Protein 3GF6 (pdb70)

Foldseek 3Di:
DFPDFFDAQDDDADFAFFDPDDPQKAWAWKAFFDFKDKDKDKFFDPPDFDDWKGWKKQAAHADTDPVHDDWQRHDHIDMDPPDPRYNHHDPVPQGFRDFDDDQPWKKKKKWKWWWKKAWDDDFKFPKKKKWKFQGGSDPPLVPDPRTSMGINVAADADPRNRMGGGIDIGGHIRDGHRGIGIDMITMMTGGGRMITIMIMTGRGTMMIMIGDDD/DFDDFFDAQDDDADFAFFDPDDPPKAWAWKAFFPFKAKDKDKFFDPPDFDDWKGWKKQAAHAGTDPPYDDWQRHHHIDMAPPDRRYNHRPPVPQAFRDFDPDQVWKKKKKWKWWWKKAWPDDFKFPKKKKWKFQGGPDPPPVVDPRTSMGMNVAADADPSRRMGGGIDIDGHIGDGHRGIGITMITMMTGGGRIITMMIMTGRRTMMIMITGD

Organism: Bacteroides thetaiotaomicron (strain ATCC 29148 / DSM 2079 / JCM 5827 / CCUG 10774 / NCTC 10582 / VPI-5482 / E50) (NCBI:txid226186)

Structure (mmCIF, N/CA/C/O backbone):
data_3GF6
#
_entry.id   3GF6
#
_cell.length_a   62.931
_cell.length_b   75.541
_cell.length_c   95.099
_cell.angle_alpha   90.000
_cell.angle_beta   90.000
_cell.angle_gamma   90.000
#
_symmetry.space_group_name_H-M   'P 21 21 21'
#
loop_
_entity.id
_entity.type
_entity.pdbx_description
1 polymer 'uncharacterized bacterial lipoprotein'
2 non-polymer 1,2-ETHANEDIOL
3 water water
#
loop_
_atom_site.group_PDB
_atom_site.id
_atom_site.type_symbol
_atom_site.label_atom_id
_atom_site.label_alt_id
_atom_site.label_comp_id
_atom_site.label_asym_id
_atom_site.label_entity_id
_atom_site.label_seq_id
_atom_site.pdbx_PDB_ins_code
_atom_site.Cartn_x
_atom_site.Cartn_y
_atom_site.Cartn_z
_atom_site.occupancy
_atom_site.B_iso_or_equiv
_atom_site.auth_seq_id
_atom_site.auth_comp_id
_atom_site.auth_asym_id
_atom_site.auth_atom_id
_atom_site.pdbx_PDB_model_num
ATOM 1 N N . ASP A 1 4 ? 58.588 64.451 5.867 1.00 38.48 24 ASP A N 1
ATOM 2 C CA . ASP A 1 4 ? 59.000 64.007 7.236 1.00 37.27 24 ASP A CA 1
ATOM 3 C C . ASP A 1 4 ? 57.810 63.424 8.054 1.00 34.09 24 ASP A C 1
ATOM 4 O O . ASP A 1 4 ? 58.019 62.688 9.013 1.00 36.88 24 ASP A O 1
ATOM 6 N N . ALA A 1 5 ? 56.575 63.731 7.664 1.00 29.94 25 ALA A N 1
ATOM 7 C CA . ALA A 1 5 ? 55.400 63.353 8.464 1.00 25.24 25 ALA A CA 1
ATOM 8 C C . ALA A 1 5 ? 55.184 61.841 8.559 1.00 22.23 25 ALA A C 1
ATOM 9 O O . ALA A 1 5 ? 55.459 61.089 7.604 1.00 22.90 25 ALA A O 1
ATOM 11 N N . ILE A 1 6 ? 54.684 61.386 9.706 1.00 15.87 26 ILE A N 1
ATOM 12 C CA . ILE A 1 6 ? 54.233 59.997 9.839 1.00 14.30 26 ILE A CA 1
ATOM 13 C C . ILE A 1 6 ? 52.799 59.995 9.345 1.00 13.68 26 ILE A C 1
ATOM 14 O O . ILE A 1 6 ? 51.929 60.625 9.944 1.00 14.95 26 ILE A O 1
ATOM 19 N N . TYR A 1 7 ? 52.561 59.330 8.226 1.00 13.83 27 TYR A N 1
ATOM 20 C CA . TYR A 1 7 ? 51.357 59.549 7.435 1.00 11.98 27 TYR A CA 1
ATOM 21 C C . TYR A 1 7 ? 50.907 58.202 6.954 1.00 13.50 27 TYR A C 1
ATOM 22 O O . TYR A 1 7 ? 51.711 57.493 6.370 1.00 12.53 27 TYR A O 1
ATOM 31 N N . TYR A 1 8 ? 49.640 57.870 7.235 1.00 12.80 28 TYR A N 1
ATOM 32 C CA . TYR A 1 8 ? 49.088 56.537 7.059 1.00 10.50 28 TYR A CA 1
ATOM 33 C C . TYR A 1 8 ? 47.831 56.482 6.144 1.00 12.86 28 TYR A C 1
ATOM 34 O O . TYR A 1 8 ? 46.751 56.069 6.584 1.00 13.55 28 TYR A O 1
ATOM 43 N N . PRO A 1 9 ? 47.973 56.880 4.862 1.00 13.04 29 PRO A N 1
ATOM 44 C CA . PRO A 1 9 ? 46.820 56.901 3.957 1.00 14.34 29 PRO A CA 1
ATOM 45 C C . PRO A 1 9 ? 46.346 55.511 3.516 1.00 12.58 29 PRO A C 1
ATOM 46 O O . PRO A 1 9 ? 47.158 54.614 3.280 1.00 13.13 29 PRO A O 1
ATOM 50 N N . VAL A 1 10 ? 45.041 55.378 3.355 1.00 12.59 30 VAL A N 1
ATOM 51 C CA . VAL A 1 10 ? 44.440 54.204 2.749 1.00 11.61 30 VAL A CA 1
ATOM 52 C C . VAL A 1 10 ? 43.463 54.727 1.751 1.00 15.03 30 VAL A C 1
ATOM 53 O O . VAL A 1 10 ? 42.620 55.573 2.090 1.00 12.97 30 VAL A O 1
ATOM 57 N N . GLY A 1 11 ? 43.573 54.215 0.521 1.00 14.48 31 GLY A N 1
ATOM 58 C CA . GLY A 1 11 ? 42.736 54.633 -0.575 1.00 12.85 31 GLY A CA 1
ATOM 59 C C . GLY A 1 11 ? 41.519 53.744 -0.797 1.00 16.78 31 GLY A C 1
ATOM 60 O O . GLY A 1 11 ? 40.794 53.401 0.140 1.00 14.92 31 GLY A O 1
ATOM 61 N N . ASP A 1 12 ? 41.312 53.351 -2.062 1.00 14.20 32 ASP A N 1
ATOM 62 C CA . ASP A 1 12 ? 40.152 52.528 -2.422 1.00 15.12 32 ASP A CA 1
ATOM 63 C C . ASP A 1 12 ? 40.448 51.062 -2.135 1.00 15.83 32 ASP A C 1
ATOM 64 O O . ASP A 1 12 ? 40.744 50.269 -3.019 1.00 18.57 32 ASP A O 1
ATOM 69 N N . VAL A 1 13 ? 40.400 50.719 -0.856 1.00 13.34 33 VAL A N 1
ATOM 70 C CA . VAL A 1 13 ? 40.815 49.422 -0.398 1.00 15.40 33 VAL A CA 1
ATOM 71 C C . VAL A 1 13 ? 39.580 48.674 0.097 1.00 13.57 33 VAL A C 1
ATOM 72 O O . VAL A 1 13 ? 38.707 49.249 0.740 1.00 14.22 33 VAL A O 1
ATOM 76 N N . ASP A 1 14 ? 39.521 47.395 -0.224 1.00 13.70 34 ASP A N 1
ATOM 77 C CA . ASP A 1 14 ? 38.449 46.527 0.242 1.00 14.07 34 ASP A CA 1
ATOM 78 C C . ASP A 1 14 ? 39.029 45.167 0.641 1.00 16.53 34 ASP A C 1
ATOM 79 O O . ASP A 1 14 ? 39.225 44.277 -0.219 1.00 18.27 34 ASP A O 1
ATOM 84 N N . ILE A 1 15 ? 39.322 45.043 1.931 1.00 13.96 35 ILE A N 1
ATOM 85 C CA A ILE A 1 15 ? 39.858 43.834 2.562 0.50 13.54 35 ILE A CA 1
ATOM 86 C CA B ILE A 1 15 ? 39.824 43.800 2.514 0.50 13.83 35 ILE A CA 1
ATOM 87 C C . ILE A 1 15 ? 38.793 43.206 3.455 1.00 13.04 35 ILE A C 1
ATOM 88 O O . ILE A 1 15 ? 38.230 43.897 4.334 1.00 13.31 35 ILE A O 1
ATOM 97 N N . GLU A 1 16 ? 38.512 41.923 3.259 1.00 12.68 36 GLU A N 1
ATOM 98 C CA . GLU A 1 16 ? 37.632 41.176 4.173 1.00 13.52 36 GLU A CA 1
ATOM 99 C C . GLU A 1 16 ? 38.239 39.819 4.430 1.00 17.99 36 GLU A C 1
ATOM 100 O O . GLU A 1 16 ? 38.512 39.093 3.477 1.00 19.66 36 GLU A O 1
ATOM 106 N N . ARG A 1 17 ? 38.483 39.511 5.695 1.00 15.60 37 ARG A N 1
ATOM 107 C CA . ARG A 1 17 ? 39.038 38.237 6.088 1.00 15.13 37 ARG A CA 1
ATOM 108 C C . ARG A 1 17 ? 38.066 37.544 7.028 1.00 15.08 37 ARG A C 1
ATOM 109 O O . ARG A 1 17 ? 37.140 38.172 7.586 1.00 16.72 37 ARG A O 1
ATOM 117 N N . GLY A 1 18 ? 38.321 36.256 7.228 1.00 13.51 38 GLY A N 1
ATOM 118 C CA . GLY A 1 18 ? 37.588 35.456 8.225 1.00 15.03 38 GLY A CA 1
ATOM 119 C C . GLY A 1 18 ? 36.924 34.272 7.560 1.00 14.98 38 GLY A C 1
ATOM 120 O O . GLY A 1 18 ? 36.865 34.190 6.332 1.00 15.23 38 GLY A O 1
ATOM 121 N N . GLY A 1 19 ? 36.389 33.365 8.372 1.00 16.24 39 GLY A N 1
ATOM 122 C CA . GLY A 1 19 ? 35.495 32.328 7.860 1.00 16.81 39 GLY A CA 1
ATOM 123 C C . GLY A 1 19 ? 34.187 32.948 7.371 1.00 16.02 39 GLY A C 1
ATOM 124 O O . GLY A 1 19 ? 33.931 34.138 7.565 1.00 12.85 39 GLY A O 1
ATOM 125 N N . PRO A 1 20 ? 33.334 32.141 6.748 1.00 17.39 40 PRO A N 1
ATOM 126 C CA . PRO A 1 20 ? 32.096 32.668 6.183 1.00 17.44 40 PRO A CA 1
ATOM 127 C C . PRO A 1 20 ? 31.082 33.113 7.256 1.00 16.26 40 PRO A C 1
ATOM 128 O O . PRO A 1 20 ? 31.237 32.792 8.445 1.00 18.50 40 PRO A O 1
ATOM 132 N N . ALA A 1 21 ? 30.055 33.837 6.825 1.00 17.94 41 ALA A N 1
ATOM 133 C CA . ALA A 1 21 ? 29.001 34.307 7.711 1.00 17.72 41 ALA A CA 1
ATOM 134 C C . ALA A 1 21 ? 28.537 33.179 8.601 1.00 16.88 41 ALA A C 1
ATOM 135 O O . ALA A 1 21 ? 28.245 32.087 8.105 1.00 17.18 41 ALA A O 1
ATOM 137 N N . LEU A 1 22 ? 28.466 33.449 9.907 1.00 15.86 42 LEU A N 1
ATOM 138 C CA . LEU A 1 22 ? 28.001 32.468 10.898 1.00 17.00 42 LEU A CA 1
ATOM 139 C C . LEU A 1 22 ? 26.504 32.287 10.854 1.00 16.28 42 LEU A C 1
ATOM 140 O O . LEU A 1 22 ? 25.769 33.246 11.024 1.00 19.91 42 LEU A O 1
ATOM 145 N N . GLU A 1 23 ? 26.062 31.046 10.675 1.00 18.06 43 GLU A N 1
ATOM 146 C CA . GLU A 1 23 ? 24.639 30.720 10.819 1.00 19.98 43 GLU A CA 1
ATOM 147 C C . GLU A 1 23 ? 24.433 30.381 12.261 1.00 17.72 43 GLU A C 1
ATOM 148 O O . GLU A 1 23 ? 24.737 29.257 12.723 1.00 17.52 43 GLU A O 1
ATOM 154 N N . VAL A 1 24 ? 23.932 31.378 12.979 1.00 18.85 44 VAL A N 1
ATOM 155 C CA . VAL A 1 24 ? 23.905 31.366 14.409 1.00 17.87 44 VAL A CA 1
ATOM 156 C C . VAL A 1 24 ? 23.038 30.225 14.886 1.00 20.48 44 VAL A C 1
ATOM 157 O O . VAL A 1 24 ? 21.862 30.117 14.523 1.00 18.29 44 VAL A O 1
ATOM 161 N N . GLY A 1 25 ? 23.636 29.331 15.663 1.00 20.38 45 GLY A N 1
ATOM 162 C CA . GLY A 1 25 ? 22.911 28.219 16.225 1.00 22.88 45 GLY A CA 1
ATOM 163 C C . GLY A 1 25 ? 22.810 28.269 17.730 1.00 22.76 45 GLY A C 1
ATOM 164 O O . GLY A 1 25 ? 23.361 29.154 18.407 1.00 20.45 45 GLY A O 1
ATOM 165 N N . GLU A 1 26 ? 22.146 27.251 18.257 1.00 24.55 46 GLU A N 1
ATOM 166 C CA . GLU A 1 26 ? 21.757 27.210 19.662 1.00 26.14 46 GLU A CA 1
ATOM 167 C C . GLU A 1 26 ? 22.942 27.327 20.618 1.00 25.76 46 GLU A C 1
ATOM 168 O O . GLU A 1 26 ? 22.804 27.890 21.699 1.00 29.74 46 GLU A O 1
ATOM 174 N N . GLU A 1 27 ? 24.110 26.856 20.195 1.00 23.62 47 GLU A N 1
ATOM 175 C CA . GLU A 1 27 ? 25.291 26.807 21.027 1.00 24.43 47 GLU A CA 1
ATOM 176 C C . GLU A 1 27 ? 26.220 28.020 20.877 1.00 22.39 47 GLU A C 1
ATOM 177 O O . GLU A 1 27 ? 27.198 28.134 21.614 1.00 22.57 47 GLU A O 1
ATOM 183 N N . ASP A 1 28 ? 25.952 28.893 19.910 1.00 18.62 48 ASP A N 1
ATOM 184 C CA . ASP A 1 28 ? 26.728 30.128 19.782 1.00 16.54 48 ASP A CA 1
ATOM 185 C C . ASP A 1 28 ? 26.229 31.076 20.860 1.00 18.28 48 ASP A C 1
ATOM 186 O O . ASP A 1 28 ? 25.115 30.914 21.348 1.00 18.24 48 ASP A O 1
ATOM 191 N N . VAL A 1 29 ? 27.062 32.023 21.283 1.00 14.91 49 VAL A N 1
ATOM 192 C CA . VAL A 1 29 ? 26.685 32.942 22.362 1.00 16.05 49 VAL A CA 1
ATOM 193 C C . VAL A 1 29 ? 26.929 34.371 21.913 1.00 15.00 49 VAL A C 1
ATOM 194 O O . VAL A 1 29 ? 28.055 34.726 21.485 1.00 16.71 49 VAL A O 1
ATOM 198 N N . LEU A 1 30 ? 25.887 35.194 21.993 1.00 15.66 50 LEU A N 1
ATOM 199 C CA . LEU A 1 30 ? 26.021 36.619 21.742 1.00 15.08 50 LEU A CA 1
ATOM 200 C C . LEU A 1 30 ? 26.687 37.245 22.943 1.00 17.87 50 LEU A C 1
ATOM 201 O O . LEU A 1 30 ? 26.140 37.182 24.035 1.00 16.05 50 LEU A O 1
ATOM 206 N N . VAL A 1 31 ? 27.870 37.834 22.759 1.00 13.22 51 VAL A N 1
ATOM 207 C CA . VAL A 1 31 ? 28.604 38.404 23.894 1.00 12.40 51 VAL A CA 1
ATOM 208 C C . VAL A 1 31 ? 28.615 39.917 23.873 1.00 12.74 51 VAL A C 1
ATOM 209 O O . VAL A 1 31 ? 28.892 40.546 24.878 1.00 13.42 51 VAL A O 1
ATOM 213 N N . ALA A 1 32 ? 28.311 40.501 22.736 1.00 12.91 52 ALA A N 1
ATOM 214 C CA . ALA A 1 32 ? 28.149 41.959 22.656 1.00 13.31 52 ALA A CA 1
ATOM 215 C C . ALA A 1 32 ? 27.224 42.285 21.468 1.00 14.00 52 ALA A C 1
ATOM 216 O O . ALA A 1 32 ? 27.251 41.617 20.398 1.00 12.83 52 ALA A O 1
ATOM 218 N N . ARG A 1 33 ? 26.390 43.281 21.699 1.00 11.98 53 ARG A N 1
ATOM 219 C CA . ARG A 1 33 ? 25.481 43.818 20.692 1.00 12.51 53 ARG A CA 1
ATOM 220 C C . ARG A 1 33 ? 25.120 45.239 21.051 1.00 14.01 53 ARG A C 1
ATOM 221 O O . ARG A 1 33 ? 24.718 45.539 22.197 1.00 14.05 53 ARG A O 1
ATOM 229 N N . SER A 1 34 ? 25.304 46.115 20.064 1.00 12.21 54 SER A N 1
ATOM 230 C CA A SER A 1 34 ? 24.841 47.495 20.126 0.50 10.71 54 SER A CA 1
ATOM 231 C CA B SER A 1 34 ? 24.834 47.486 20.129 0.50 13.37 54 SER A CA 1
ATOM 232 C C . SER A 1 34 ? 24.062 47.828 18.856 1.00 11.99 54 SER A C 1
ATOM 233 O O . SER A 1 34 ? 24.332 47.284 17.781 1.00 10.69 54 SER A O 1
ATOM 238 N N . PHE A 1 35 ? 23.115 48.750 18.982 1.00 12.80 55 PHE A N 1
ATOM 239 C CA . PHE A 1 35 ? 22.267 49.154 17.884 1.00 10.54 55 PHE A CA 1
ATOM 240 C C . PHE A 1 35 ? 21.677 50.535 18.168 1.00 8.12 55 PHE A C 1
ATOM 241 O O . PHE A 1 35 ? 22.053 51.207 19.143 1.00 11.08 55 PHE A O 1
ATOM 249 N N . ASN A 1 36 ? 20.760 50.958 17.309 1.00 9.73 56 ASN A N 1
ATOM 250 C CA . ASN A 1 36 ? 20.215 52.312 17.402 1.00 10.48 56 ASN A CA 1
ATOM 251 C C . ASN A 1 36 ? 18.724 52.313 17.103 1.00 10.89 56 ASN A C 1
ATOM 252 O O . ASN A 1 36 ? 18.236 51.478 16.338 1.00 9.53 56 ASN A O 1
ATOM 257 N N . GLU A 1 37 ? 18.021 53.282 17.691 1.00 13.33 57 GLU A N 1
ATOM 258 C CA . GLU A 1 37 ? 16.600 53.508 17.442 1.00 9.99 57 GLU A CA 1
ATOM 259 C C . GLU A 1 37 ? 16.358 54.751 16.615 1.00 12.17 57 GLU A C 1
ATOM 260 O O . GLU A 1 37 ? 15.268 54.957 16.105 1.00 12.66 57 GLU A O 1
ATOM 266 N N . GLU A 1 38 ? 17.365 55.593 16.504 1.00 11.70 58 GLU A N 1
ATOM 267 C CA . GLU A 1 38 ? 17.289 56.772 15.664 1.00 12.97 58 GLU A CA 1
ATOM 268 C C . GLU A 1 38 ? 18.692 57.158 15.220 1.00 12.19 58 GLU A C 1
ATOM 269 O O . GLU A 1 38 ? 19.708 56.660 15.755 1.00 11.31 58 GLU A O 1
ATOM 275 N N . ASP A 1 39 ? 18.737 58.018 14.212 1.00 10.91 59 ASP A N 1
ATOM 276 C CA . ASP A 1 39 ? 20.021 58.546 13.747 1.00 13.03 59 ASP A CA 1
ATOM 277 C C . ASP A 1 39 ? 20.609 59.464 14.818 1.00 14.36 59 ASP A C 1
ATOM 278 O O . ASP A 1 39 ? 19.886 60.107 15.604 1.00 13.45 59 ASP A O 1
ATOM 283 N N . TYR A 1 40 ? 21.919 59.620 14.805 1.00 13.99 60 TYR A N 1
ATOM 284 C CA . TYR A 1 40 ? 22.536 60.696 15.634 1.00 13.04 60 TYR A CA 1
ATOM 285 C C . TYR A 1 40 ? 23.721 61.328 14.919 1.00 12.50 60 TYR A C 1
ATOM 286 O O . TYR A 1 40 ? 24.229 60.762 13.949 1.00 10.44 60 TYR A O 1
ATOM 295 N N . VAL A 1 41 ? 24.129 62.508 15.372 1.00 11.87 61 VAL A N 1
ATOM 296 C CA . VAL A 1 41 ? 25.207 63.189 14.677 1.00 12.85 61 VAL A CA 1
ATOM 297 C C . VAL A 1 41 ? 26.314 63.612 15.645 1.00 14.53 61 VAL A C 1
ATOM 298 O O . VAL A 1 41 ? 26.057 64.374 16.587 1.00 14.52 61 VAL A O 1
ATOM 302 N N . LEU A 1 42 ? 27.531 63.094 15.444 1.00 11.89 62 LEU A N 1
ATOM 303 C CA . LEU A 1 42 ? 28.704 63.639 16.121 1.00 13.56 62 LEU A CA 1
ATOM 304 C C . LEU A 1 42 ? 29.051 64.989 15.449 1.00 11.38 62 LEU A C 1
ATOM 305 O O . LEU A 1 42 ? 29.074 65.044 14.214 1.00 11.40 62 LEU A O 1
ATOM 310 N N . ASP A 1 43 ? 29.335 66.055 16.225 1.00 11.61 63 ASP A N 1
ATOM 311 C CA . ASP A 1 43 ? 29.570 67.412 15.674 1.00 12.46 63 ASP A CA 1
ATOM 312 C C . ASP A 1 43 ? 30.652 68.046 16.582 1.00 13.58 63 ASP A C 1
ATOM 313 O O . ASP A 1 43 ? 30.370 68.397 17.719 1.00 13.03 63 ASP A O 1
ATOM 318 N N . THR A 1 44 ? 31.879 68.124 16.068 1.00 14.33 64 THR A N 1
ATOM 319 C CA . THR A 1 44 ? 33.089 68.383 16.864 1.00 15.84 64 THR A CA 1
ATOM 320 C C . THR A 1 44 ? 34.048 69.217 16.014 1.00 16.73 64 THR A C 1
ATOM 321 O O . THR A 1 44 ? 34.229 68.921 14.847 1.00 18.03 64 THR A O 1
ATOM 325 N N . ILE A 1 45 ? 34.655 70.244 16.593 1.00 12.80 65 ILE A N 1
ATOM 326 C CA A ILE A 1 45 ? 35.690 71.010 15.902 0.50 14.28 65 ILE A CA 1
ATOM 327 C CA B ILE A 1 45 ? 35.691 71.014 15.917 0.50 14.15 65 ILE A CA 1
ATOM 328 C C . ILE A 1 45 ? 36.998 70.225 15.972 1.00 14.70 65 ILE A C 1
ATOM 329 O O . ILE A 1 45 ? 37.450 69.870 17.070 1.00 15.33 65 ILE A O 1
ATOM 338 N N . ALA A 1 46 ? 37.562 69.911 14.804 1.00 12.32 66 ALA A N 1
ATOM 339 C CA . ALA A 1 46 ? 38.873 69.314 14.690 1.00 9.14 66 ALA A CA 1
ATOM 340 C C . ALA A 1 46 ? 39.933 70.410 14.564 1.00 9.73 66 ALA A C 1
ATOM 341 O O . ALA A 1 46 ? 39.823 71.334 13.732 1.00 9.22 66 ALA A O 1
ATOM 343 N N . GLN A 1 47 ? 40.926 70.327 15.442 1.00 10.89 67 GLN A N 1
ATOM 344 C CA . GLN A 1 47 ? 42.093 71.150 15.441 1.00 10.85 67 GLN A CA 1
ATOM 345 C C . GLN A 1 47 ? 43.184 70.556 16.335 1.00 12.52 67 GLN A C 1
ATOM 346 O O . GLN A 1 47 ? 42.890 69.810 17.274 1.00 9.33 67 GLN A O 1
ATOM 352 N N . TYR A 1 48 ? 44.432 70.920 16.054 1.00 9.65 68 TYR A N 1
ATOM 353 C CA . TYR A 1 48 ? 45.538 70.494 16.870 1.00 10.70 68 TYR A CA 1
ATOM 354 C C . TYR A 1 48 ? 45.806 71.503 17.980 1.00 12.96 68 TYR A C 1
ATOM 355 O O . TYR A 1 48 ? 46.069 72.669 17.699 1.00 12.82 68 TYR A O 1
ATOM 364 N N . PRO A 1 49 ? 45.786 71.045 19.246 1.00 12.92 69 PRO A N 1
ATOM 365 C CA . PRO A 1 49 ? 46.238 71.964 20.270 1.00 13.76 69 PRO A CA 1
ATOM 366 C C . PRO A 1 49 ? 47.733 72.229 20.121 1.00 15.58 69 PRO A C 1
ATOM 367 O O . PRO A 1 49 ? 48.473 71.399 19.585 1.00 15.50 69 PRO A O 1
ATOM 371 N N . ASN A 1 50 ? 48.097 73.437 20.490 1.00 10.96 70 ASN A N 1
ATOM 372 C CA . ASN A 1 50 ? 49.480 73.883 20.601 1.00 14.38 70 ASN A CA 1
ATOM 373 C C . ASN A 1 50 ? 50.213 74.090 19.291 1.00 13.89 70 ASN A C 1
ATOM 374 O O . ASN A 1 50 ? 51.401 74.430 19.327 1.00 11.45 70 ASN A O 1
ATOM 379 N N . ASP A 1 51 ? 49.521 73.925 18.158 1.00 13.10 71 ASP A N 1
ATOM 380 C CA . ASP A 1 51 ? 50.143 74.093 16.834 1.00 13.34 71 ASP A CA 1
ATOM 381 C C . ASP A 1 51 ? 49.101 74.678 15.854 1.00 13.12 71 ASP A C 1
ATOM 382 O O . ASP A 1 51 ? 48.183 73.999 15.423 1.00 14.27 71 ASP A O 1
ATOM 387 N N . PRO A 1 52 ? 49.271 75.935 15.515 1.00 12.76 72 PRO A N 1
ATOM 388 C CA . PRO A 1 52 ? 48.325 76.589 14.628 1.00 15.42 72 PRO A CA 1
ATOM 389 C C . PRO A 1 52 ? 48.618 76.480 13.128 1.00 14.74 72 PRO A C 1
ATOM 390 O O . PRO A 1 52 ? 47.995 77.197 12.354 1.00 13.48 72 PRO A O 1
ATOM 394 N N . THR A 1 53 ? 49.494 75.557 12.731 1.00 12.21 73 THR A N 1
ATOM 395 C CA . THR A 1 53 ? 49.869 75.359 11.334 1.00 12.47 73 THR A CA 1
ATOM 396 C C . THR A 1 53 ? 48.608 74.997 10.548 1.00 11.56 73 THR A C 1
ATOM 397 O O . THR A 1 53 ? 47.799 74.166 10.989 1.00 12.56 73 THR A O 1
ATOM 401 N N . LEU A 1 54 ? 48.468 75.630 9.394 1.00 10.34 74 LEU A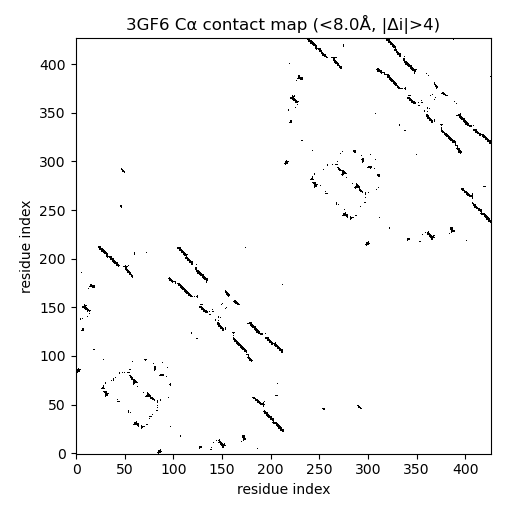 N 1
ATOM 402 C CA . LEU A 1 54 ? 47.306 75.436 8.554 1.00 10.25 74 LEU A CA 1
ATOM 403 C C . LEU A 1 54 ? 47.453 74.186 7.702 1.00 9.80 74 LEU A C 1
ATOM 404 O O . LEU A 1 54 ? 48.556 73.806 7.282 1.00 12.51 74 LEU A O 1
ATOM 409 N N . GLY A 1 55 ? 46.315 73.596 7.418 1.00 11.42 75 GLY A N 1
ATOM 410 C CA . GLY A 1 55 ? 46.146 72.768 6.225 1.00 14.59 75 GLY A CA 1
ATOM 411 C C . GLY A 1 55 ? 45.937 71.267 6.380 1.00 13.33 75 GLY A C 1
ATOM 412 O O . GLY A 1 55 ? 45.759 70.581 5.371 1.00 14.89 75 GLY A O 1
ATOM 413 N N . LYS A 1 56 ? 46.001 70.744 7.593 1.00 12.73 76 LYS A N 1
ATOM 414 C CA . LYS A 1 56 ? 45.876 69.300 7.798 1.00 11.32 76 LYS A CA 1
ATOM 415 C C . LYS A 1 56 ? 45.233 68.952 9.136 1.00 9.65 76 LYS A C 1
ATOM 416 O O . LYS A 1 56 ? 45.605 69.508 10.168 1.00 13.63 76 LYS A O 1
ATOM 422 N N . LEU A 1 57 ? 44.279 68.036 9.088 1.00 12.56 77 LEU A N 1
ATOM 423 C CA . LEU A 1 57 ? 43.643 67.490 10.297 1.00 8.53 77 LEU A CA 1
ATOM 424 C C . LEU A 1 57 ? 43.524 65.968 10.198 1.00 10.38 77 LEU A C 1
ATOM 425 O O . LEU A 1 57 ? 42.697 65.454 9.425 1.00 11.81 77 LEU A O 1
ATOM 430 N N . THR A 1 58 ? 44.311 65.275 11.007 1.00 8.25 78 THR A N 1
ATOM 431 C CA . THR A 1 58 ? 44.320 63.797 11.049 1.00 8.72 78 THR A CA 1
ATOM 432 C C . THR A 1 58 ? 43.605 63.378 12.334 1.00 11.54 78 THR A C 1
ATOM 433 O O . THR A 1 58 ? 43.995 63.809 13.444 1.00 8.95 78 THR A O 1
ATOM 437 N N . PHE A 1 59 ? 42.548 62.566 12.204 1.00 9.28 79 PHE A N 1
ATOM 438 C CA . PHE A 1 59 ? 41.778 62.144 13.376 1.00 10.14 79 PHE A CA 1
ATOM 439 C C . PHE A 1 59 ? 41.106 60.837 13.177 1.00 11.69 79 PHE A C 1
ATOM 440 O O . PHE A 1 59 ? 40.987 60.361 12.035 1.00 8.82 79 PHE A O 1
ATOM 456 N N . ILE A 1 61 ? 37.854 58.065 14.659 1.00 11.11 81 ILE A N 1
ATOM 457 C CA . ILE A 1 61 ? 36.526 57.987 15.257 1.00 10.12 81 ILE A CA 1
ATOM 458 C C . ILE A 1 61 ? 36.428 56.656 15.992 1.00 10.93 81 ILE A C 1
ATOM 459 O O . ILE A 1 61 ? 36.711 55.561 15.444 1.00 12.94 81 ILE A O 1
ATOM 464 N N . ASP A 1 62 ? 36.028 56.730 17.262 1.00 11.39 82 ASP A N 1
ATOM 465 C CA . ASP A 1 62 ? 35.627 55.527 18.014 1.00 11.52 82 ASP A CA 1
ATOM 466 C C . ASP A 1 62 ? 34.169 55.294 17.650 1.00 14.78 82 ASP A C 1
ATOM 467 O O . ASP A 1 62 ? 33.309 56.130 17.944 1.00 14.85 82 ASP A O 1
ATOM 472 N N . LEU A 1 63 ? 33.880 54.160 17.024 1.00 12.54 83 LEU A N 1
ATOM 473 C CA . LEU A 1 63 ? 32.543 53.894 16.477 1.00 12.64 83 LEU A CA 1
ATOM 474 C C . LEU A 1 63 ? 31.668 53.222 17.526 1.00 13.51 83 LEU A C 1
ATOM 475 O O . LEU A 1 63 ? 32.022 52.176 18.085 1.00 14.08 83 LEU A O 1
ATOM 480 N N . LYS A 1 64 ? 30.525 53.838 17.797 1.00 13.71 84 LYS A N 1
ATOM 481 C CA . LYS A 1 64 ? 29.642 53.372 18.856 1.00 12.30 84 LYS A CA 1
ATOM 482 C C . LYS A 1 64 ? 28.183 53.456 18.401 1.00 13.51 84 LYS A C 1
ATOM 483 O O . LYS A 1 64 ? 27.860 54.255 17.529 1.00 9.83 84 LYS A O 1
ATOM 489 N N . ASN A 1 65 ? 27.318 52.655 19.039 1.00 11.32 85 ASN A N 1
ATOM 490 C CA . ASN A 1 65 ? 25.871 52.702 18.849 1.00 9.68 85 ASN A CA 1
ATOM 491 C C . ASN A 1 65 ? 25.210 52.921 20.208 1.00 14.19 85 ASN A C 1
ATOM 492 O O . ASN A 1 65 ? 25.725 52.410 21.208 1.00 13.41 85 ASN A O 1
ATOM 497 N N . GLN A 1 66 ? 24.085 53.647 20.241 1.00 12.01 86 GLN A N 1
ATOM 498 C CA . GLN A 1 66 ? 23.580 54.198 21.514 1.00 12.32 86 GLN A CA 1
ATOM 499 C C . GLN A 1 66 ? 22.898 53.171 22.423 1.00 14.67 86 GLN A C 1
ATOM 500 O O . GLN A 1 66 ? 22.855 53.392 23.635 1.00 15.41 86 GLN A O 1
ATOM 506 N N . GLN A 1 67 ? 22.301 52.125 21.860 1.00 11.18 87 GLN A N 1
ATOM 507 C CA . GLN A 1 67 ? 21.603 51.083 22.646 1.00 12.82 87 GLN A CA 1
ATOM 508 C C . GLN A 1 67 ? 22.455 49.860 22.810 1.00 13.40 87 GLN A C 1
ATOM 509 O O . GLN A 1 67 ? 23.131 49.417 21.859 1.00 13.48 87 GLN A O 1
ATOM 515 N N . LYS A 1 68 ? 22.382 49.256 24.009 1.00 11.78 88 LYS A N 1
ATOM 516 C CA . LYS A 1 68 ? 23.037 47.977 24.304 1.00 11.42 88 LYS A CA 1
ATOM 517 C C . LYS A 1 68 ? 21.925 46.967 24.411 1.00 11.92 88 LYS A C 1
ATOM 518 O O . LYS A 1 68 ? 20.891 47.239 25.034 1.00 12.12 88 LYS A O 1
ATOM 524 N N . ASP A 1 69 ? 22.146 45.795 23.841 1.00 11.44 89 ASP A N 1
ATOM 525 C CA . ASP A 1 69 ? 21.282 44.657 24.135 1.00 11.41 89 ASP A CA 1
ATOM 526 C C . ASP A 1 69 ? 21.362 44.413 25.652 1.00 11.88 89 ASP A C 1
ATOM 527 O O . ASP A 1 69 ? 22.432 44.255 26.206 1.00 11.67 89 ASP A O 1
ATOM 532 N N . GLN A 1 70 ? 20.204 44.371 26.311 1.00 11.42 90 GLN A N 1
ATOM 533 C CA . GLN A 1 70 ? 20.185 44.306 27.766 1.00 15.46 90 GLN A CA 1
ATOM 534 C C . GLN A 1 70 ? 20.642 42.965 28.330 1.00 15.16 90 GLN A C 1
ATOM 535 O O . GLN A 1 70 ? 20.807 42.824 29.555 1.00 19.55 90 GLN A O 1
ATOM 541 N N . ASN A 1 71 ? 20.874 41.985 27.478 1.00 14.65 91 ASN A N 1
ATOM 542 C CA . ASN A 1 71 ? 21.336 40.684 27.953 1.00 13.65 91 ASN A CA 1
ATOM 543 C C . ASN A 1 71 ? 22.864 40.450 27.854 1.00 16.03 91 ASN A C 1
ATOM 544 O O . ASN A 1 71 ? 23.358 39.322 28.112 1.00 18.34 91 ASN A O 1
ATOM 549 N N . VAL A 1 72 ? 23.607 41.474 27.446 1.00 12.49 92 VAL A N 1
ATOM 550 C CA . VAL A 1 72 ? 25.058 41.385 27.348 1.00 11.58 92 VAL A CA 1
ATOM 551 C C . VAL A 1 72 ? 25.733 42.368 28.310 1.00 12.91 92 VAL A C 1
ATOM 552 O O . VAL A 1 72 ? 25.138 43.374 28.725 1.00 10.69 92 VAL A O 1
ATOM 556 N N . ALA A 1 73 ? 27.004 42.095 28.619 1.00 13.68 93 ALA A N 1
ATOM 557 C CA . ALA A 1 73 ? 27.807 42.994 29.440 1.00 12.72 93 ALA A CA 1
ATOM 558 C C . ALA A 1 73 ? 27.998 44.348 28.755 1.00 12.85 93 ALA A C 1
ATOM 559 O O . ALA A 1 73 ? 28.068 44.418 27.538 1.00 13.59 93 ALA A O 1
ATOM 561 N N . ASP A 1 74 ? 28.134 45.404 29.548 1.00 14.12 94 ASP A N 1
ATOM 562 C CA . ASP A 1 74 ? 28.576 46.686 29.014 1.00 14.56 94 ASP A CA 1
ATOM 563 C C . ASP A 1 74 ? 29.858 46.539 28.226 1.00 13.84 94 ASP A C 1
ATOM 564 O O . ASP A 1 74 ? 30.735 45.766 28.601 1.00 13.64 94 ASP A O 1
ATOM 569 N N . PHE A 1 75 ? 29.968 47.288 27.135 1.00 11.84 95 PHE A N 1
ATOM 570 C CA . PHE A 1 75 ? 31.205 47.295 26.341 1.00 12.83 95 PHE A CA 1
ATOM 571 C C . PHE A 1 75 ? 31.395 48.653 25.723 1.00 12.34 95 PHE A C 1
ATOM 572 O O . PHE A 1 75 ? 30.447 49.441 25.635 1.00 11.69 95 PHE A O 1
ATOM 580 N N . ASN A 1 76 ? 32.605 48.917 25.234 1.00 12.91 96 ASN A N 1
ATOM 581 C CA . ASN A 1 76 ? 32.948 50.250 24.730 1.00 12.04 96 ASN A CA 1
ATOM 582 C C . ASN A 1 76 ? 32.271 50.649 23.458 1.00 14.05 96 ASN A C 1
ATOM 583 O O . ASN A 1 76 ? 32.321 51.801 23.096 1.00 17.52 96 ASN A O 1
ATOM 588 N N . GLY A 1 77 ? 31.625 49.721 22.763 1.00 13.80 97 GLY A N 1
ATOM 589 C CA . GLY A 1 77 ? 30.882 50.047 21.582 1.00 14.06 97 GLY A CA 1
ATOM 590 C C . GLY A 1 77 ? 29.510 50.640 21.825 1.00 14.54 97 GLY A C 1
ATOM 591 O O . GLY A 1 77 ? 28.774 50.866 20.878 1.00 13.74 97 GLY A O 1
ATOM 592 N N . VAL A 1 78 ? 29.160 50.856 23.095 1.00 14.26 98 VAL A N 1
ATOM 593 C CA . VAL A 1 78 ? 27.890 51.481 23.467 1.00 12.43 98 VAL A CA 1
ATOM 594 C C . VAL A 1 78 ? 28.106 52.934 23.813 1.00 15.40 98 VAL A C 1
ATOM 595 O O . VAL A 1 78 ? 28.911 53.268 24.686 1.00 13.17 98 VAL A O 1
ATOM 599 N N . GLY A 1 79 ? 27.410 53.795 23.095 1.00 14.18 99 GLY A N 1
ATOM 600 C CA . GLY A 1 79 ? 27.445 55.224 23.359 1.00 14.62 99 GLY A CA 1
ATOM 601 C C . GLY A 1 79 ? 27.333 56.012 22.067 1.00 15.42 99 GLY A C 1
ATOM 602 O O . GLY A 1 79 ? 26.774 55.527 21.091 1.00 13.61 99 GLY A O 1
ATOM 603 N N . LYS A 1 80 ? 27.826 57.248 22.084 1.00 13.08 100 LYS A N 1
ATOM 604 C CA . LYS A 1 80 ? 27.953 58.059 20.873 1.00 11.64 100 LYS A CA 1
ATOM 605 C C . LYS A 1 80 ? 29.415 58.042 20.408 1.00 13.10 100 LYS A C 1
ATOM 606 O O . LYS A 1 80 ? 30.336 58.167 21.217 1.00 12.73 100 LYS A O 1
ATOM 612 N N . SER A 1 81 ? 29.598 57.861 19.106 1.00 13.31 101 SER A N 1
ATOM 613 C CA . SER A 1 81 ? 30.899 57.972 18.445 1.00 12.44 101 SER A CA 1
ATOM 614 C C . SER A 1 81 ? 31.575 59.297 18.801 1.00 13.74 101 SER A C 1
ATOM 615 O O . SER A 1 81 ? 30.911 60.313 19.043 1.00 14.03 101 SER A O 1
ATOM 618 N N . LYS A 1 82 ? 32.896 59.283 18.869 1.00 12.09 102 LYS A N 1
ATOM 619 C CA . LYS A 1 82 ? 33.654 60.453 19.211 1.00 12.70 102 LYS A CA 1
ATOM 620 C C . LYS A 1 82 ? 34.937 60.532 18.364 1.00 12.14 102 LYS A C 1
ATOM 621 O O . LYS A 1 82 ? 35.424 59.534 17.841 1.00 13.55 102 LYS A O 1
ATOM 627 N N . LEU A 1 83 ? 35.461 61.726 18.272 1.00 10.69 103 LEU A N 1
ATOM 628 C CA . LEU A 1 83 ? 36.592 62.076 17.418 1.00 10.68 103 LEU A CA 1
ATOM 629 C C . LEU A 1 83 ? 37.795 62.447 18.284 1.00 12.79 103 LEU A C 1
ATOM 630 O O . LEU A 1 83 ? 37.686 63.263 19.226 1.00 11.95 103 LEU A O 1
ATOM 635 N N . THR A 1 84 ? 38.946 61.936 17.900 1.00 8.80 104 THR A N 1
ATOM 636 C CA . THR A 1 84 ? 40.187 62.136 18.627 1.00 7.42 104 THR A CA 1
ATOM 637 C C . THR A 1 84 ? 41.246 62.538 17.631 1.00 10.73 104 THR A C 1
ATOM 638 O O . THR A 1 84 ? 41.458 61.825 16.673 1.00 9.91 104 THR A O 1
ATOM 650 N N . SER A 1 86 ? 45.037 63.020 16.075 1.00 12.41 106 SER A N 1
ATOM 651 C CA . SER A 1 86 ? 46.333 62.347 16.086 1.00 10.54 106 SER A CA 1
ATOM 652 C C . SER A 1 86 ? 47.303 63.134 16.930 1.00 12.24 106 SER A C 1
ATOM 653 O O . SER A 1 86 ? 47.000 64.242 17.417 1.00 11.58 106 SER A O 1
ATOM 656 N N . LEU A 1 87 ? 48.492 62.563 17.122 1.00 11.86 107 LEU A N 1
ATOM 657 C CA . LEU A 1 87 ? 49.456 63.151 18.071 1.00 12.31 107 LEU A CA 1
ATOM 658 C C . LEU A 1 87 ? 49.946 64.543 17.649 1.00 10.61 107 LEU A C 1
ATOM 659 O O . LEU A 1 87 ? 50.258 65.396 18.503 1.00 14.22 107 LEU A O 1
ATOM 664 N N . GLY A 1 88 ? 50.016 64.789 16.350 1.00 10.00 108 GLY A N 1
ATOM 665 C CA . GLY A 1 88 ? 50.285 66.146 15.867 1.00 12.84 108 GLY A CA 1
ATOM 666 C C . GLY A 1 88 ? 50.164 66.309 14.370 1.00 11.96 108 GLY A C 1
ATOM 667 O O . GLY A 1 88 ? 49.828 65.361 13.654 1.00 14.33 108 GLY A O 1
ATOM 668 N N . TYR A 1 89 ? 50.472 67.515 13.899 1.00 11.93 109 TYR A N 1
ATOM 669 C CA . TYR A 1 89 ? 50.347 67.827 12.517 1.00 12.19 109 TYR A CA 1
ATOM 670 C C . TYR A 1 89 ? 51.199 66.896 11.673 1.00 11.41 109 TYR A C 1
ATOM 671 O O . TYR A 1 89 ? 50.781 66.489 10.576 1.00 12.79 109 TYR A O 1
ATOM 680 N N . LYS A 1 90 ? 52.363 66.518 12.203 1.00 12.64 110 LYS A N 1
ATOM 681 C CA . LYS A 1 90 ? 53.261 65.628 11.447 1.00 13.69 110 LYS A CA 1
ATOM 682 C C . LYS A 1 90 ? 53.314 64.196 11.991 1.00 14.44 110 LYS A C 1
ATOM 683 O O . LYS A 1 90 ? 54.179 63.411 11.566 1.00 13.08 110 LYS A O 1
ATOM 689 N N . ASP A 1 91 ? 52.372 63.850 12.875 1.00 11.99 111 ASP A N 1
ATOM 690 C CA . ASP A 1 91 ? 52.340 62.522 13.494 1.00 14.00 111 ASP A CA 1
ATOM 691 C C . ASP A 1 91 ? 50.948 61.922 13.468 1.00 12.85 111 ASP A C 1
ATOM 692 O O . ASP A 1 91 ? 50.080 62.327 14.251 1.00 10.41 111 ASP A O 1
ATOM 697 N N . GLY A 1 92 ? 50.762 60.958 12.555 1.00 10.11 112 GLY A N 1
ATOM 698 C CA . GLY A 1 92 ? 49.488 60.306 12.391 1.00 11.64 112 GLY A CA 1
ATOM 699 C C . GLY A 1 92 ? 49.224 59.198 13.400 1.00 10.52 112 GLY A C 1
ATOM 700 O O . GLY A 1 92 ? 48.177 58.584 13.391 1.00 9.91 112 GLY A O 1
ATOM 701 N N . ASN A 1 93 ? 50.158 58.945 14.306 1.00 10.07 113 ASN A N 1
ATOM 702 C CA . ASN A 1 93 ? 49.877 58.016 15.405 1.00 11.55 113 ASN A CA 1
ATOM 703 C C . ASN A 1 93 ? 48.924 58.633 16.437 1.00 12.43 113 ASN A C 1
ATOM 704 O O . ASN A 1 93 ? 48.702 59.841 16.453 1.00 11.31 113 ASN A O 1
ATOM 709 N N . TYR A 1 94 ? 48.340 57.762 17.267 1.00 14.47 114 TYR A N 1
ATOM 710 C CA . TYR A 1 94 ? 47.417 58.168 18.315 1.00 12.96 114 TYR A CA 1
ATOM 711 C C . TYR A 1 94 ? 48.024 57.878 19.682 1.00 13.51 114 TYR A C 1
ATOM 712 O O . TYR A 1 94 ? 48.818 56.959 19.839 1.00 11.99 114 TYR A O 1
ATOM 721 N N . PRO A 1 95 ? 47.685 58.696 20.679 1.00 12.84 115 PRO A N 1
ATOM 722 C CA . PRO A 1 95 ? 48.156 58.417 22.029 1.00 14.84 115 PRO A CA 1
ATOM 723 C C . PRO A 1 95 ? 47.679 57.043 22.502 1.00 15.06 115 PRO A C 1
ATOM 724 O O . PRO A 1 95 ? 46.560 56.622 22.182 1.00 14.18 115 PRO A O 1
ATOM 728 N N . SER A 1 96 ? 48.513 56.357 23.274 1.00 14.23 116 SER A N 1
ATOM 729 C CA . SER A 1 96 ? 48.176 55.021 23.787 1.00 15.83 116 SER A CA 1
ATOM 730 C C . SER A 1 96 ? 46.827 54.968 24.521 1.00 17.34 116 SER A C 1
ATOM 731 O O . SER A 1 96 ? 46.026 54.027 24.353 1.00 14.66 116 SER A O 1
ATOM 734 N N . GLU A 1 97 ? 46.557 55.998 25.320 1.00 12.09 117 GLU A N 1
ATOM 735 C CA . GLU A 1 97 ? 45.307 56.097 26.040 1.00 14.75 117 GLU A CA 1
ATOM 736 C C . GLU A 1 97 ? 44.068 56.204 25.128 1.00 14.35 117 GLU A C 1
ATOM 737 O O . GLU A 1 97 ? 42.979 55.880 25.571 1.00 15.91 117 GLU A O 1
ATOM 743 N N . SER A 1 98 ? 44.224 56.606 23.861 1.00 11.60 118 SER A N 1
ATOM 744 C CA A SER A 1 98 ? 43.086 56.631 22.948 0.50 10.87 118 SER A CA 1
ATOM 745 C CA B SER A 1 98 ? 43.112 56.660 22.920 0.50 11.88 118 SER A CA 1
ATOM 746 C C . SER A 1 98 ? 42.920 55.371 22.119 1.00 12.71 118 SER A C 1
ATOM 747 O O . SER A 1 98 ? 41.932 55.262 21.389 1.00 14.84 118 SER A O 1
ATOM 752 N N . GLN A 1 99 ? 43.873 54.435 22.218 1.00 12.32 119 GLN A N 1
ATOM 753 C CA . GLN A 1 99 ? 43.822 53.198 21.386 1.00 11.69 119 GLN A CA 1
ATOM 754 C C . GLN A 1 99 ? 42.955 52.155 22.090 1.00 12.93 119 GLN A C 1
ATOM 755 O O . GLN A 1 99 ? 43.440 51.261 22.809 1.00 14.28 119 GLN A O 1
ATOM 761 N N . VAL A 1 100 ? 41.658 52.335 21.937 1.00 11.55 120 VAL A N 1
ATOM 762 C CA . VAL A 1 100 ? 40.676 51.688 22.804 1.00 11.56 120 VAL A CA 1
ATOM 763 C C . VAL A 1 100 ? 39.835 50.689 22.007 1.00 11.97 120 VAL A C 1
ATOM 764 O O . VAL A 1 100 ? 39.183 51.040 21.060 1.00 12.97 120 VAL A O 1
ATOM 768 N N . PRO A 1 101 ? 39.854 49.417 22.433 1.00 10.92 121 PRO A N 1
ATOM 769 C CA . PRO A 1 101 ? 39.091 48.382 21.742 1.00 12.17 121 PRO A CA 1
ATOM 770 C C . PRO A 1 101 ? 37.563 48.457 22.008 1.00 12.87 121 PRO A C 1
ATOM 771 O O . PRO A 1 101 ? 37.143 48.872 23.071 1.00 15.58 121 PRO A O 1
ATOM 775 N N . ILE A 1 102 ? 36.765 48.029 21.044 1.00 12.25 122 ILE A N 1
ATOM 776 C CA . ILE A 1 102 ? 35.326 47.943 21.208 1.00 12.29 122 ILE A CA 1
ATOM 777 C C . ILE A 1 102 ? 34.988 46.790 22.149 1.00 14.62 122 ILE A C 1
ATOM 778 O O . ILE A 1 102 ? 33.985 46.839 22.863 1.00 13.77 122 ILE A O 1
ATOM 783 N N . TYR A 1 103 ? 35.809 45.730 22.138 1.00 12.20 123 TYR A N 1
ATOM 784 C CA . TYR A 1 103 ? 35.580 44.571 23.006 1.00 10.57 123 TYR A CA 1
ATOM 785 C C . TYR A 1 103 ? 36.905 43.956 23.409 1.00 11.50 123 TYR A C 1
ATOM 786 O O . TYR A 1 103 ? 37.826 43.921 22.604 1.00 10.86 123 TYR A O 1
ATOM 795 N N . THR A 1 104 ? 36.973 43.441 24.633 1.00 12.64 124 THR A N 1
ATOM 796 C CA . THR A 1 104 ? 38.178 42.779 25.183 1.00 14.04 124 THR A CA 1
ATOM 797 C C . THR A 1 104 ? 37.890 41.329 25.505 1.00 14.48 124 THR A C 1
ATOM 798 O O . THR A 1 104 ? 36.962 41.029 26.252 1.00 16.03 124 THR A O 1
ATOM 802 N N . SER A 1 105 ? 38.645 40.415 24.889 1.00 14.27 125 SER A N 1
ATOM 803 C CA . SER A 1 105 ? 38.548 39.012 25.173 1.00 13.99 125 SER A CA 1
ATOM 804 C C . SER A 1 105 ? 39.343 38.637 26.421 1.00 18.04 125 SER A C 1
ATOM 805 O O . SER A 1 105 ? 40.392 39.252 26.749 1.00 13.14 125 SER A O 1
ATOM 808 N N . GLN A 1 106 ? 38.830 37.622 27.109 1.00 18.34 126 GLN A N 1
ATOM 809 C CA . GLN A 1 106 ? 39.484 37.054 28.290 1.00 22.18 126 GLN A CA 1
ATOM 810 C C . GLN A 1 106 ? 39.838 35.562 28.117 1.00 22.86 126 GLN A C 1
ATOM 811 O O . GLN A 1 106 ? 40.309 34.921 29.070 1.00 25.19 126 GLN A O 1
ATOM 817 N N . ASP A 1 107 ? 39.644 35.004 26.923 1.00 21.55 127 ASP A N 1
ATOM 818 C CA . ASP A 1 107 ? 39.925 33.601 26.671 1.00 20.12 127 ASP A CA 1
ATOM 819 C C . ASP A 1 107 ? 40.553 33.362 25.312 1.00 19.65 127 ASP A C 1
ATOM 820 O O . ASP A 1 107 ? 39.873 33.413 24.281 1.00 16.78 127 ASP A O 1
ATOM 825 N N . VAL A 1 108 ? 41.840 33.005 25.317 1.00 17.95 128 VAL A N 1
ATOM 826 C CA . VAL A 1 108 ? 42.567 32.794 24.087 1.00 18.07 128 VAL A CA 1
ATOM 827 C C . VAL A 1 108 ? 41.945 31.728 23.172 1.00 17.66 128 VAL A C 1
ATOM 828 O O . VAL A 1 108 ? 42.133 31.794 21.977 1.00 17.19 128 VAL A O 1
ATOM 832 N N . THR A 1 109 ? 41.250 30.743 23.729 1.00 19.33 129 THR A N 1
ATOM 833 C CA . THR A 1 109 ? 40.677 29.671 22.911 1.00 20.78 129 THR A CA 1
ATOM 834 C C . THR A 1 109 ? 39.355 30.081 22.233 1.00 21.19 129 THR A C 1
ATOM 835 O O . THR A 1 109 ? 38.892 29.390 21.331 1.00 19.78 129 THR A O 1
ATOM 839 N N . ALA A 1 110 ? 38.781 31.224 22.600 1.00 19.95 130 ALA A N 1
ATOM 840 C CA . ALA A 1 110 ? 37.535 31.643 21.967 1.00 19.20 130 ALA A CA 1
ATOM 841 C C . ALA A 1 110 ? 37.720 31.908 20.460 1.00 18.96 130 ALA A C 1
ATOM 842 O O . ALA A 1 110 ? 38.761 32.412 20.022 1.00 16.83 130 ALA A O 1
ATOM 844 N N . LYS A 1 111 ? 36.717 31.491 19.678 1.00 16.79 131 LYS A N 1
ATOM 845 C CA A LYS A 1 111 ? 36.616 31.845 18.266 0.50 17.50 131 LYS A CA 1
ATOM 846 C CA B LYS A 1 111 ? 36.611 31.844 18.263 0.50 17.40 131 LYS A CA 1
ATOM 847 C C . LYS A 1 111 ? 35.400 32.746 18.123 1.00 16.73 131 LYS A C 1
ATOM 848 O O . LYS A 1 111 ? 34.333 32.459 18.698 1.00 17.21 131 LYS A O 1
ATOM 859 N N . TYR A 1 112 ? 35.544 33.812 17.348 1.00 13.89 132 TYR A N 1
ATOM 860 C CA . TYR A 1 112 ? 34.543 34.855 17.300 1.00 12.84 132 TYR A CA 1
ATOM 861 C C . TYR A 1 112 ? 33.981 35.084 15.906 1.00 12.83 132 TYR A C 1
ATOM 862 O O . TYR A 1 112 ? 34.687 34.927 14.905 1.00 12.89 132 TYR A O 1
ATOM 871 N N . ALA A 1 113 ? 32.705 35.498 15.856 1.00 11.27 133 ALA A N 1
ATOM 872 C CA . ALA A 1 113 ? 32.067 35.924 14.616 1.00 13.42 133 ALA A CA 1
ATOM 873 C C . ALA A 1 113 ? 31.492 37.300 14.847 1.00 12.37 133 ALA A C 1
ATOM 874 O O . ALA A 1 113 ? 31.006 37.593 15.944 1.00 13.55 133 ALA A O 1
ATOM 876 N N . VAL A 1 114 ? 31.547 38.148 13.821 1.00 13.67 134 VAL A N 1
ATOM 877 C CA . VAL A 1 114 ? 31.068 39.518 13.886 1.00 12.30 134 VAL A CA 1
ATOM 878 C C . VAL A 1 114 ? 30.034 39.747 12.789 1.00 12.89 134 VAL A C 1
ATOM 879 O O . VAL A 1 114 ? 30.227 39.342 11.644 1.00 13.59 134 VAL A O 1
ATOM 883 N N . LYS A 1 115 ? 28.958 40.445 13.146 1.00 12.09 135 LYS A N 1
ATOM 884 C CA . LYS A 1 115 ? 27.976 40.937 12.181 1.00 11.68 135 LYS A CA 1
ATOM 885 C C . LYS A 1 115 ? 27.800 42.398 12.473 1.00 11.39 135 LYS A C 1
ATOM 886 O O . LYS A 1 115 ? 27.530 42.774 13.641 1.00 12.92 135 LYS A O 1
ATOM 892 N N . LEU A 1 116 ? 28.013 43.224 11.455 1.00 11.83 136 LEU A N 1
ATOM 893 C CA . LEU A 1 116 ? 27.866 44.649 11.648 1.00 10.48 136 LEU A CA 1
ATOM 894 C C . LEU A 1 116 ? 27.325 45.343 10.431 1.00 11.96 136 LEU A C 1
ATOM 895 O O . LEU A 1 116 ? 27.415 44.834 9.304 1.00 12.07 136 LEU A O 1
ATOM 900 N N . ARG A 1 117 ? 26.724 46.501 10.663 1.00 11.56 137 ARG A N 1
ATOM 901 C CA . ARG A 1 117 ? 26.384 47.439 9.588 1.00 12.47 137 ARG A CA 1
ATOM 902 C C . ARG A 1 117 ? 26.820 48.819 10.055 1.00 14.35 137 ARG A C 1
ATOM 903 O O . ARG A 1 117 ? 26.574 49.177 11.190 1.00 12.51 137 ARG A O 1
ATOM 911 N N . LEU A 1 118 ? 27.509 49.564 9.188 1.00 12.75 138 LEU A N 1
ATOM 912 C CA . LEU A 1 118 ? 27.909 50.935 9.451 1.00 11.75 138 LEU A CA 1
ATOM 913 C C . LEU A 1 118 ? 27.344 51.779 8.334 1.00 11.78 138 LEU A C 1
ATOM 914 O O . LEU A 1 118 ? 27.756 51.623 7.150 1.00 11.45 138 LEU A O 1
ATOM 919 N N . LYS A 1 119 ? 26.341 52.612 8.681 1.00 9.94 139 LYS A N 1
ATOM 920 C CA A LYS A 1 119 ? 25.626 53.421 7.707 0.50 11.88 139 LYS A CA 1
ATOM 921 C CA B LYS A 1 119 ? 25.630 53.420 7.708 0.50 11.90 139 LYS A CA 1
ATOM 922 C C . LYS A 1 119 ? 25.593 54.832 8.230 1.00 10.96 139 LYS A C 1
ATOM 923 O O . LYS A 1 119 ? 25.321 55.037 9.399 1.00 13.15 139 LYS A O 1
ATOM 934 N N . GLY A 1 120 ? 25.871 55.788 7.364 1.00 11.53 140 GLY A N 1
ATOM 935 C CA . GLY A 1 120 ? 25.951 57.183 7.779 1.00 12.64 140 GLY A CA 1
ATOM 936 C C . GLY A 1 120 ? 26.695 58.082 6.825 1.00 12.69 140 GLY A C 1
ATOM 937 O O . GLY A 1 120 ? 26.805 57.785 5.656 1.00 12.77 140 GLY A O 1
ATOM 938 N N . GLU A 1 121 ? 27.164 59.217 7.330 1.00 10.24 141 GLU A N 1
ATOM 939 C CA . GLU A 1 121 ? 27.834 60.200 6.473 1.00 11.77 141 GLU A CA 1
ATOM 940 C C . GLU A 1 121 ? 28.838 61.037 7.224 1.00 10.85 141 GLU A C 1
ATOM 941 O O . GLU A 1 121 ? 28.567 61.518 8.323 1.00 11.61 141 GLU A O 1
ATOM 947 N N . LEU A 1 122 ? 30.025 61.177 6.630 1.00 11.62 142 LEU A N 1
ATOM 948 C CA . LEU A 1 122 ? 31.034 62.127 7.078 1.00 11.50 142 LEU A CA 1
ATOM 949 C C . LEU A 1 122 ? 30.883 63.401 6.256 1.00 11.96 142 LEU A C 1
ATOM 950 O O . LEU A 1 122 ? 30.816 63.347 5.036 1.00 10.57 142 LEU A O 1
ATOM 955 N N . LEU A 1 123 ? 30.803 64.532 6.955 1.00 12.04 143 LEU A N 1
ATOM 956 C CA . LEU A 1 123 ? 30.773 65.860 6.325 1.00 10.89 143 LEU A CA 1
ATOM 957 C C . LEU A 1 123 ? 31.758 66.832 6.955 1.00 14.03 143 LEU A C 1
ATOM 958 O O . LEU A 1 123 ? 31.636 67.141 8.160 1.00 15.12 143 LEU A O 1
ATOM 963 N N . VAL A 1 124 ? 32.666 67.389 6.132 1.00 11.13 144 VAL A N 1
ATOM 964 C CA . VAL A 1 124 ? 33.387 68.619 6.511 1.00 15.80 144 VAL A CA 1
ATOM 965 C C . VAL A 1 124 ? 32.497 69.829 6.357 1.00 19.54 144 VAL A C 1
ATOM 966 O O . VAL A 1 124 ? 31.525 69.798 5.582 1.00 20.16 144 VAL A O 1
ATOM 970 N N . SER A 1 125 ? 32.804 70.901 7.091 1.00 15.44 145 SER A N 1
ATOM 971 C CA . SER A 1 125 ? 31.970 72.102 7.034 1.00 20.74 145 SER A CA 1
ATOM 972 C C . SER A 1 125 ? 32.584 73.070 6.061 1.00 21.32 145 SER A C 1
ATOM 973 O O . SER A 1 125 ? 33.812 73.178 5.985 1.00 18.78 145 SER A O 1
ATOM 976 N N . GLY A 1 126 ? 31.725 73.777 5.325 1.00 20.57 146 GLY A N 1
ATOM 977 C CA . GLY A 1 126 ? 32.189 74.842 4.432 1.00 21.78 146 GLY A CA 1
ATOM 978 C C . GLY A 1 126 ? 32.962 74.287 3.238 1.00 23.01 146 GLY A C 1
ATOM 979 O O . GLY A 1 126 ? 32.813 73.103 2.893 1.00 23.38 146 GLY A O 1
ATOM 980 N N . ASP A 1 127 ? 33.790 75.135 2.625 1.00 24.39 147 ASP A N 1
ATOM 981 C CA . ASP A 1 127 ? 34.444 74.814 1.331 1.00 23.30 147 ASP A CA 1
ATOM 982 C C . ASP A 1 127 ? 35.970 74.934 1.297 1.00 21.47 147 ASP A C 1
ATOM 983 O O . ASP A 1 127 ? 36.563 74.921 0.230 1.00 19.23 147 ASP A O 1
ATOM 988 N N . GLU A 1 128 ? 36.599 75.018 2.460 1.00 20.80 148 GLU A N 1
ATOM 989 C CA . GLU A 1 128 ? 38.054 75.152 2.559 1.00 19.76 148 GLU A CA 1
ATOM 990 C C . GLU A 1 128 ? 38.806 73.865 2.939 1.00 20.30 148 GLU A C 1
ATOM 991 O O . GLU A 1 128 ? 39.984 73.931 3.305 1.00 24.31 148 GLU A O 1
ATOM 997 N N . TRP A 1 129 ? 38.148 72.722 2.797 1.00 17.25 149 TRP A N 1
ATOM 998 C CA . TRP A 1 129 ? 38.698 71.406 3.214 1.00 15.72 149 TRP A CA 1
ATOM 999 C C . TRP A 1 129 ? 38.156 70.314 2.325 1.00 16.21 149 TRP A C 1
ATOM 1000 O O . TRP A 1 129 ? 37.064 70.452 1.774 1.00 15.69 149 TRP A O 1
ATOM 1029 N N . ILE A 1 131 ? 38.321 65.689 2.054 1.00 13.28 151 ILE A N 1
ATOM 1030 C CA . ILE A 1 131 ? 38.692 64.445 2.655 1.00 11.79 151 ILE A CA 1
ATOM 1031 C C . ILE A 1 131 ? 39.872 63.868 1.830 1.00 14.67 151 ILE A C 1
ATOM 1032 O O . ILE A 1 131 ? 39.695 63.452 0.673 1.00 12.92 151 ILE A O 1
ATOM 1037 N N . ASP A 1 132 ? 41.068 63.867 2.420 1.00 13.25 152 ASP A N 1
ATOM 1038 C CA . ASP A 1 132 ? 42.273 63.240 1.843 1.00 11.38 152 ASP A CA 1
ATOM 1039 C C . ASP A 1 132 ? 42.131 61.723 1.820 1.00 12.32 152 ASP A C 1
ATOM 1040 O O . ASP A 1 132 ? 42.322 61.085 0.804 1.00 11.83 152 ASP A O 1
ATOM 1045 N N . TYR A 1 133 ? 41.812 61.146 2.966 1.00 13.71 153 TYR A N 1
ATOM 1046 C CA . TYR A 1 133 ? 41.466 59.728 3.026 1.00 11.54 153 TYR A CA 1
ATOM 1047 C C . TYR A 1 133 ? 40.474 59.478 4.143 1.00 12.64 153 TYR A C 1
ATOM 1048 O O . TYR A 1 133 ? 40.376 60.269 5.093 1.00 11.69 153 TYR A O 1
ATOM 1057 N N . VAL A 1 134 ? 39.731 58.389 4.013 1.00 11.39 154 VAL A N 1
ATOM 1058 C CA . VAL A 1 134 ? 38.809 57.919 5.043 1.00 11.27 154 VAL A CA 1
ATOM 1059 C C . VAL A 1 134 ? 38.639 56.416 4.877 1.00 10.63 154 VAL A C 1
ATOM 1060 O O . VAL A 1 134 ? 38.400 55.934 3.765 1.00 11.56 154 VAL A O 1
ATOM 1064 N N . TYR A 1 135 ? 38.749 55.684 5.965 1.00 11.12 155 TYR A N 1
ATOM 1065 C CA . TYR A 1 135 ? 38.454 54.263 5.941 1.00 12.65 155 TYR A CA 1
ATOM 1066 C C . TYR A 1 135 ? 37.929 53.719 7.257 1.00 11.23 155 TYR A C 1
ATOM 1067 O O . TYR A 1 135 ? 38.264 54.250 8.316 1.00 10.44 155 TYR A O 1
ATOM 1076 N N . ALA A 1 136 ? 37.113 52.654 7.160 1.00 10.84 156 ALA A N 1
ATOM 1077 C CA . ALA A 1 136 ? 36.564 51.914 8.307 1.00 10.06 156 ALA A CA 1
ATOM 1078 C C . ALA A 1 136 ? 37.361 50.634 8.479 1.00 11.99 156 ALA A C 1
ATOM 1079 O O . ALA A 1 136 ? 37.723 49.975 7.491 1.00 13.05 156 ALA A O 1
ATOM 1081 N N . GLN A 1 137 ? 37.694 50.317 9.723 1.00 10.76 157 GLN A N 1
ATOM 1082 C CA . GLN A 1 137 ? 38.490 49.138 9.987 1.00 11.64 157 GLN A CA 1
ATOM 1083 C C . GLN A 1 137 ? 38.101 48.379 11.243 1.00 10.76 157 GLN A C 1
ATOM 1084 O O . GLN A 1 137 ? 37.926 48.956 12.313 1.00 12.24 157 GLN A O 1
ATOM 1090 N N . LEU A 1 138 ? 37.947 47.068 11.052 1.00 9.60 158 LEU A N 1
ATOM 1091 C CA . LEU A 1 138 ? 37.779 46.099 12.143 1.00 10.20 158 LEU A CA 1
ATOM 1092 C C . LEU A 1 138 ? 39.051 45.266 12.144 1.00 9.50 158 LEU A C 1
ATOM 1093 O O . LEU A 1 138 ? 39.416 44.719 11.119 1.00 9.82 158 LEU A O 1
ATOM 1098 N N . ALA A 1 139 ? 39.694 45.166 13.305 1.00 10.23 159 ALA A N 1
ATOM 1099 C CA . ALA A 1 139 ? 41.030 44.604 13.440 1.00 10.14 159 ALA A CA 1
ATOM 1100 C C . ALA A 1 139 ? 41.324 44.208 14.880 1.00 10.20 159 ALA A C 1
ATOM 1101 O O . ALA A 1 139 ? 40.718 44.738 15.815 1.00 9.77 159 ALA A O 1
ATOM 1103 N N . SER A 1 140 ? 42.273 43.299 15.052 1.00 9.02 160 SER A N 1
ATOM 1104 C CA . SER A 1 140 ? 42.783 42.949 16.387 1.00 10.44 160 SER A CA 1
ATOM 1105 C C . SER A 1 140 ? 43.989 43.810 16.818 1.00 11.24 160 SER A C 1
ATOM 1106 O O . SER A 1 140 ? 44.550 43.547 17.847 1.00 11.43 160 SER A O 1
ATOM 1109 N N . LEU A 1 141 ? 44.401 44.788 15.987 1.00 8.16 161 LEU A N 1
ATOM 1110 C CA . LEU A 1 141 ? 45.413 45.805 16.307 1.00 9.57 161 LEU A CA 1
ATOM 1111 C C . LEU A 1 141 ? 44.833 47.183 15.997 1.00 11.13 161 LEU A C 1
ATOM 1112 O O . LEU A 1 141 ? 43.914 47.283 15.181 1.00 10.49 161 LEU A O 1
ATOM 1117 N N . PHE A 1 142 ? 45.376 48.213 16.638 1.00 10.44 162 PHE A N 1
ATOM 1118 C CA . PHE A 1 142 ? 45.008 49.593 16.372 1.00 9.10 162 PHE A CA 1
ATOM 1119 C C . PHE A 1 142 ? 45.920 50.209 15.313 1.00 9.00 162 PHE A C 1
ATOM 1120 O O . PHE A 1 142 ? 47.130 50.252 15.483 1.00 11.21 162 PHE A O 1
ATOM 1128 N N . GLN A 1 143 ? 45.313 50.702 14.236 1.00 9.07 163 GLN A N 1
ATOM 1129 C CA . GLN A 1 143 ? 46.002 51.334 13.103 1.00 7.90 163 GLN A CA 1
ATOM 1130 C C . GLN A 1 143 ? 47.271 50.589 12.614 1.00 8.52 163 GLN A C 1
ATOM 1131 O O . GLN A 1 143 ? 48.304 51.208 12.415 1.00 10.57 163 GLN A O 1
ATOM 1137 N N . PRO A 1 144 ? 47.183 49.251 12.390 1.00 11.37 164 PRO A N 1
ATOM 1138 C CA . PRO A 1 144 ? 48.346 48.590 11.793 1.00 11.78 164 PRO A CA 1
ATOM 1139 C C . PRO A 1 144 ? 48.538 49.102 10.370 1.00 12.97 164 PRO A C 1
ATOM 1140 O O . PRO A 1 144 ? 47.558 49.292 9.651 1.00 13.77 164 PRO A O 1
ATOM 1144 N N . TYR A 1 145 ? 49.779 49.322 9.954 1.00 11.04 165 TYR A N 1
ATOM 1145 C CA . TYR A 1 145 ? 50.004 49.952 8.658 1.00 8.31 165 TYR A CA 1
ATOM 1146 C C . TYR A 1 145 ? 51.174 49.336 7.915 1.00 10.21 165 TYR A C 1
ATOM 1147 O O . TYR A 1 145 ? 52.259 49.164 8.473 1.00 9.94 165 TYR A O 1
ATOM 1156 N N . PRO A 1 146 ? 50.975 49.030 6.626 1.00 10.76 166 PRO A N 1
ATOM 1157 C CA . PRO A 1 146 ? 49.762 49.154 5.818 1.00 9.83 166 PRO A CA 1
ATOM 1158 C C . PRO A 1 146 ? 48.798 48.008 6.144 1.00 14.22 166 PRO A C 1
ATOM 1159 O O . PRO A 1 146 ? 49.224 46.871 6.304 1.00 10.17 166 PRO A O 1
ATOM 1163 N N . PRO A 1 147 ? 47.503 48.310 6.302 1.00 13.57 167 PRO A N 1
ATOM 1164 C CA . PRO A 1 147 ? 46.598 47.294 6.841 1.00 12.34 167 PRO A CA 1
ATOM 1165 C C . PRO A 1 147 ? 46.508 46.006 6.006 1.00 14.02 167 PRO A C 1
ATOM 1166 O O . PRO A 1 147 ? 46.364 44.882 6.564 1.00 13.41 167 PRO A O 1
ATOM 1170 N N . ALA A 1 148 ? 46.655 46.127 4.693 1.00 14.08 168 ALA A N 1
ATOM 1171 C CA . ALA A 1 148 ? 46.614 44.941 3.837 1.00 16.14 168 ALA A CA 1
ATOM 1172 C C . ALA A 1 148 ? 47.668 43.894 4.189 1.00 16.36 168 ALA A C 1
ATOM 1173 O O . ALA A 1 148 ? 47.454 42.717 3.903 1.00 18.02 168 ALA A O 1
ATOM 1175 N N . ASN A 1 149 ? 48.772 44.298 4.831 1.00 13.76 169 ASN A N 1
ATOM 1176 C CA . ASN A 1 149 ? 49.867 43.401 5.199 1.00 15.03 169 ASN A CA 1
ATOM 1177 C C . ASN A 1 149 ? 49.654 42.633 6.507 1.00 16.07 169 ASN A C 1
ATOM 1178 O O . ASN A 1 149 ? 50.524 41.863 6.895 1.00 19.42 169 ASN A O 1
ATOM 1183 N N . PHE A 1 150 ? 48.542 42.864 7.209 1.00 12.63 170 PHE A N 1
ATOM 1184 C CA . PHE A 1 150 ? 48.325 42.246 8.522 1.00 12.02 170 PHE A CA 1
ATOM 1185 C C . PHE A 1 150 ? 47.124 41.294 8.489 1.00 13.01 170 PHE A C 1
ATOM 1186 O O . PHE A 1 150 ? 46.004 41.724 8.210 1.00 12.28 170 PHE A O 1
ATOM 1194 N N . PRO A 1 151 ? 47.330 40.018 8.836 1.00 12.58 171 PRO A N 1
ATOM 1195 C CA . PRO A 1 151 ? 46.178 39.107 9.050 1.00 14.84 171 PRO A CA 1
ATOM 1196 C C . PRO A 1 151 ? 45.300 39.547 10.232 1.00 11.77 171 PRO A C 1
ATOM 1197 O O . PRO A 1 151 ? 44.149 39.147 10.329 1.00 12.12 171 PRO A O 1
ATOM 1201 N N . GLU A 1 152 ? 45.829 40.436 11.064 1.00 11.35 172 GLU A N 1
ATOM 1202 C CA . GLU A 1 152 ? 45.063 41.038 12.158 1.00 10.56 172 GLU A CA 1
ATOM 1203 C C . GLU A 1 152 ? 43.968 42.003 11.710 1.00 10.82 172 GLU A C 1
ATOM 1204 O O . GLU A 1 152 ? 43.080 42.384 12.502 1.00 10.67 172 GLU A O 1
ATOM 1210 N N . VAL A 1 153 ? 44.041 42.419 10.458 1.00 8.08 173 VAL A N 1
ATOM 1211 C CA . VAL A 1 153 ? 43.003 43.258 9.861 1.00 10.89 173 VAL A CA 1
ATOM 1212 C C . VAL A 1 153 ? 41.912 42.369 9.277 1.00 11.35 173 VAL A C 1
ATOM 1213 O O . VAL A 1 153 ? 42.147 41.576 8.341 1.00 13.38 173 VAL A O 1
ATOM 1217 N N . PHE A 1 154 ? 40.721 42.486 9.865 1.00 11.97 174 PHE A N 1
ATOM 1218 C CA . PHE A 1 154 ? 39.573 41.627 9.517 1.00 10.80 174 PHE A CA 1
ATOM 1219 C C . PHE A 1 154 ? 38.703 42.272 8.422 1.00 10.33 174 PHE A C 1
ATOM 1220 O O . PHE A 1 154 ? 38.175 41.591 7.544 1.00 11.46 174 PHE A O 1
ATOM 1236 N N . CYS A 1 156 ? 38.633 46.089 6.137 1.00 10.34 176 CYS A N 1
ATOM 1237 C CA . CYS A 1 156 ? 39.180 47.408 5.836 1.00 11.59 176 CYS A CA 1
ATOM 1238 C C . CYS A 1 156 ? 38.502 47.908 4.570 1.00 13.23 176 CYS A C 1
ATOM 1239 O O . CYS A 1 156 ? 38.654 47.311 3.509 1.00 14.62 176 CYS A O 1
ATOM 1242 N N . LYS A 1 157 ? 37.750 48.988 4.696 1.00 11.85 177 LYS A N 1
ATOM 1243 C CA . LYS A 1 157 ? 37.021 49.591 3.587 1.00 12.80 177 LYS A CA 1
ATOM 1244 C C . LYS A 1 157 ? 37.313 51.080 3.536 1.00 12.92 177 LYS A C 1
ATOM 1245 O O . LYS A 1 157 ? 36.909 51.863 4.424 1.00 13.30 177 LYS A O 1
ATOM 1251 N N . GLY A 1 158 ? 38.042 51.464 2.498 1.00 11.91 178 GLY A N 1
ATOM 1252 C CA . GLY A 1 158 ? 38.422 52.854 2.279 1.00 9.94 178 GLY A CA 1
ATOM 1253 C C . GLY A 1 158 ? 37.964 53.498 0.995 1.00 12.77 178 GLY A C 1
ATOM 1254 O O . GLY A 1 158 ? 37.649 52.845 -0.017 1.00 11.38 178 GLY A O 1
ATOM 1255 N N . GLY A 1 159 ? 37.921 54.811 1.022 1.00 8.42 179 GLY A N 1
ATOM 1256 C CA . GLY A 1 159 ? 37.689 55.586 -0.204 1.00 9.86 179 GLY A CA 1
ATOM 1257 C C . GLY A 1 159 ? 36.365 55.187 -0.833 1.00 12.48 179 GLY A C 1
ATOM 1258 O O . GLY A 1 159 ? 35.355 55.031 -0.124 1.00 13.74 179 GLY A O 1
ATOM 1272 N N . LYS A 1 161 ? 35.518 52.403 -1.833 1.00 13.06 181 LYS A N 1
ATOM 1273 C CA . LYS A 1 161 ? 35.043 51.125 -1.295 1.00 12.26 181 LYS A CA 1
ATOM 1274 C C . LYS A 1 161 ? 34.253 51.299 0.011 1.00 13.33 181 LYS A C 1
ATOM 1275 O O . LYS A 1 161 ? 33.544 50.390 0.413 1.00 13.57 181 LYS A O 1
ATOM 1281 N N . LEU A 1 162 ? 34.422 52.428 0.688 1.00 13.60 182 LEU A N 1
ATOM 1282 C CA . LEU A 1 162 ? 33.665 52.728 1.891 1.00 12.74 182 LEU A CA 1
ATOM 1283 C C . LEU A 1 162 ? 32.355 53.393 1.524 1.00 13.56 182 LEU A C 1
ATOM 1284 O O . LEU A 1 162 ? 31.282 53.004 2.006 1.00 15.41 182 LEU A O 1
ATOM 1289 N N . GLY A 1 163 ? 32.425 54.406 0.678 1.00 13.45 183 GLY A N 1
ATOM 1290 C CA . GLY A 1 163 ? 31.203 55.111 0.286 1.00 14.88 183 GLY A CA 1
ATOM 1291 C C . GLY A 1 163 ? 31.322 56.003 -0.922 1.00 12.99 183 GLY A C 1
ATOM 1292 O O . GLY A 1 163 ? 32.289 55.916 -1.700 1.00 15.50 183 GLY A O 1
ATOM 1293 N N . THR A 1 164 ? 30.326 56.866 -1.057 1.00 11.91 184 THR A N 1
ATOM 1294 C CA A THR A 1 164 ? 30.183 57.749 -2.192 0.50 12.87 184 THR A CA 1
ATOM 1295 C CA B THR A 1 164 ? 30.234 57.745 -2.208 0.50 14.43 184 THR A CA 1
ATOM 1296 C C . THR A 1 164 ? 30.542 59.166 -1.791 1.00 14.11 184 THR A C 1
ATOM 1297 O O . THR A 1 164 ? 30.030 59.671 -0.792 1.00 13.39 184 THR A O 1
ATOM 1304 N N . PHE A 1 165 ? 31.399 59.810 -2.574 1.00 12.86 185 PHE A N 1
ATOM 1305 C CA . PHE A 1 165 ? 31.796 61.184 -2.277 1.00 13.48 185 PHE A CA 1
ATOM 1306 C C . PHE A 1 165 ? 31.021 62.146 -3.122 1.00 16.36 185 PHE A C 1
ATOM 1307 O O . PHE A 1 165 ? 30.622 61.797 -4.231 1.00 13.68 185 PHE A O 1
ATOM 1315 N N . ASP A 1 166 ? 30.820 63.365 -2.620 1.00 14.28 186 ASP A N 1
ATOM 1316 C CA . ASP A 1 166 ? 30.316 64.443 -3.444 1.00 14.49 186 ASP A CA 1
ATOM 1317 C C . ASP A 1 166 ? 31.458 64.951 -4.348 1.00 15.13 186 ASP A C 1
ATOM 1318 O O . ASP A 1 166 ? 32.592 64.462 -4.257 1.00 13.64 186 ASP A O 1
ATOM 1323 N N . SER A 1 167 ? 31.143 65.904 -5.227 1.00 18.06 187 SER A N 1
ATOM 1324 C CA A SER A 1 167 ? 32.108 66.372 -6.219 0.50 17.77 187 SER A CA 1
ATOM 1325 C CA B SER A 1 167 ? 32.090 66.420 -6.211 0.50 18.54 187 SER A CA 1
ATOM 1326 C C . SER A 1 167 ? 33.387 66.930 -5.605 1.00 18.74 187 SER A C 1
ATOM 1327 O O . SER A 1 167 ? 34.454 66.769 -6.191 1.00 19.64 187 SER A O 1
ATOM 1332 N N . PHE A 1 168 ? 33.297 67.578 -4.442 1.00 16.25 188 PHE A N 1
ATOM 1333 C CA . PHE A 1 168 ? 34.466 68.179 -3.829 1.00 16.91 188 PHE A CA 1
ATOM 1334 C C . PHE A 1 168 ? 35.103 67.306 -2.735 1.00 12.49 188 PHE A C 1
ATOM 1335 O O . PHE A 1 168 ? 36.046 67.710 -2.098 1.00 12.44 188 PHE A O 1
ATOM 1343 N N . ARG A 1 169 ? 34.638 66.087 -2.551 1.00 12.94 189 ARG A N 1
ATOM 1344 C CA . ARG A 1 169 ? 35.099 65.264 -1.412 1.00 14.44 189 ARG A CA 1
ATOM 1345 C C . ARG A 1 169 ? 34.979 65.997 -0.070 1.00 14.38 189 ARG A C 1
ATOM 1346 O O . ARG A 1 169 ? 35.831 65.862 0.833 1.00 12.74 189 ARG A O 1
ATOM 1354 N N . ARG A 1 170 ? 33.886 66.739 0.066 1.00 11.80 190 ARG A N 1
ATOM 1355 C CA . ARG A 1 170 ? 33.487 67.295 1.367 1.00 13.83 190 ARG A CA 1
ATOM 1356 C C . ARG A 1 170 ? 32.655 66.313 2.176 1.00 12.59 190 ARG A C 1
ATOM 1357 O O . ARG A 1 170 ? 32.521 66.489 3.380 1.00 13.08 190 ARG A O 1
ATOM 1365 N N . THR A 1 171 ? 32.046 65.332 1.506 1.00 14.47 191 THR A N 1
ATOM 1366 C CA . THR A 1 171 ? 31.202 64.340 2.160 1.00 11.52 191 THR A CA 1
ATOM 1367 C C . THR A 1 171 ? 31.498 62.939 1.674 1.00 12.28 191 THR A C 1
ATOM 1368 O O . THR A 1 171 ? 31.961 62.737 0.542 1.00 11.23 191 THR A O 1
ATOM 1372 N N . CYS A 1 172 ? 31.289 61.978 2.559 1.00 11.30 192 CYS A N 1
ATOM 1373 C CA . CYS A 1 172 ? 31.368 60.583 2.217 1.00 11.75 192 CYS A CA 1
ATOM 1374 C C . CYS A 1 172 ? 30.189 59.893 2.886 1.00 13.10 192 CYS A C 1
ATOM 1375 O O . CYS A 1 172 ? 30.098 59.883 4.138 1.00 11.81 192 CYS A O 1
ATOM 1378 N N . THR A 1 173 ? 29.322 59.298 2.050 1.00 12.24 193 THR A N 1
ATOM 1379 C CA . THR A 1 173 ? 28.075 58.649 2.479 1.00 9.51 193 THR A CA 1
ATOM 1380 C C . THR A 1 173 ? 28.270 57.165 2.322 1.00 12.62 193 THR A C 1
ATOM 1381 O O . THR A 1 173 ? 28.603 56.697 1.222 1.00 12.77 193 THR A O 1
ATOM 1385 N N . PHE A 1 174 ? 28.104 56.420 3.417 1.00 13.04 194 PHE A N 1
ATOM 1386 C CA . PHE A 1 174 ? 28.482 55.000 3.435 1.00 12.01 194 PHE A CA 1
ATOM 1387 C C . PHE A 1 174 ? 27.396 54.100 3.993 1.00 14.76 194 PHE A C 1
ATOM 1388 O O . PHE A 1 174 ? 26.562 54.525 4.786 1.00 11.41 194 PHE A O 1
ATOM 1396 N N . ASP A 1 175 ? 27.421 52.830 3.581 1.00 13.54 195 ASP A N 1
ATOM 1397 C CA . ASP A 1 175 ? 26.508 51.828 4.094 1.00 11.60 195 ASP A CA 1
ATOM 1398 C C . ASP A 1 175 ? 27.160 50.480 3.819 1.00 15.38 195 ASP A C 1
ATOM 1399 O O . ASP A 1 175 ? 27.009 49.917 2.735 1.00 15.96 195 ASP A O 1
ATOM 1404 N N . ILE A 1 176 ? 27.958 50.020 4.778 1.00 14.49 196 ILE A N 1
ATOM 1405 C CA . ILE A 1 176 ? 28.777 48.816 4.626 1.00 12.52 196 ILE A CA 1
ATOM 1406 C C . ILE A 1 176 ? 28.321 47.783 5.640 1.00 13.96 196 ILE A C 1
ATOM 1407 O O . ILE A 1 176 ? 27.785 48.096 6.728 1.00 13.98 196 ILE A O 1
ATOM 1412 N N . THR A 1 177 ? 28.517 46.538 5.279 1.00 12.09 197 THR A N 1
ATOM 1413 C CA . THR A 1 177 ? 28.246 45.440 6.208 1.00 12.54 197 THR A CA 1
ATOM 1414 C C . THR A 1 177 ? 29.426 44.465 6.251 1.00 14.42 197 THR A C 1
ATOM 1415 O O . THR A 1 177 ? 30.228 44.379 5.311 1.00 15.84 197 THR A O 1
ATOM 1419 N N . TYR A 1 178 ? 29.529 43.744 7.360 1.00 13.73 198 TYR A N 1
ATOM 1420 C CA . TYR A 1 178 ? 30.542 42.704 7.541 1.00 12.65 198 TYR A CA 1
ATOM 1421 C C . TYR A 1 178 ? 29.911 41.569 8.330 1.00 14.34 198 TYR A C 1
ATOM 1422 O O . TYR A 1 178 ? 29.177 41.805 9.297 1.00 13.38 198 TYR A O 1
ATOM 1431 N N . ASP A 1 179 ? 30.155 40.352 7.876 1.00 13.62 199 ASP A N 1
ATOM 1432 C CA . ASP A 1 179 ? 29.556 39.157 8.448 1.00 12.91 199 ASP A CA 1
ATOM 1433 C C . ASP A 1 179 ? 30.472 37.951 8.242 1.00 17.22 199 ASP A C 1
ATOM 1434 O O . ASP A 1 179 ? 30.397 37.240 7.241 1.00 14.39 199 ASP A O 1
ATOM 1439 N N . ARG A 1 180 ? 31.377 37.734 9.190 1.00 15.39 200 ARG A N 1
ATOM 1440 C CA . ARG A 1 180 ? 32.379 36.689 9.030 1.00 13.65 200 ARG A CA 1
ATOM 1441 C C . ARG A 1 180 ? 32.642 36.049 10.381 1.00 14.69 200 ARG A C 1
ATOM 1442 O O . ARG A 1 180 ? 32.133 36.514 11.414 1.00 13.56 200 ARG A O 1
ATOM 1450 N N . SER A 1 181 ? 33.381 34.945 10.351 1.00 13.04 201 SER A N 1
ATOM 1451 C CA . SER A 1 181 ? 33.535 34.082 11.491 1.00 13.60 201 SER A CA 1
ATOM 1452 C C . SER A 1 181 ? 34.992 33.632 11.694 1.00 12.71 201 SER A C 1
ATOM 1453 O O . SER A 1 181 ? 35.872 34.061 10.970 1.00 13.00 201 SER A O 1
ATOM 1456 N N . ASP A 1 182 ? 35.194 32.744 12.667 1.00 13.20 202 ASP A N 1
ATOM 1457 C CA . ASP A 1 182 ? 36.478 32.102 12.952 1.00 13.02 202 ASP A CA 1
ATOM 1458 C C . ASP A 1 182 ? 37.588 33.121 13.258 1.00 12.71 202 ASP A C 1
ATOM 1459 O O . ASP A 1 182 ? 38.751 32.928 12.861 1.00 11.98 202 ASP A O 1
ATOM 1464 N N . LEU A 1 183 ? 37.233 34.193 13.964 1.00 12.84 203 LEU A N 1
ATOM 1465 C CA . LEU A 1 183 ? 38.203 35.216 14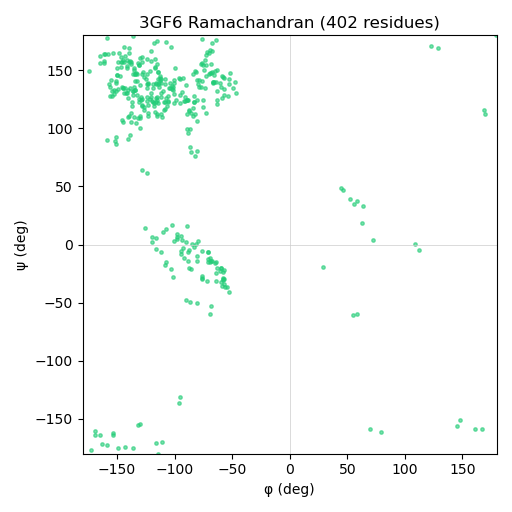.288 1.00 11.66 203 LEU A CA 1
ATOM 1466 C C . LEU A 1 183 ? 38.801 34.991 15.681 1.00 11.33 203 LEU A C 1
ATOM 1467 O O . LEU A 1 183 ? 38.093 34.558 16.593 1.00 12.25 203 LEU A O 1
ATOM 1472 N N . SER A 1 184 ? 40.100 35.283 15.803 1.00 9.52 204 SER A N 1
ATOM 1473 C CA . SER A 1 184 ? 40.836 35.215 17.074 1.00 10.70 204 SER A CA 1
ATOM 1474 C C . SER A 1 184 ? 41.376 36.603 17.407 1.00 13.25 204 SER A C 1
ATOM 1475 O O . SER A 1 184 ? 41.923 37.302 16.553 1.00 11.48 204 SER A O 1
ATOM 1478 N N . PHE A 1 185 ? 41.210 37.021 18.651 1.00 12.80 205 PHE A N 1
ATOM 1479 C CA . PHE A 1 185 ? 41.821 38.258 19.115 1.00 11.19 205 PHE A CA 1
ATOM 1480 C C . PHE A 1 185 ? 41.912 38.375 20.616 1.00 12.78 205 PHE A C 1
ATOM 1481 O O . PHE A 1 185 ? 41.072 37.809 21.337 1.00 12.74 205 PHE A O 1
ATOM 1489 N N . SER A 1 186 ? 42.870 39.197 21.064 1.00 11.45 206 SER A N 1
ATOM 1490 C CA . SER A 1 186 ? 42.930 39.672 22.440 1.00 11.04 206 SER A CA 1
ATOM 1491 C C . SER A 1 186 ? 41.981 40.824 22.618 1.00 12.03 206 SER A C 1
ATOM 1492 O O . SER A 1 186 ? 41.194 40.861 23.549 1.00 11.73 206 SER A O 1
ATOM 1495 N N . GLN A 1 187 ? 42.100 41.787 21.720 1.00 10.40 207 GLN A N 1
ATOM 1496 C CA . GLN A 1 187 ? 41.299 42.990 21.728 1.00 12.84 207 GLN A CA 1
ATOM 1497 C C . GLN A 1 187 ? 40.819 43.250 20.301 1.00 11.36 207 GLN A C 1
ATOM 1498 O O . GLN A 1 187 ? 41.568 43.018 19.366 1.00 12.67 207 GLN A O 1
ATOM 1504 N N . LEU A 1 188 ? 39.569 43.702 20.168 1.00 12.91 208 LEU A N 1
ATOM 1505 C CA . LEU A 1 188 ? 38.937 44.015 18.884 1.00 11.46 208 LEU A CA 1
ATOM 1506 C C . LEU A 1 188 ? 38.699 45.531 18.774 1.00 9.25 208 LEU A C 1
ATOM 1507 O O . LEU A 1 188 ? 38.079 46.155 19.669 1.00 11.46 208 LEU A O 1
ATOM 1512 N N . TYR A 1 189 ? 39.133 46.086 17.644 1.00 9.25 209 TYR A N 1
ATOM 1513 C CA . TYR A 1 189 ? 39.043 47.525 17.365 1.00 9.81 209 TYR A CA 1
ATOM 1514 C C . TYR A 1 189 ? 38.098 47.771 16.193 1.00 9.20 209 TYR A C 1
ATOM 1515 O O . TYR A 1 189 ? 38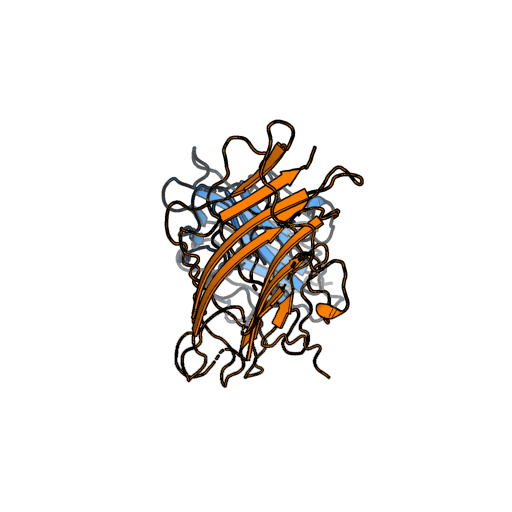.145 47.026 15.211 1.00 11.17 209 TYR A O 1
ATOM 1524 N N . PHE A 1 190 ? 37.267 48.805 16.316 1.00 10.98 210 PHE A N 1
ATOM 1525 C CA . PHE A 1 190 ? 36.348 49.241 15.218 1.00 9.57 210 PHE A CA 1
ATOM 1526 C C . PHE A 1 190 ? 36.344 50.747 15.173 1.00 10.51 210 PHE A C 1
ATOM 1527 O O . PHE A 1 190 ? 35.920 51.403 16.126 1.00 11.08 210 PHE A O 1
ATOM 1535 N N . ASN A 1 191 ? 36.933 51.287 14.097 1.00 10.78 211 ASN A N 1
ATOM 1536 C CA . ASN A 1 191 ? 37.202 52.712 13.983 1.00 10.21 211 ASN A CA 1
ATOM 1537 C C . ASN A 1 191 ? 37.100 53.214 12.556 1.00 11.92 211 ASN A C 1
ATOM 1538 O O . ASN A 1 191 ? 37.144 52.430 11.605 1.00 10.52 211 ASN A O 1
ATOM 1543 N N . LEU A 1 192 ? 36.946 54.527 12.433 1.00 10.26 212 LEU A N 1
ATOM 1544 C CA . LEU A 1 192 ? 37.261 55.252 11.206 1.00 10.40 212 LEU A CA 1
ATOM 1545 C C . LEU A 1 192 ? 38.588 55.989 11.397 1.00 11.18 212 LEU A C 1
ATOM 1546 O O . LEU A 1 192 ? 38.853 56.573 12.467 1.00 13.36 212 LEU A O 1
ATOM 1551 N N . PHE A 1 193 ? 39.416 55.962 10.368 1.00 10.36 213 PHE A N 1
ATOM 1552 C CA . PHE A 1 193 ? 40.650 56.739 10.302 1.00 11.36 213 PHE A CA 1
ATOM 1553 C C . PHE A 1 193 ? 40.530 57.742 9.148 1.00 9.06 213 PHE A C 1
ATOM 1554 O O . PHE A 1 193 ? 40.133 57.343 8.031 1.00 9.90 213 PHE A O 1
ATOM 1562 N N . ILE A 1 194 ? 40.754 59.025 9.456 1.00 9.50 214 ILE A N 1
ATOM 1563 C CA . ILE A 1 194 ? 40.489 60.134 8.538 1.00 10.24 214 ILE A CA 1
ATOM 1564 C C . ILE A 1 194 ? 41.663 61.100 8.471 1.00 11.13 214 ILE A C 1
ATOM 1565 O O . ILE A 1 194 ? 42.350 61.332 9.468 1.00 11.67 214 ILE A O 1
ATOM 1570 N N . ASN A 1 195 ? 41.895 61.698 7.301 1.00 9.57 215 ASN A N 1
ATOM 1571 C CA . ASN A 1 195 ? 42.747 62.868 7.220 1.00 10.86 215 ASN A CA 1
ATOM 1572 C C . ASN A 1 195 ? 42.074 63.886 6.302 1.00 11.91 215 ASN A C 1
ATOM 1573 O O . ASN A 1 195 ? 41.581 63.522 5.261 1.00 11.11 215 ASN A O 1
ATOM 1578 N N . LEU A 1 196 ? 42.003 65.127 6.733 1.00 10.21 216 LEU A N 1
ATOM 1579 C CA . LEU A 1 196 ? 41.534 66.212 5.844 1.00 11.08 216 LEU A CA 1
ATOM 1580 C C . LEU A 1 196 ? 42.690 67.109 5.440 1.00 13.78 216 LEU A C 1
ATOM 1581 O O . LEU A 1 196 ? 43.579 67.392 6.232 1.00 10.71 216 LEU A O 1
ATOM 1586 N N . ALA A 1 197 ? 42.652 67.563 4.189 1.00 13.20 217 ALA A N 1
ATOM 1587 C CA . ALA A 1 197 ? 43.595 68.546 3.653 1.00 14.40 217 ALA A CA 1
ATOM 1588 C C . ALA A 1 197 ? 42.799 69.784 3.299 1.00 14.54 217 ALA A C 1
ATOM 1589 O O . ALA A 1 197 ? 41.677 69.695 2.807 1.00 15.31 217 ALA A O 1
ATOM 1591 N N . GLY A 1 198 ? 43.344 70.966 3.600 1.00 13.80 218 GLY A N 1
ATOM 1592 C CA . GLY A 1 198 ? 42.599 72.203 3.430 1.00 14.16 218 GLY A CA 1
ATOM 1593 C C . GLY A 1 198 ? 43.457 73.449 3.578 1.00 13.65 218 GLY A C 1
ATOM 1594 O O . GLY A 1 198 ? 44.688 73.395 3.508 1.00 14.05 218 GLY A O 1
ATOM 1595 N N . GLN A 1 199 ? 42.788 74.574 3.762 1.00 17.15 219 GLN A N 1
ATOM 1596 C CA . GLN A 1 199 ? 43.477 75.874 3.768 1.00 21.01 219 GLN A CA 1
ATOM 1597 C C . GLN A 1 199 ? 43.492 76.553 5.138 1.00 20.48 219 GLN A C 1
ATOM 1598 O O . GLN A 1 199 ? 44.132 77.589 5.299 1.00 19.02 219 GLN A O 1
ATOM 1604 N N . LYS A 1 200 ? 42.788 75.984 6.117 1.00 18.09 220 LYS A N 1
ATOM 1605 C CA . LYS A 1 200 ? 42.620 76.612 7.421 1.00 15.94 220 LYS A CA 1
ATOM 1606 C C . LYS A 1 200 ? 43.261 75.775 8.555 1.00 16.27 220 LYS A C 1
ATOM 1607 O O . LYS A 1 200 ? 43.955 74.789 8.319 1.00 12.46 220 LYS A O 1
ATOM 1613 N N . ARG A 1 201 ? 42.997 76.174 9.800 1.00 14.66 221 ARG A N 1
ATOM 1614 C CA . ARG A 1 201 ? 43.593 75.537 10.965 1.00 15.74 221 ARG A CA 1
ATOM 1615 C C . ARG A 1 201 ? 42.616 74.578 11.626 1.00 15.49 221 ARG A C 1
ATOM 1616 O O . ARG A 1 201 ? 43.031 73.643 12.283 1.00 15.31 221 ARG A O 1
ATOM 1624 N N . GLU A 1 202 ? 41.315 74.831 11.496 1.00 12.87 222 GLU A N 1
ATOM 1625 C CA A GLU A 1 202 ? 40.315 73.969 12.146 0.50 13.77 222 GLU A CA 1
ATOM 1626 C CA B GLU A 1 202 ? 40.315 73.962 12.137 0.50 13.74 222 GLU A CA 1
ATOM 1627 C C . GLU A 1 202 ? 39.164 73.680 11.208 1.00 13.35 222 GLU A C 1
ATOM 1628 O O . GLU A 1 202 ? 39.000 74.364 10.204 1.00 12.13 222 GLU A O 1
ATOM 1639 N N . ASN A 1 203 ? 38.358 72.682 11.562 1.00 11.92 223 ASN A N 1
ATOM 1640 C CA . ASN A 1 203 ? 37.109 72.467 10.853 1.00 14.89 223 ASN A CA 1
ATOM 1641 C C . ASN A 1 203 ? 36.056 71.859 11.747 1.00 15.16 223 ASN A C 1
ATOM 1642 O O . ASN A 1 203 ? 36.352 71.022 12.593 1.00 12.86 223 ASN A O 1
ATOM 1647 N N . ARG A 1 204 ? 34.812 72.243 11.501 1.00 14.21 224 ARG A N 1
ATOM 1648 C CA . ARG A 1 204 ? 33.707 71.648 12.210 1.00 14.38 224 ARG A CA 1
ATOM 1649 C C . ARG A 1 204 ? 33.360 70.373 11.485 1.00 13.08 224 ARG A C 1
ATOM 1650 O O . ARG A 1 204 ? 32.844 70.416 10.378 1.00 14.33 224 ARG A O 1
ATOM 1658 N N . VAL A 1 205 ? 33.629 69.230 12.104 1.00 12.39 225 VAL A N 1
ATOM 1659 C CA . VAL A 1 205 ? 33.419 67.940 11.463 1.00 12.14 225 VAL A CA 1
ATOM 1660 C C . VAL A 1 205 ? 32.119 67.289 11.969 1.00 11.05 225 VAL A C 1
ATOM 1661 O O . VAL A 1 205 ? 31.859 67.225 13.203 1.00 11.31 225 VAL A O 1
ATOM 1665 N N . ARG A 1 206 ? 31.307 66.799 11.045 1.00 11.51 226 ARG A N 1
ATOM 1666 C CA . ARG A 1 206 ? 30.078 66.092 11.418 1.00 12.34 226 ARG A CA 1
ATOM 1667 C C . ARG A 1 206 ? 30.112 64.667 10.925 1.00 12.73 226 ARG A C 1
ATOM 1668 O O . ARG A 1 206 ? 30.606 64.400 9.828 1.00 11.30 226 ARG A O 1
ATOM 1676 N N . LEU A 1 207 ? 29.654 63.734 11.763 1.00 11.66 227 LEU A N 1
ATOM 1677 C CA . LEU A 1 207 ? 29.551 62.352 11.377 1.00 8.92 227 LEU A CA 1
ATOM 1678 C C . LEU A 1 207 ? 28.157 61.912 11.792 1.00 9.94 227 LEU A C 1
ATOM 1679 O O . LEU A 1 207 ? 27.890 61.763 13.003 1.00 10.27 227 LEU A O 1
ATOM 1684 N N . ARG A 1 208 ? 27.293 61.694 10.804 1.00 11.41 228 ARG A N 1
ATOM 1685 C CA . ARG A 1 208 ? 25.977 61.053 11.058 1.00 11.64 228 ARG A CA 1
ATOM 1686 C C . ARG A 1 208 ? 26.099 59.544 11.089 1.00 13.42 228 ARG A C 1
ATOM 1687 O O . ARG A 1 208 ? 26.676 58.937 10.185 1.00 11.37 228 ARG A O 1
ATOM 1695 N N . ILE A 1 209 ? 25.590 58.925 12.161 1.00 11.80 229 ILE A N 1
ATOM 1696 C CA . ILE A 1 209 ? 25.490 57.470 12.252 1.00 11.49 229 ILE A CA 1
ATOM 1697 C C . ILE A 1 209 ? 23.984 57.202 12.149 1.00 12.21 229 ILE A C 1
ATOM 1698 O O . ILE A 1 209 ? 23.184 57.670 13.003 1.00 8.86 229 ILE A O 1
ATOM 1703 N N . ASP A 1 210 ? 23.613 56.509 11.071 1.00 11.93 230 ASP A N 1
ATOM 1704 C CA . ASP A 1 210 ? 22.205 56.226 10.787 1.00 12.12 230 ASP A CA 1
ATOM 1705 C C . ASP A 1 210 ? 21.726 55.124 11.716 1.00 11.50 230 ASP A C 1
ATOM 1706 O O . ASP A 1 210 ? 22.492 54.244 12.167 1.00 12.28 230 ASP A O 1
ATOM 1711 N N . LYS A 1 211 ? 20.427 55.138 11.944 1.00 12.47 231 LYS A N 1
ATOM 1712 C CA . LYS A 1 211 ? 19.782 54.221 12.888 1.00 12.85 231 LYS A CA 1
ATOM 1713 C C . LYS A 1 211 ? 19.957 52.742 12.531 1.00 12.96 231 LYS A C 1
ATOM 1714 O O . LYS A 1 211 ? 19.863 51.906 13.402 1.00 15.20 231 LYS A O 1
ATOM 1720 N N . GLU A 1 212 ? 20.220 52.428 11.256 1.00 9.99 232 GLU A N 1
ATOM 1721 C CA . GLU A 1 212 ? 20.439 51.059 10.812 1.00 11.03 232 GLU A CA 1
ATOM 1722 C C . GLU A 1 212 ? 21.780 50.476 11.294 1.00 10.29 232 GLU A C 1
ATOM 1723 O O . GLU A 1 212 ? 21.975 49.281 11.235 1.00 12.29 232 GLU A O 1
ATOM 1729 N N . SER A 1 213 ? 22.706 51.312 11.765 1.00 10.59 233 SER A N 1
ATOM 1730 C CA . SER A 1 213 ? 24.008 50.838 12.180 1.00 11.24 233 SER A CA 1
ATOM 1731 C C . SER A 1 213 ? 23.862 49.959 13.418 1.00 12.65 233 SER A C 1
ATOM 1732 O O . SER A 1 213 ? 23.067 50.251 14.313 1.00 11.98 233 SER A O 1
ATOM 1735 N N . TYR A 1 214 ? 24.614 48.864 13.436 1.00 10.12 234 TYR A N 1
ATOM 1736 C CA . TYR A 1 214 ? 24.645 47.940 14.573 1.00 11.10 234 TYR A CA 1
ATOM 1737 C C . TYR A 1 214 ? 25.929 47.130 14.571 1.00 11.93 234 TYR A C 1
ATOM 1738 O O . TYR A 1 214 ? 26.616 47.022 13.551 1.00 13.63 234 TYR A O 1
ATOM 1747 N N . PHE A 1 215 ? 26.201 46.516 15.710 1.00 12.20 235 PHE A N 1
ATOM 1748 C CA . PHE A 1 215 ? 27.387 45.707 15.893 1.00 12.33 235 PHE A CA 1
ATOM 1749 C C . PHE A 1 215 ? 27.033 44.540 16.768 1.00 11.29 235 PHE A C 1
ATOM 1750 O O . PHE A 1 215 ? 26.472 44.741 17.828 1.00 11.92 235 PHE A O 1
ATOM 1758 N N . GLU A 1 216 ? 27.390 43.319 16.343 1.00 11.36 236 GLU A N 1
ATOM 1759 C CA . GLU A 1 216 ? 27.175 42.083 17.101 1.00 10.90 236 GLU A CA 1
ATOM 1760 C C . GLU A 1 216 ? 28.433 41.252 17.115 1.00 12.33 236 GLU A C 1
ATOM 1761 O O . GLU A 1 216 ? 29.111 41.150 16.091 1.00 12.63 236 GLU A O 1
ATOM 17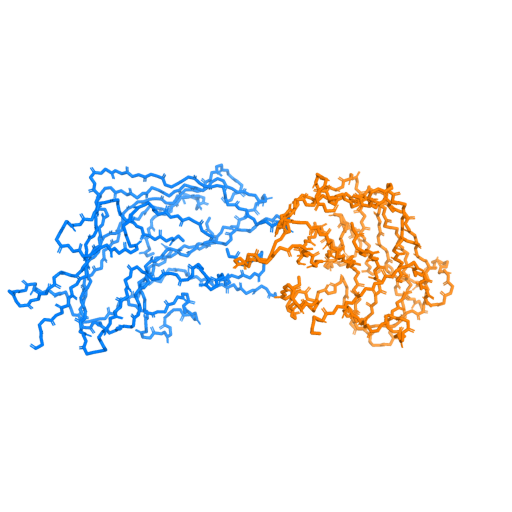67 N N . LEU A 1 217 ? 28.701 40.635 18.261 1.00 13.00 237 LEU A N 1
ATOM 1768 C CA . LEU A 1 217 ? 29.844 39.753 18.456 1.00 10.24 237 LEU A CA 1
ATOM 1769 C C . LEU A 1 217 ? 29.378 38.436 19.113 1.00 13.28 237 LEU A C 1
ATOM 1770 O O . LEU A 1 217 ? 28.737 38.452 20.170 1.00 14.15 237 LEU A O 1
ATOM 1775 N N . TYR A 1 218 ? 29.712 37.330 18.466 1.00 11.53 238 TYR A N 1
ATOM 1776 C CA . TYR A 1 218 ? 29.405 35.995 18.931 1.00 12.93 238 TYR A CA 1
ATOM 1777 C C . TYR A 1 218 ? 30.674 35.245 19.307 1.00 14.94 238 TYR A C 1
ATOM 1778 O O . TYR A 1 218 ? 31.690 35.358 18.617 1.00 16.38 238 TYR A O 1
ATOM 1787 N N . GLU A 1 219 ? 30.595 34.460 20.384 1.00 14.48 239 GLU A N 1
ATOM 1788 C CA . GLU A 1 219 ? 31.528 33.387 20.633 1.00 14.67 239 GLU A CA 1
ATOM 1789 C C . GLU A 1 219 ? 30.956 32.149 19.924 1.00 14.08 239 GLU A C 1
ATOM 1790 O O . GLU A 1 219 ? 29.806 31.803 20.141 1.00 13.78 239 GLU A O 1
ATOM 1796 N N . GLN A 1 220 ? 31.732 31.526 19.044 1.00 14.07 240 GLN A N 1
ATOM 1797 C CA . GLN A 1 220 ? 31.270 30.341 18.308 1.00 17.46 240 GLN A CA 1
ATOM 1798 C C . GLN A 1 220 ? 31.352 29.062 19.129 1.00 21.26 240 GLN A C 1
ATOM 1799 O O . GLN A 1 220 ? 32.346 28.833 19.806 1.00 22.57 240 GLN A O 1
ATOM 1805 N N . SER A 1 221 ? 30.324 28.216 19.034 1.00 23.09 241 SER A N 1
ATOM 1806 C CA . SER A 1 221 ? 30.396 26.840 19.542 1.00 27.98 241 SER A CA 1
ATOM 1807 C C . SER A 1 221 ? 31.580 26.081 18.891 1.00 31.66 241 SER A C 1
ATOM 1808 O O . SER A 1 221 ? 31.780 26.171 17.676 1.00 32.23 241 SER A O 1
ATOM 1810 N N . GLU A 1 222 ? 32.369 25.373 19.708 1.00 35.78 242 GLU A N 1
ATOM 1811 C CA . GLU A 1 222 ? 33.538 24.587 19.235 1.00 38.24 242 GLU A CA 1
ATOM 1812 C C . GLU A 1 222 ? 33.152 23.168 18.848 1.00 37.76 242 GLU A C 1
ATOM 1813 O O . GLU A 1 222 ? 31.997 22.906 18.525 1.00 40.24 242 GLU A O 1
ATOM 1815 N N . ASP B 1 4 ? 66.722 63.073 41.072 1.00 38.56 24 ASP B N 1
ATOM 1816 C CA . ASP B 1 4 ? 65.795 62.195 40.290 1.00 37.76 24 ASP B CA 1
ATOM 1817 C C . ASP B 1 4 ? 65.399 62.840 38.940 1.00 35.03 24 ASP B C 1
ATOM 1818 O O . ASP B 1 4 ? 65.765 62.319 37.893 1.00 38.54 24 ASP B O 1
ATOM 1820 N N . ALA B 1 5 ? 64.675 63.960 38.960 1.00 30.01 25 ALA B N 1
ATOM 1821 C CA . ALA B 1 5 ? 64.253 64.634 37.717 1.00 24.93 25 ALA B CA 1
ATOM 1822 C C . ALA B 1 5 ? 65.433 65.091 36.841 1.00 21.92 25 ALA B C 1
ATOM 1823 O O . ALA B 1 5 ? 66.466 65.568 37.343 1.00 21.73 25 ALA B O 1
ATOM 1825 N N . ILE B 1 6 ? 65.297 64.910 35.532 1.00 17.51 26 ILE B N 1
ATOM 1826 C CA . ILE B 1 6 ? 66.211 65.519 34.561 1.00 15.12 26 ILE B CA 1
ATOM 1827 C C . ILE B 1 6 ? 65.730 66.955 34.335 1.00 15.72 26 ILE B C 1
ATOM 1828 O O . ILE B 1 6 ? 64.652 67.174 33.771 1.00 17.83 26 ILE B O 1
ATOM 1833 N N . TYR B 1 7 ? 66.546 67.910 34.787 1.00 14.87 27 TYR B N 1
ATOM 1834 C CA . TYR B 1 7 ? 66.182 69.329 34.912 1.00 14.41 27 TYR B CA 1
ATOM 1835 C C . TYR B 1 7 ? 67.311 70.225 34.402 1.00 15.87 27 TYR B C 1
ATOM 1836 O O . TYR B 1 7 ? 68.491 70.090 34.798 1.00 16.06 27 TYR B O 1
ATOM 1845 N N . TYR B 1 8 ? 66.951 71.148 33.518 1.00 14.08 28 TYR B N 1
ATOM 1846 C CA . TYR B 1 8 ? 67.913 71.915 32.730 1.00 12.38 28 TYR B CA 1
ATOM 1847 C C . TYR B 1 8 ? 67.669 73.443 32.833 1.00 14.24 28 TYR B C 1
ATOM 1848 O O . TYR B 1 8 ? 67.381 74.134 31.828 1.00 12.10 28 TYR B O 1
ATOM 1857 N N . PRO B 1 9 ? 67.822 73.995 34.045 1.00 13.68 29 PRO B N 1
ATOM 1858 C CA . PRO B 1 9 ? 67.521 75.424 34.220 1.00 13.64 29 PRO B CA 1
ATOM 1859 C C . PRO B 1 9 ? 68.608 76.336 33.676 1.00 15.66 29 PRO B C 1
ATOM 1860 O O . PRO B 1 9 ? 69.810 76.036 33.805 1.00 14.46 29 PRO B O 1
ATOM 1864 N N . VAL B 1 10 ? 68.175 77.438 33.061 1.00 15.35 30 VAL B N 1
ATOM 1865 C CA . VAL B 1 10 ? 69.071 78.547 32.715 1.00 12.84 30 VAL B CA 1
ATOM 1866 C C . VAL B 1 10 ? 68.547 79.842 33.341 1.00 13.76 30 VAL B C 1
ATOM 1867 O O . VAL B 1 10 ? 67.383 80.194 33.155 1.00 13.67 30 VAL B O 1
ATOM 1871 N N . GLY B 1 11 ? 69.413 80.533 34.077 1.00 11.03 31 GLY B N 1
ATOM 1872 C CA . GLY B 1 11 ? 69.068 81.770 34.779 1.00 10.97 31 GLY B CA 1
ATOM 1873 C C . GLY B 1 11 ? 69.427 83.027 34.010 1.00 11.65 31 GLY B C 1
ATOM 1874 O O . GLY B 1 11 ? 69.184 83.092 32.811 1.00 11.29 31 GLY B O 1
ATOM 1875 N N . ASP B 1 12 ? 69.995 84.015 34.711 1.00 9.49 32 ASP B N 1
ATOM 1876 C CA . ASP B 1 12 ? 70.315 85.328 34.102 1.00 9.57 32 ASP B CA 1
ATOM 1877 C C . ASP B 1 12 ? 71.627 85.191 33.323 1.00 13.31 32 ASP B C 1
ATOM 1878 O O . ASP B 1 12 ? 72.726 85.545 33.803 1.00 15.15 32 ASP B O 1
ATOM 1883 N N . VAL B 1 13 ? 71.493 84.642 32.135 1.00 11.38 33 VAL B N 1
ATOM 1884 C CA . VAL B 1 13 ? 72.637 84.220 31.319 1.00 12.71 33 VAL B CA 1
ATOM 1885 C C . VAL B 1 13 ? 72.554 84.940 29.987 1.00 13.22 33 VAL B C 1
ATOM 1886 O O . VAL B 1 13 ? 71.476 85.108 29.386 1.00 12.77 33 VAL B O 1
ATOM 1890 N N . ASP B 1 14 ? 73.708 85.380 29.517 1.00 12.34 34 ASP B N 1
ATOM 1891 C CA . ASP B 1 14 ? 73.789 86.086 28.237 1.00 11.86 34 ASP B CA 1
ATOM 1892 C C . ASP B 1 14 ? 75.048 85.623 27.535 1.00 12.40 34 ASP B C 1
ATOM 1893 O O . ASP B 1 14 ? 76.135 86.158 27.758 1.00 13.78 34 ASP B O 1
ATOM 1898 N N . ILE B 1 15 ? 74.872 84.587 26.738 1.00 9.70 35 ILE B N 1
ATOM 1899 C CA . ILE B 1 15 ? 75.944 84.032 25.904 1.00 11.36 35 ILE B CA 1
ATOM 1900 C C . ILE B 1 15 ? 75.780 84.529 24.488 1.00 11.21 35 ILE B C 1
ATOM 1901 O O . ILE B 1 15 ? 74.716 84.389 23.878 1.00 10.25 35 ILE B O 1
ATOM 1906 N N . GLU B 1 16 ? 76.872 85.050 23.940 1.00 10.75 36 GLU B N 1
ATOM 1907 C CA . GLU B 1 16 ? 77.014 85.202 22.497 1.00 11.75 36 GLU B CA 1
ATOM 1908 C C . GLU B 1 16 ? 78.409 84.701 22.096 1.00 13.69 36 GLU B C 1
ATOM 1909 O O . GLU B 1 16 ? 79.388 84.870 22.840 1.00 13.85 36 GLU B O 1
ATOM 1915 N N . ARG B 1 17 ? 78.473 84.128 20.908 1.00 10.80 37 ARG B N 1
ATOM 1916 C CA . ARG B 1 17 ? 79.686 83.642 20.290 1.00 13.94 37 ARG B CA 1
ATOM 1917 C C . ARG B 1 17 ? 79.637 84.036 18.807 1.00 12.71 37 ARG B C 1
ATOM 1918 O O . ARG B 1 17 ? 78.535 84.203 18.216 1.00 12.89 37 ARG B O 1
ATOM 1926 N N . GLY B 1 18 ? 80.813 84.149 18.203 1.00 10.81 38 GLY B N 1
ATOM 1927 C CA . GLY B 1 18 ? 80.912 84.362 16.766 1.00 11.90 38 GLY B CA 1
ATOM 1928 C C . GLY B 1 18 ? 81.797 85.543 16.445 1.00 13.18 38 GLY B C 1
ATOM 1929 O O . GLY B 1 18 ? 82.210 86.303 17.330 1.00 12.61 38 GLY B O 1
ATOM 1930 N N . GLY B 1 19 ? 82.125 85.668 15.173 1.00 12.95 39 GLY B N 1
ATOM 1931 C CA . GLY B 1 19 ? 82.789 86.854 14.663 1.00 13.45 39 GLY B CA 1
ATOM 1932 C C . GLY B 1 19 ? 81.870 88.037 14.821 1.00 14.79 39 GLY B C 1
ATOM 1933 O O . GLY B 1 19 ? 80.705 87.880 15.249 1.00 11.51 39 GLY B O 1
ATOM 1934 N N . PRO B 1 20 ? 82.365 89.232 14.468 1.00 14.39 40 PRO B N 1
ATOM 1935 C CA . PRO B 1 20 ? 81.617 90.469 14.644 1.00 17.00 40 PRO B CA 1
ATOM 1936 C C . PRO B 1 20 ? 80.463 90.564 13.654 1.00 15.56 40 PRO B C 1
ATOM 1937 O O . PRO B 1 20 ? 80.359 89.744 12.729 1.00 15.85 40 PRO B O 1
ATOM 1941 N N . ALA B 1 21 ? 79.559 91.489 13.906 1.00 14.99 41 ALA B N 1
ATOM 1942 C CA . ALA B 1 21 ? 78.421 91.733 13.004 1.00 14.75 41 ALA B CA 1
ATOM 1943 C C . ALA B 1 21 ? 78.923 91.869 11.548 1.00 14.96 41 ALA B C 1
ATOM 1944 O O . ALA B 1 21 ? 79.934 92.510 11.284 1.00 14.70 41 ALA B O 1
ATOM 1946 N N . LEU B 1 22 ? 78.238 91.210 10.616 1.00 12.75 42 LEU B N 1
ATOM 1947 C CA . LEU B 1 22 ? 78.606 91.227 9.217 1.00 12.68 42 LEU B CA 1
ATOM 1948 C C . LEU B 1 22 ? 78.053 92.482 8.542 1.00 14.53 42 LEU B C 1
ATOM 1949 O O . LEU B 1 22 ? 76.849 92.736 8.566 1.00 14.39 42 LEU B O 1
ATOM 1954 N N . GLU B 1 23 ? 78.925 93.282 7.943 1.00 17.39 43 GLU B N 1
ATOM 1955 C CA . GLU B 1 23 ? 78.452 94.358 7.078 1.00 18.97 43 GLU B CA 1
ATOM 1956 C C . GLU B 1 23 ? 78.291 93.702 5.726 1.00 18.99 43 GLU B C 1
ATOM 1957 O O . GLU B 1 23 ? 79.265 93.454 5.035 1.00 18.88 43 GLU B O 1
ATOM 1963 N N . VAL B 1 24 ? 77.050 93.350 5.401 1.00 18.03 44 VAL B N 1
ATOM 1964 C CA . VAL B 1 24 ? 76.736 92.507 4.232 1.00 16.69 44 VAL B CA 1
ATOM 1965 C C . VAL B 1 24 ? 77.258 93.091 2.933 1.00 18.06 44 VAL B C 1
ATOM 1966 O O . VAL B 1 24 ? 77.026 94.263 2.634 1.00 19.01 44 VAL B O 1
ATOM 1970 N N . GLY B 1 25 ? 77.974 92.279 2.176 1.00 19.40 45 GLY B N 1
ATOM 1971 C CA . GLY B 1 25 ? 78.542 92.738 0.902 1.00 20.86 45 GLY B CA 1
ATOM 1972 C C . GLY B 1 25 ? 77.960 92.012 -0.293 1.00 21.01 45 GLY B C 1
ATOM 1973 O O . GLY B 1 25 ? 77.210 91.043 -0.140 1.00 16.50 45 GLY B O 1
ATOM 1974 N N . GLU B 1 26 ? 78.363 92.448 -1.495 1.00 23.37 46 GLU B N 1
ATOM 1975 C CA . GLU B 1 26 ? 77.788 91.904 -2.747 1.00 25.64 46 GLU B CA 1
ATOM 1976 C C . GLU B 1 26 ? 77.940 90.384 -2.886 1.00 26.09 46 GLU B C 1
ATOM 1977 O O . GLU B 1 26 ? 77.048 89.729 -3.426 1.00 27.71 46 GLU B O 1
ATOM 1979 N N . GLU B 1 27 ? 79.046 89.831 -2.372 1.00 26.54 47 GLU B N 1
ATOM 1980 C CA . GLU B 1 27 ? 79.357 88.393 -2.481 1.00 24.48 47 GLU B CA 1
ATOM 1981 C C . GLU B 1 27 ? 78.785 87.525 -1.345 1.00 23.27 47 GLU B C 1
ATOM 1982 O O . GLU B 1 27 ? 78.769 86.308 -1.463 1.00 23.56 47 GLU B O 1
ATOM 1984 N N . ASP B 1 28 ? 78.337 88.135 -0.249 1.00 19.52 48 ASP B N 1
ATOM 1985 C CA . ASP B 1 28 ? 77.587 87.409 0.772 1.00 18.65 48 ASP B CA 1
ATOM 1986 C C . ASP B 1 28 ? 76.213 87.072 0.178 1.00 19.96 48 ASP B C 1
ATOM 1987 O O . ASP B 1 28 ? 75.699 87.840 -0.644 1.00 24.62 48 ASP B O 1
ATOM 1992 N N . VAL B 1 29 ? 75.639 85.938 0.559 1.00 15.08 49 VAL B N 1
ATOM 1993 C CA . VAL B 1 29 ? 74.369 85.475 -0.015 1.00 15.09 49 VAL B CA 1
ATOM 1994 C C . VAL B 1 29 ? 73.331 85.246 1.092 1.00 13.10 49 VAL B C 1
ATOM 1995 O O . VAL B 1 29 ? 73.575 84.494 2.060 1.00 15.09 49 VAL B O 1
ATOM 1999 N N . LEU B 1 30 ? 72.201 85.918 0.971 1.00 13.68 50 LEU B N 1
ATOM 2000 C CA . LEU B 1 30 ? 71.082 85.671 1.872 1.00 15.32 50 LEU B CA 1
ATOM 2001 C C . LEU B 1 30 ? 70.478 84.318 1.503 1.00 14.30 50 LEU B C 1
ATOM 2002 O O . LEU B 1 30 ? 69.912 84.156 0.425 1.00 16.66 50 LEU B O 1
ATOM 2007 N N . VAL B 1 31 ? 70.611 83.361 2.412 1.00 13.02 51 VAL B N 1
ATOM 2008 C CA . VAL B 1 31 ? 70.115 81.998 2.229 1.00 15.07 51 VAL B CA 1
ATOM 2009 C C . VAL B 1 31 ? 68.827 81.688 2.994 1.00 13.96 51 VAL B C 1
ATOM 2010 O O . VAL B 1 31 ? 68.097 80.772 2.627 1.00 14.11 51 VAL B O 1
ATOM 2014 N N . ALA B 1 32 ? 68.525 82.452 4.034 1.00 13.51 52 ALA B N 1
ATOM 2015 C CA . ALA B 1 32 ? 67.247 82.311 4.709 1.00 12.53 52 ALA B CA 1
ATOM 2016 C C . ALA B 1 32 ? 66.851 83.645 5.313 1.00 11.59 52 ALA B C 1
ATOM 2017 O O . ALA B 1 32 ? 67.699 84.335 5.854 1.00 11.11 52 ALA B O 1
ATOM 2019 N N . ARG B 1 33 ? 65.569 83.995 5.244 1.00 12.75 53 ARG B N 1
ATOM 2020 C CA . ARG B 1 33 ? 65.052 85.154 5.987 1.00 11.77 53 ARG B CA 1
ATOM 2021 C C . ARG B 1 33 ? 63.569 84.996 6.225 1.00 12.83 53 ARG B C 1
ATOM 2022 O O . ARG B 1 33 ? 62.814 84.599 5.334 1.00 11.13 53 ARG B O 1
ATOM 2030 N N . SER B 1 34 ? 63.143 85.281 7.447 1.00 13.13 54 SER B N 1
ATOM 2031 C CA . SER B 1 34 ? 61.738 85.246 7.806 1.00 13.00 54 SER B CA 1
ATOM 2032 C C . SER B 1 34 ? 61.425 86.545 8.534 1.00 13.09 54 SER B C 1
ATOM 2033 O O . SER B 1 34 ? 62.314 87.151 9.123 1.00 11.30 54 SER B O 1
ATOM 2036 N N . PHE B 1 35 ? 60.173 86.961 8.487 1.00 12.22 55 PHE B N 1
ATOM 2037 C CA . PHE B 1 35 ? 59.770 88.265 9.057 1.00 12.79 55 PHE B CA 1
ATOM 2038 C C . PHE B 1 35 ? 58.285 88.236 9.331 1.00 11.44 55 PHE B C 1
ATOM 2039 O O . PHE B 1 35 ? 57.622 87.235 9.088 1.00 13.14 55 PHE B O 1
ATOM 2047 N N . ASN B 1 36 ? 57.777 89.327 9.897 1.00 13.57 56 ASN B N 1
ATOM 2048 C CA . ASN B 1 36 ? 56.355 89.418 10.222 1.00 14.35 56 ASN B CA 1
ATOM 2049 C C . ASN B 1 36 ? 55.790 90.764 9.790 1.00 15.13 56 ASN B C 1
ATOM 2050 O O . ASN B 1 36 ? 56.470 91.788 9.877 1.00 16.42 56 ASN B O 1
ATOM 2055 N N . GLU B 1 37 ? 54.524 90.724 9.385 1.00 15.06 57 GLU B N 1
ATOM 2056 C CA A GLU B 1 37 ? 53.739 91.911 9.064 0.50 16.47 57 GLU B CA 1
ATOM 2057 C CA B GLU B 1 37 ? 53.762 91.920 9.071 0.50 16.56 57 GLU B CA 1
ATOM 2058 C C . GLU B 1 37 ? 52.826 92.280 10.248 1.00 16.28 57 GLU B C 1
ATOM 2059 O O . GLU B 1 37 ? 52.471 93.429 10.427 1.00 18.28 57 GLU B O 1
ATOM 2070 N N . GLU B 1 38 ? 52.443 91.291 11.056 1.00 17.90 58 GLU B N 1
ATOM 2071 C CA . GLU B 1 38 ? 51.567 91.556 12.214 1.00 17.55 58 GLU B CA 1
ATOM 2072 C C . GLU B 1 38 ? 52.038 90.787 13.419 1.00 18.26 58 GLU B C 1
ATOM 2073 O O . GLU B 1 38 ? 52.667 89.742 13.255 1.00 17.34 58 GLU B O 1
ATOM 2079 N N . ASP B 1 39 ? 51.677 91.241 14.624 1.00 15.88 59 ASP B N 1
ATOM 2080 C CA . ASP B 1 39 ? 51.960 90.449 15.840 1.00 16.37 59 ASP B CA 1
ATOM 2081 C C . ASP B 1 39 ? 51.319 89.063 15.732 1.00 16.73 59 ASP B C 1
ATOM 2082 O O . ASP B 1 39 ? 50.234 88.915 15.160 1.00 19.86 59 ASP B O 1
ATOM 2087 N N . TYR B 1 40 ? 51.988 88.044 16.250 1.00 16.92 60 TYR B N 1
ATOM 2088 C CA . TYR B 1 40 ? 51.506 86.640 16.243 1.00 16.60 60 TYR B CA 1
ATOM 2089 C C . TYR B 1 40 ? 51.158 86.301 17.696 1.00 16.50 60 TYR B C 1
ATOM 2090 O O . TYR B 1 40 ? 51.943 86.618 18.582 1.00 16.09 60 TYR B O 1
ATOM 2099 N N . VAL B 1 41 ? 49.976 85.722 17.944 1.00 13.93 61 VAL B N 1
ATOM 2100 C CA . VAL B 1 41 ? 49.590 85.228 19.257 1.00 11.61 61 VAL B CA 1
ATOM 2101 C C . VAL B 1 41 ? 49.298 83.715 19.218 1.00 14.21 61 VAL B C 1
ATOM 2102 O O . VAL B 1 41 ? 48.432 83.215 18.468 1.00 15.41 61 VAL B O 1
ATOM 2106 N N . LEU B 1 42 ? 50.000 82.981 20.054 1.00 10.89 62 LEU B N 1
ATOM 2107 C CA . LEU B 1 42 ? 49.797 81.547 20.211 1.00 12.12 62 LEU B CA 1
ATOM 2108 C C . LEU B 1 42 ? 49.165 81.348 21.581 1.00 12.71 62 LEU B C 1
ATOM 2109 O O . LEU B 1 42 ? 49.749 81.750 22.599 1.00 11.59 62 LEU B O 1
ATOM 2114 N N . ASP B 1 43 ? 47.988 80.727 21.608 1.00 11.53 63 ASP B N 1
ATOM 2115 C CA . ASP B 1 43 ? 47.385 80.311 22.864 1.00 11.96 63 ASP B CA 1
ATOM 2116 C C . ASP B 1 43 ? 47.478 78.792 22.973 1.00 12.70 63 ASP B C 1
ATOM 2117 O O . ASP B 1 43 ? 47.124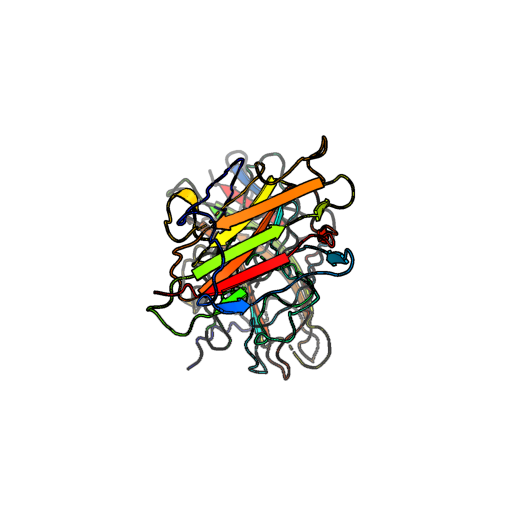 78.077 22.046 1.00 11.04 63 ASP B O 1
ATOM 2122 N N . THR B 1 44 ? 48.038 78.315 24.080 1.00 12.93 64 THR B N 1
ATOM 2123 C CA . THR B 1 44 ? 48.331 76.900 24.274 1.00 13.78 64 THR B CA 1
ATOM 2124 C C . THR B 1 44 ? 47.589 76.283 25.438 1.00 15.24 64 THR B C 1
ATOM 2125 O O . THR B 1 44 ? 46.921 76.985 26.227 1.00 16.63 64 THR B O 1
ATOM 2129 N N . ILE B 1 45 ? 47.722 74.962 25.554 1.00 15.39 65 ILE B N 1
ATOM 2130 C CA . ILE B 1 45 ? 47.295 74.225 26.733 1.00 15.87 65 ILE B CA 1
ATOM 2131 C C . ILE B 1 45 ? 48.500 73.354 27.125 1.00 13.45 65 ILE B C 1
ATOM 2132 O O . ILE B 1 45 ? 48.777 72.330 26.494 1.00 14.89 65 ILE B O 1
ATOM 2137 N N . ALA B 1 46 ? 49.239 73.815 28.131 1.00 10.39 66 ALA B N 1
ATOM 2138 C CA . ALA B 1 46 ? 50.410 73.088 28.643 1.00 9.48 66 ALA B CA 1
ATOM 2139 C C . ALA B 1 46 ? 49.947 72.126 29.751 1.00 11.85 66 ALA B C 1
ATOM 2140 O O . ALA B 1 46 ? 49.335 72.562 30.709 1.00 11.27 66 ALA B O 1
ATOM 2142 N N . GLN B 1 47 ? 50.258 70.843 29.605 1.00 11.53 67 GLN B N 1
ATOM 2143 C CA . GLN B 1 47 ? 49.898 69.790 30.555 1.00 10.38 67 GLN B CA 1
ATOM 2144 C C . GLN B 1 47 ? 50.546 68.483 30.102 1.00 12.63 67 GLN B C 1
ATOM 2145 O O . GLN B 1 47 ? 50.763 68.281 28.905 1.00 13.62 67 GLN B O 1
ATOM 2151 N N . TYR B 1 48 ? 50.880 67.611 31.037 1.00 11.79 68 TYR B N 1
ATOM 2152 C CA . TYR B 1 48 ? 51.398 66.270 30.649 1.00 11.04 68 TYR B CA 1
ATOM 2153 C C . TYR B 1 48 ? 50.225 65.332 30.464 1.00 11.63 68 TYR B C 1
ATOM 2154 O O . TYR B 1 48 ? 49.513 65.072 31.432 1.00 13.09 68 TYR B O 1
ATOM 2163 N N . PRO B 1 49 ? 49.997 64.824 29.234 1.00 16.18 69 PRO B N 1
ATOM 2164 C CA . PRO B 1 49 ? 48.794 64.005 28.990 1.00 16.75 69 PRO 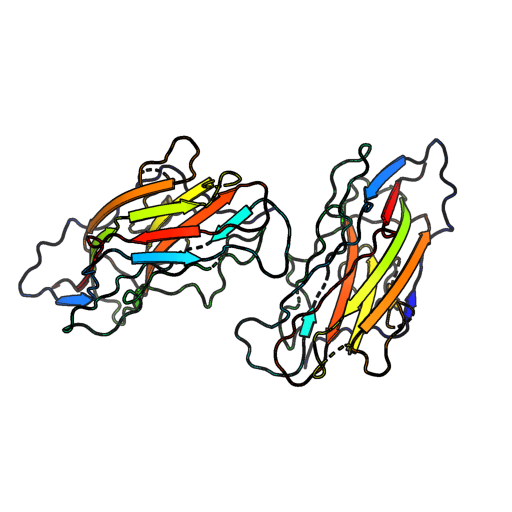B CA 1
ATOM 2165 C C . PRO B 1 49 ? 48.668 62.846 29.973 1.00 16.17 69 PRO B C 1
ATOM 2166 O O . PRO B 1 49 ? 49.619 62.100 30.182 1.00 17.65 69 PRO B O 1
ATOM 2170 N N . ASN B 1 50 ? 47.503 62.770 30.601 1.00 15.48 70 ASN B N 1
ATOM 2171 C CA . ASN B 1 50 ? 47.118 61.715 31.516 1.00 16.34 70 ASN B CA 1
ATOM 2172 C C . ASN B 1 50 ? 47.967 61.593 32.795 1.00 16.82 70 ASN B C 1
ATOM 2173 O O . ASN B 1 50 ? 47.922 60.577 33.483 1.00 18.93 70 ASN B O 1
ATOM 2178 N N . ASP B 1 51 ? 48.696 62.657 33.130 1.00 15.77 71 ASP B N 1
ATOM 2179 C CA . ASP B 1 51 ? 49.538 62.646 34.294 1.00 14.67 71 ASP B CA 1
ATOM 2180 C C . ASP B 1 51 ? 48.934 63.615 35.288 1.00 13.57 71 ASP B C 1
ATOM 2181 O O . ASP B 1 51 ? 48.915 64.818 35.044 1.00 14.93 71 ASP B O 1
ATOM 2186 N N . PRO B 1 52 ? 48.425 63.087 36.416 1.00 15.55 72 PRO B N 1
ATOM 2187 C CA . PRO B 1 52 ? 47.788 63.925 37.417 1.00 15.71 72 PRO B CA 1
ATOM 2188 C C . PRO B 1 52 ? 48.739 64.731 38.305 1.00 16.21 72 PRO B C 1
ATOM 2189 O O . PRO B 1 52 ? 48.266 65.577 39.067 1.00 16.91 72 PRO B O 1
ATOM 2193 N N . THR B 1 53 ? 50.058 64.525 38.169 1.00 15.66 73 THR B N 1
ATOM 2194 C CA . THR B 1 53 ? 51.046 65.118 39.079 1.00 14.89 73 THR B CA 1
ATOM 2195 C C . THR B 1 53 ? 51.016 66.640 38.999 1.00 15.53 73 THR B C 1
ATOM 2196 O O . THR B 1 53 ? 51.131 67.247 37.913 1.00 16.93 73 THR B O 1
ATOM 2200 N N . LEU B 1 54 ? 50.824 67.266 40.146 1.00 15.18 74 LEU B N 1
ATOM 2201 C CA . LEU B 1 54 ? 50.737 68.717 40.196 1.00 16.12 74 LEU B CA 1
ATOM 2202 C C . LEU B 1 54 ? 52.093 69.427 40.264 1.00 15.51 74 LEU B C 1
ATOM 2203 O O . LEU B 1 54 ? 53.080 68.917 40.863 1.00 15.26 74 LEU B O 1
ATOM 2208 N N . GLY B 1 55 ? 52.123 70.607 39.634 1.00 15.52 75 GLY B N 1
ATOM 2209 C CA . GLY B 1 55 ? 53.104 71.639 39.957 1.00 15.16 75 GLY B CA 1
ATOM 2210 C C . GLY B 1 55 ? 54.235 71.988 39.012 1.00 13.98 75 GLY B C 1
ATOM 2211 O O . GLY B 1 55 ? 55.015 72.876 39.327 1.00 17.98 75 GLY B O 1
ATOM 2212 N N . LYS B 1 56 ? 54.314 71.336 37.849 1.00 14.14 76 LYS B N 1
ATOM 2213 C CA A LYS B 1 56 ? 55.440 71.550 36.925 0.50 13.35 76 LYS B CA 1
ATOM 2214 C CA B LYS B 1 56 ? 55.435 71.520 36.937 0.50 13.54 76 LYS B CA 1
ATOM 2215 C C . LYS B 1 56 ? 55.013 71.374 35.475 1.00 13.47 76 LYS B C 1
ATOM 2216 O O . LYS B 1 56 ? 54.332 70.420 35.137 1.00 13.98 76 LYS B O 1
ATOM 2227 N N . LEU B 1 57 ? 55.440 72.332 34.632 1.00 14.69 77 LEU B N 1
ATOM 2228 C CA . LEU B 1 57 ? 55.207 72.297 33.195 1.00 12.40 77 LEU B CA 1
ATOM 2229 C C . LEU B 1 57 ? 56.489 72.737 32.462 1.00 11.81 77 LEU B C 1
ATOM 2230 O O . LEU B 1 57 ? 56.847 73.922 32.456 1.00 11.77 77 LEU B O 1
ATOM 2235 N N . THR B 1 58 ? 57.185 71.760 31.883 1.00 14.55 78 THR B N 1
ATOM 2236 C CA . THR B 1 58 ? 58.398 72.002 31.101 1.00 12.13 78 THR B CA 1
ATOM 2237 C C . THR B 1 58 ? 58.064 71.828 29.623 1.00 11.06 78 THR B C 1
ATOM 2238 O O . THR B 1 58 ? 57.566 70.762 29.203 1.00 11.58 78 THR B O 1
ATOM 2242 N N . PHE B 1 59 ? 58.313 72.883 28.853 1.00 11.23 79 PHE B N 1
ATOM 2243 C CA . PHE B 1 59 ? 57.996 72.877 27.448 1.00 12.25 79 PHE B CA 1
ATOM 2244 C C . PHE B 1 59 ? 58.886 73.809 26.679 1.00 10.78 79 PHE B C 1
ATOM 2245 O O . PHE B 1 59 ? 59.597 74.655 27.242 1.00 11.55 79 PHE B O 1
ATOM 2261 N N . ILE B 1 61 ? 59.403 76.014 22.724 1.00 12.23 81 ILE B N 1
ATOM 2262 C CA . ILE B 1 61 ? 58.793 76.626 21.575 1.00 9.38 81 ILE B CA 1
ATOM 2263 C C . ILE B 1 61 ? 59.739 76.524 20.378 1.00 12.20 81 ILE B C 1
ATOM 2264 O O . ILE B 1 61 ? 60.923 76.808 20.487 1.00 10.88 81 ILE B O 1
ATOM 2269 N N . ASP B 1 62 ? 59.178 76.088 19.258 1.00 10.43 82 ASP B N 1
ATOM 2270 C CA . ASP B 1 62 ? 59.804 76.176 17.947 1.00 13.67 82 ASP B CA 1
ATOM 2271 C C . ASP B 1 62 ? 59.556 77.616 17.479 1.00 15.08 82 ASP B C 1
ATOM 2272 O O . ASP B 1 62 ? 58.420 77.982 17.129 1.00 15.49 82 ASP B O 1
ATOM 2277 N N . LEU B 1 63 ? 60.606 78.434 17.497 1.00 14.28 83 LEU B N 1
ATOM 2278 C CA . LEU B 1 63 ? 60.489 79.848 17.127 1.00 15.25 83 LEU B CA 1
ATOM 2279 C C . LEU B 1 63 ? 60.494 80.035 15.614 1.00 14.70 83 LEU B C 1
ATOM 2280 O O . LEU B 1 63 ? 61.415 79.598 14.940 1.00 15.99 83 LEU B O 1
ATOM 2285 N N . LYS B 1 64 ? 59.449 80.682 15.113 1.00 14.18 84 LYS B N 1
ATOM 2286 C CA . LYS B 1 64 ? 59.260 80.882 13.687 1.00 14.25 84 LYS B CA 1
ATOM 2287 C C . LYS B 1 64 ? 58.757 82.288 13.426 1.00 14.86 84 LYS B C 1
ATOM 2288 O O . LYS B 1 64 ? 58.155 82.911 14.296 1.00 14.83 84 LYS B O 1
ATOM 2294 N N . ASN B 1 65 ? 58.956 82.783 12.207 1.00 15.56 85 ASN B N 1
ATOM 2295 C CA . ASN B 1 65 ? 58.269 84.016 11.773 1.00 12.00 85 ASN B CA 1
ATOM 2296 C C . ASN B 1 65 ? 57.363 83.677 10.616 1.00 12.94 85 ASN B C 1
ATOM 2297 O O . ASN B 1 65 ? 57.580 82.674 9.918 1.00 14.09 85 ASN B O 1
ATOM 2302 N N . GLN B 1 66 ? 56.300 84.457 10.451 1.00 14.71 86 GLN B N 1
ATOM 2303 C CA . GLN B 1 66 ? 55.170 84.027 9.633 1.00 15.68 86 GLN B CA 1
ATOM 2304 C C . GLN B 1 66 ? 55.405 84.117 8.127 1.00 17.28 86 GLN B C 1
ATOM 2305 O O . GLN B 1 66 ? 54.799 83.334 7.373 1.00 17.85 86 GLN B O 1
ATOM 2311 N N . GLN B 1 67 ? 56.242 85.058 7.691 1.00 15.21 87 GLN B N 1
ATOM 2312 C CA A GLN B 1 67 ? 56.518 85.301 6.268 0.70 17.07 87 GLN B CA 1
ATOM 2313 C CA B GLN B 1 67 ? 56.500 85.213 6.273 0.30 15.21 87 GLN B CA 1
ATOM 2314 C C . GLN B 1 67 ? 57.933 84.906 5.874 1.00 15.57 87 GLN B C 1
ATOM 2315 O O . GLN B 1 67 ? 58.881 85.150 6.630 1.00 14.09 87 GLN B O 1
ATOM 2326 N N . LYS B 1 68 ? 58.062 84.377 4.662 1.00 14.18 88 LYS B N 1
ATOM 2327 C CA . LYS B 1 68 ? 59.339 84.073 4.031 1.00 12.80 88 LYS B CA 1
ATOM 2328 C C . LYS B 1 68 ? 59.723 85.153 3.030 1.00 12.80 88 LYS B C 1
ATOM 2329 O O . LYS B 1 68 ? 58.895 85.649 2.247 1.00 13.67 88 LYS B O 1
ATOM 2335 N N . ASP B 1 69 ? 61.000 85.500 3.031 1.00 12.89 89 ASP B N 1
ATOM 2336 C CA . ASP B 1 69 ? 61.563 86.356 1.995 1.00 12.51 89 ASP B CA 1
ATOM 2337 C C . ASP B 1 69 ? 61.450 85.615 0.643 1.00 13.60 89 ASP B C 1
ATOM 2338 O O . ASP B 1 69 ? 61.811 84.459 0.541 1.00 12.39 89 ASP B O 1
ATOM 2343 N N . GLN B 1 70 ? 60.955 86.309 -0.378 1.00 15.08 90 GLN B N 1
ATOM 2344 C CA . GLN B 1 70 ? 60.635 85.677 -1.666 1.00 16.24 90 GLN B CA 1
ATOM 2345 C C . GLN B 1 70 ? 61.860 85.185 -2.424 1.00 16.48 90 GLN B C 1
ATOM 2346 O O . GLN B 1 70 ? 61.745 84.432 -3.409 1.00 17.42 90 GLN B O 1
ATOM 2349 N N . ASN B 1 71 ? 63.031 85.631 -1.986 1.00 15.79 91 ASN B N 1
ATOM 2350 C CA . ASN B 1 71 ? 64.279 85.290 -2.635 1.00 14.56 91 ASN B CA 1
ATOM 2351 C C . ASN B 1 71 ? 65.039 84.158 -1.994 1.00 16.16 91 ASN B C 1
ATOM 2352 O O . ASN B 1 71 ? 66.176 83.878 -2.383 1.00 20.57 91 ASN B O 1
ATOM 2357 N N . VAL B 1 72 ? 64.425 83.470 -1.042 1.00 12.51 92 VAL B N 1
ATOM 2358 C CA . VAL B 1 72 ? 65.103 82.355 -0.406 1.00 14.90 92 VAL B CA 1
ATOM 2359 C C . VAL B 1 72 ? 64.279 81.067 -0.507 1.00 15.61 92 VAL B C 1
ATOM 2360 O O . VAL B 1 72 ? 63.074 81.104 -0.725 1.00 16.21 92 VAL B O 1
ATOM 2364 N N . ALA B 1 73 ? 64.952 79.934 -0.354 1.00 18.20 93 ALA B N 1
ATOM 2365 C CA . ALA B 1 73 ? 64.274 78.649 -0.284 1.00 17.98 93 ALA B CA 1
ATOM 2366 C C . ALA B 1 73 ? 63.385 78.566 0.959 1.00 16.41 93 ALA B C 1
ATOM 2367 O O . ALA B 1 73 ? 63.685 79.174 2.009 1.00 17.32 93 ALA B O 1
ATOM 2369 N N . ASP B 1 74 ? 62.297 77.808 0.857 1.00 15.76 94 ASP B N 1
ATOM 2370 C CA . ASP B 1 74 ? 61.525 77.416 2.042 1.00 17.96 94 ASP B CA 1
ATOM 2371 C C . ASP B 1 74 ? 62.438 76.886 3.169 1.00 16.87 94 ASP B C 1
ATOM 2372 O O . ASP B 1 74 ? 63.409 76.166 2.897 1.00 15.33 94 ASP B O 1
ATOM 2377 N N . PHE B 1 75 ? 62.141 77.251 4.411 1.00 14.53 95 PHE B N 1
ATOM 2378 C CA . PHE B 1 75 ? 62.831 76.666 5.588 1.00 16.28 95 PHE B CA 1
ATOM 2379 C C . PHE B 1 75 ? 61.895 76.547 6.793 1.00 16.75 95 PHE B C 1
ATOM 2380 O O . PHE B 1 75 ? 60.851 77.233 6.858 1.00 16.74 95 PHE B O 1
ATOM 2388 N N . ASN B 1 76 ? 62.218 75.634 7.724 1.00 15.58 96 ASN B N 1
ATOM 2389 C CA . ASN B 1 76 ? 61.361 75.375 8.885 1.00 16.42 96 ASN B CA 1
ATOM 2390 C C . ASN B 1 76 ? 61.082 76.589 9.743 1.00 16.57 96 ASN B C 1
ATOM 2391 O O . ASN B 1 76 ? 60.099 76.617 10.470 1.00 14.25 96 ASN B O 1
ATOM 2396 N N . GLY B 1 77 ? 61.952 77.587 9.654 1.00 17.38 97 GLY B N 1
ATOM 2397 C CA . GLY B 1 77 ? 61.809 78.767 10.429 1.00 15.90 97 GLY B CA 1
ATOM 2398 C C . GLY B 1 77 ? 60.651 79.658 10.011 1.00 16.53 97 GLY B C 1
ATOM 2399 O O . GLY B 1 77 ? 60.370 80.624 10.692 1.00 15.71 97 GLY B O 1
ATOM 2400 N N . VAL B 1 78 ? 59.984 79.333 8.899 1.00 14.39 98 VAL B N 1
ATOM 2401 C CA . VAL B 1 78 ? 58.856 80.106 8.433 1.00 14.71 98 VAL B CA 1
ATOM 2402 C C . VAL B 1 78 ? 57.602 79.402 8.881 1.00 16.29 98 VAL B C 1
ATOM 2403 O O . VAL B 1 78 ? 57.405 78.226 8.585 1.00 17.17 98 VAL B O 1
ATOM 2407 N N . GLY B 1 79 ? 56.750 80.109 9.595 1.00 15.84 99 GLY B N 1
ATOM 2408 C CA . GLY B 1 79 ? 55.459 79.535 9.945 1.00 19.28 99 GLY B CA 1
ATOM 2409 C C . GLY B 1 79 ? 54.960 80.021 11.273 1.00 18.32 99 GLY B C 1
ATOM 2410 O O . GLY B 1 79 ? 55.282 81.149 11.709 1.00 18.64 99 GLY B O 1
ATOM 2411 N N . LYS B 1 80 ? 54.170 79.140 11.903 1.00 19.41 100 LYS B N 1
ATOM 2412 C CA A LYS B 1 80 ? 53.501 79.440 13.160 0.50 18.65 100 LYS B CA 1
ATOM 2413 C CA B LYS B 1 80 ? 53.492 79.422 13.165 0.50 18.80 100 LYS B CA 1
ATOM 2414 C C . LYS B 1 80 ? 54.271 78.773 14.299 1.00 16.03 100 LYS B C 1
ATOM 2415 O O . LYS B 1 80 ? 54.380 77.536 14.338 1.00 19.36 100 LYS B O 1
ATOM 2426 N N . SER B 1 81 ? 54.823 79.574 15.222 1.00 14.78 101 SER B N 1
ATOM 2427 C CA . SER B 1 81 ? 55.556 79.019 16.385 1.00 13.15 101 SER B CA 1
ATOM 2428 C C . SER B 1 81 ? 54.637 78.099 17.179 1.00 14.38 101 SER B C 1
ATOM 2429 O O . SER B 1 81 ? 53.446 78.372 17.286 1.00 12.78 101 SER B O 1
ATOM 2432 N N . LYS B 1 82 ? 55.177 77.017 17.728 1.00 11.92 102 LYS B N 1
ATOM 2433 C CA . LYS B 1 82 ? 54.376 76.022 18.408 1.00 12.77 102 LYS B CA 1
ATOM 2434 C C . LYS B 1 82 ? 55.034 75.510 19.650 1.00 12.48 102 LYS B C 1
ATOM 2435 O O . LYS B 1 82 ? 56.236 75.685 19.841 1.00 13.73 102 LYS B O 1
ATOM 2441 N N . LEU B 1 83 ? 54.236 74.846 20.490 1.00 13.11 103 LEU B N 1
ATOM 2442 C CA . LEU B 1 83 ? 54.696 74.362 21.806 1.00 12.98 103 LEU B CA 1
ATOM 2443 C C . LEU B 1 83 ? 54.733 72.843 21.871 1.00 13.29 103 LEU B C 1
ATOM 2444 O O . LEU B 1 83 ? 53.820 72.171 21.369 1.00 12.73 103 LEU B O 1
ATOM 2449 N N . THR B 1 84 ? 55.788 72.305 22.493 1.00 11.38 104 THR B N 1
ATOM 2450 C CA . THR B 1 84 ? 55.947 70.874 22.702 1.00 10.47 104 THR B CA 1
ATOM 2451 C C . THR B 1 84 ? 56.286 70.631 24.154 1.00 11.71 104 THR B C 1
ATOM 2452 O O . THR B 1 84 ? 57.200 71.260 24.709 1.00 12.03 104 THR B O 1
ATOM 2464 N N . SER B 1 86 ? 57.933 68.505 27.261 1.00 10.43 106 SER B N 1
ATOM 2465 C CA . SER B 1 86 ? 59.031 67.578 27.537 1.00 10.99 106 SER B CA 1
ATOM 2466 C C . SER B 1 86 ? 58.515 66.128 27.663 1.00 12.24 106 SER B C 1
ATOM 2467 O O . SER B 1 86 ? 57.290 65.861 27.708 1.00 10.86 106 SER B O 1
ATOM 2470 N N . LEU B 1 87 ? 59.441 65.182 27.706 1.00 11.95 107 LEU B N 1
ATOM 2471 C CA . LEU B 1 87 ? 59.065 63.774 27.781 1.00 13.10 107 LEU B CA 1
ATOM 2472 C C . LEU B 1 87 ? 58.172 63.435 28.976 1.00 12.67 107 LEU B C 1
ATOM 2473 O O . LEU B 1 87 ? 57.361 62.476 28.922 1.00 13.55 107 LEU B O 1
ATOM 2478 N N . GLY B 1 88 ? 58.314 64.168 30.068 1.00 11.18 108 GLY B N 1
ATOM 2479 C CA . GLY B 1 88 ? 57.413 63.972 31.195 1.00 10.20 108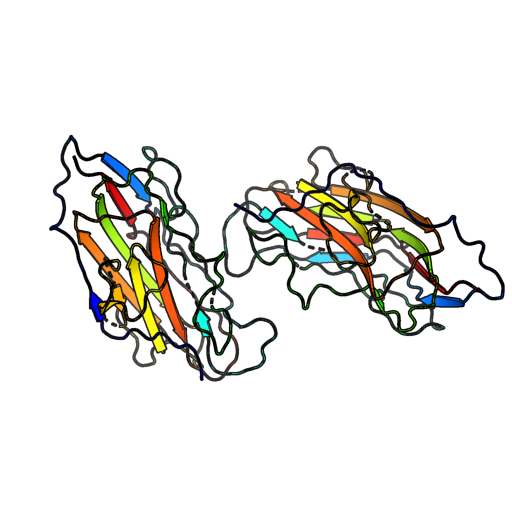 GLY B CA 1
ATOM 2480 C C . GLY B 1 88 ? 57.728 64.879 32.359 1.00 13.01 108 GLY B C 1
ATOM 2481 O O . GLY B 1 88 ? 58.695 65.642 32.348 1.00 11.49 108 GLY B O 1
ATOM 2482 N N . TYR B 1 89 ? 56.932 64.737 33.406 1.00 12.85 109 TYR B N 1
ATOM 2483 C CA . TYR B 1 89 ? 57.049 65.596 34.582 1.00 12.64 109 TYR B CA 1
ATOM 2484 C C . TYR B 1 89 ? 58.451 65.546 35.174 1.00 12.16 109 TYR B C 1
ATOM 2485 O O . TYR B 1 89 ? 58.955 66.573 35.623 1.00 15.74 109 TYR B O 1
ATOM 2494 N N . LYS B 1 90 ? 59.071 64.359 35.143 1.00 13.91 110 LYS B N 1
ATOM 2495 C CA . LYS B 1 90 ? 60.410 64.158 35.683 1.00 16.09 110 LYS B CA 1
ATOM 2496 C C . LYS B 1 90 ? 61.522 64.138 34.618 1.00 13.34 110 LYS B C 1
ATOM 2497 O O . LYS B 1 90 ? 62.684 63.908 34.959 1.00 15.40 110 LYS B O 1
ATOM 2503 N N . ASP B 1 91 ? 61.171 64.366 33.352 1.00 13.73 111 ASP B N 1
ATOM 2504 C CA . ASP B 1 91 ? 62.159 64.308 32.261 1.00 12.70 111 ASP B CA 1
ATOM 2505 C C . ASP B 1 91 ? 62.076 65.574 31.357 1.00 15.52 111 ASP B C 1
ATOM 2506 O O . ASP B 1 91 ? 61.129 65.779 30.576 1.00 15.50 111 ASP B O 1
ATOM 2511 N N . GLY B 1 92 ? 63.099 66.421 31.481 1.00 13.47 112 GLY B N 1
ATOM 2512 C CA . GLY B 1 92 ? 63.166 67.682 30.739 1.00 12.33 112 GLY B CA 1
ATOM 2513 C C . GLY B 1 92 ? 63.755 67.535 29.345 1.00 12.92 112 GLY B C 1
ATOM 2514 O O . GLY B 1 92 ? 63.902 68.526 28.640 1.00 13.78 112 GLY B O 1
ATOM 2515 N N . ASN B 1 93 ? 64.124 66.324 28.951 1.00 12.56 113 ASN B N 1
ATOM 2516 C CA . ASN B 1 93 ? 64.453 66.096 27.546 1.00 15.09 113 ASN B CA 1
ATOM 2517 C C . ASN B 1 93 ? 63.206 66.169 26.702 1.00 13.51 113 ASN B C 1
ATOM 2518 O O . ASN B 1 93 ? 62.083 66.106 27.247 1.00 14.67 113 ASN B O 1
ATOM 2523 N N . TYR B 1 94 ? 63.412 66.298 25.387 1.00 14.64 114 TYR B N 1
ATOM 2524 C CA . TYR B 1 94 ? 62.316 66.386 24.398 1.00 11.90 114 TYR B CA 1
ATOM 2525 C C . TYR B 1 94 ? 62.366 65.152 23.492 1.00 13.72 114 TYR B C 1
ATOM 2526 O O . TYR B 1 94 ? 63.430 64.600 23.243 1.00 12.46 114 TYR B O 1
ATOM 2535 N N . PRO B 1 95 ? 61.206 64.713 23.013 1.00 13.14 115 PRO B N 1
ATOM 2536 C CA . PRO B 1 95 ? 61.195 63.606 22.060 1.00 14.21 115 PRO B CA 1
ATOM 2537 C C . PRO B 1 95 ? 62.126 63.868 20.869 1.00 15.18 115 PRO B C 1
ATOM 2538 O O . PRO B 1 95 ? 62.178 64.987 20.337 1.00 13.39 115 PRO B O 1
ATOM 2542 N N . SER B 1 96 ? 62.861 62.856 20.444 1.00 15.71 116 SER B N 1
ATOM 2543 C CA . SER B 1 96 ? 63.816 63.071 19.359 1.00 16.84 116 SER B CA 1
ATOM 2544 C C . SER B 1 96 ? 63.134 63.679 18.108 1.00 16.02 116 SER B C 1
ATOM 2545 O O . SER B 1 96 ? 63.697 64.541 17.441 1.00 12.13 116 SER B O 1
ATOM 2548 N N . GLU B 1 97 ? 61.899 63.279 17.826 1.00 15.06 117 GLU B N 1
ATOM 2549 C CA A GLU B 1 97 ? 61.200 63.740 16.621 0.50 15.85 117 GLU B CA 1
ATOM 2550 C CA B GLU B 1 97 ? 61.202 63.745 16.624 0.50 15.47 117 GLU B CA 1
ATOM 2551 C C . GLU B 1 97 ? 60.789 65.200 16.691 1.00 16.69 117 GLU B C 1
ATOM 2552 O O . GLU B 1 97 ? 60.433 65.783 15.663 1.00 15.29 117 GLU B O 1
ATOM 2563 N N . SER B 1 98 ? 60.803 65.782 17.899 1.00 13.35 118 SER B N 1
ATOM 2564 C CA . SER B 1 98 ? 60.498 67.226 18.064 1.00 14.68 118 SER B CA 1
ATOM 2565 C C . SER B 1 98 ? 61.718 68.120 17.920 1.00 15.08 118 SER B C 1
ATOM 2566 O O . SER B 1 98 ? 61.597 69.365 17.971 1.00 16.34 118 SER B O 1
ATOM 2569 N N . GLN B 1 99 ? 62.902 67.516 17.804 1.00 12.65 119 GLN B N 1
ATOM 2570 C CA . GLN B 1 99 ? 64.154 68.313 17.789 1.00 12.84 119 GLN B CA 1
ATOM 2571 C C . GLN B 1 99 ? 64.426 68.754 16.348 1.00 14.14 119 GLN B C 1
ATOM 2572 O O . GLN B 1 99 ? 65.138 68.063 15.592 1.00 16.48 119 GLN B O 1
ATOM 2578 N N . VAL B 1 100 ? 63.791 69.858 15.964 1.00 11.91 120 VAL B N 1
ATOM 2579 C CA . VAL B 1 100 ? 63.713 70.266 14.575 1.00 11.52 120 VAL B CA 1
ATOM 2580 C C . VAL B 1 100 ? 64.378 71.591 14.314 1.00 11.63 120 VAL B C 1
ATOM 2581 O O . VAL B 1 100 ? 64.007 72.609 14.923 1.00 13.78 120 VAL B O 1
ATOM 2585 N N . PRO B 1 101 ? 65.409 71.588 13.437 1.00 12.10 121 PRO B N 1
ATOM 2586 C CA . PRO B 1 101 ? 66.156 72.821 13.169 1.00 10.73 121 PRO B CA 1
ATOM 2587 C C . PRO B 1 101 ? 65.339 73.802 12.340 1.00 12.59 121 PRO B C 1
ATOM 2588 O O . PRO B 1 101 ? 64.427 73.395 11.628 1.00 15.05 121 PRO B O 1
ATOM 2592 N N . ILE B 1 102 ? 65.644 75.085 12.462 1.00 13.02 122 ILE B N 1
ATOM 2593 C CA . ILE B 1 102 ? 65.043 76.091 11.559 1.00 11.38 122 ILE B CA 1
ATOM 2594 C C . ILE B 1 102 ? 65.673 76.079 10.184 1.00 12.38 122 ILE B C 1
ATOM 2595 O O . ILE B 1 102 ? 65.032 76.454 9.208 1.00 13.09 122 ILE B O 1
ATOM 2600 N N . TYR B 1 103 ? 66.925 75.664 10.117 1.00 11.77 123 TYR B N 1
ATOM 2601 C CA . TYR B 1 103 ? 67.640 75.605 8.838 1.00 12.65 123 TYR B CA 1
ATOM 2602 C C . TYR B 1 103 ? 68.694 74.502 8.837 1.00 13.57 123 TYR B C 1
ATOM 2603 O O . TYR B 1 103 ? 69.271 74.190 9.865 1.00 13.24 123 TYR B O 1
ATOM 2612 N N . THR B 1 104 ? 68.913 73.874 7.678 1.00 15.75 124 THR B N 1
ATOM 2613 C CA . THR B 1 104 ? 69.899 72.799 7.552 1.00 14.03 124 THR B CA 1
ATOM 2614 C C . THR B 1 104 ? 70.914 73.216 6.499 1.00 15.52 124 THR B C 1
ATOM 2615 O O . THR B 1 104 ? 70.528 73.585 5.397 1.00 14.35 124 THR B O 1
ATOM 2619 N N . SER B 1 105 ? 72.203 73.219 6.854 1.00 14.97 125 SER B N 1
ATOM 2620 C CA . SER B 1 105 ? 73.269 73.566 5.899 1.00 18.65 125 SER B CA 1
ATOM 2621 C C . SER B 1 105 ? 73.580 72.380 4.976 1.00 22.00 125 SER B C 1
ATOM 2622 O O . SER B 1 105 ? 73.687 71.268 5.451 1.00 22.36 125 SER B O 1
ATOM 2625 N N . GLN B 1 106 ? 73.732 72.619 3.681 1.00 23.06 126 GLN B N 1
ATOM 2626 C CA . GLN B 1 106 ? 74.186 71.565 2.753 1.00 26.61 126 GLN B CA 1
ATOM 2627 C C . GLN B 1 106 ? 75.724 71.567 2.595 1.00 28.66 126 GLN B C 1
ATOM 2628 O O . GLN B 1 106 ? 76.305 70.609 2.054 1.00 32.24 126 GLN B O 1
ATOM 2630 N N . ASP B 1 107 ? 76.385 72.618 3.088 1.00 27.04 127 ASP B N 1
ATOM 2631 C CA . ASP B 1 107 ? 77.826 72.769 2.895 1.00 24.58 127 ASP B CA 1
ATOM 2632 C C . ASP B 1 107 ? 78.586 72.740 4.209 1.00 26.45 127 ASP B C 1
ATOM 2633 O O . ASP B 1 107 ? 78.489 73.654 5.033 1.00 24.45 127 ASP B O 1
ATOM 2638 N N . VAL B 1 108 ? 79.395 71.704 4.376 1.00 26.34 128 VAL B N 1
ATOM 2639 C CA . VAL B 1 108 ? 80.205 71.551 5.575 1.00 26.49 128 VAL B CA 1
ATOM 2640 C C . VAL B 1 108 ? 81.262 72.657 5.753 1.00 26.75 128 VAL B C 1
ATOM 2641 O O . VAL B 1 108 ? 81.658 72.954 6.873 1.00 28.80 128 VAL B O 1
ATOM 2645 N N . THR B 1 109 ? 81.685 73.301 4.677 1.00 26.10 129 THR B N 1
ATOM 2646 C CA . THR B 1 109 ? 82.734 74.297 4.799 1.00 26.95 129 THR B CA 1
ATOM 2647 C C . THR B 1 109 ? 82.195 75.735 4.948 1.00 26.29 129 THR B C 1
ATOM 2648 O O . THR B 1 109 ? 82.972 76.662 5.181 1.00 28.05 129 THR B O 1
ATOM 2652 N N . ALA B 1 110 ? 80.875 75.917 4.835 1.00 23.30 130 ALA B N 1
ATOM 2653 C CA . ALA B 1 110 ? 80.295 77.261 4.784 1.00 19.57 130 ALA B CA 1
ATOM 2654 C C . ALA B 1 110 ? 80.438 77.969 6.122 1.00 16.09 130 ALA B C 1
ATOM 2655 O O . ALA B 1 110 ? 80.416 77.325 7.170 1.00 18.96 130 ALA B O 1
ATOM 2657 N N . LYS B 1 111 ? 80.594 79.290 6.066 1.00 14.54 131 LYS B N 1
ATOM 2658 C CA . LYS B 1 111 ? 80.523 80.143 7.251 1.00 16.45 131 LYS B CA 1
ATOM 2659 C C . LYS B 1 111 ? 79.302 81.030 7.095 1.00 13.99 131 LYS B C 1
ATOM 2660 O O . LYS B 1 111 ? 79.015 81.510 5.996 1.00 14.00 131 LYS B O 1
ATOM 2664 N N . TYR B 1 112 ? 78.621 81.281 8.211 1.00 13.79 132 TYR B N 1
ATOM 2665 C CA . TYR B 1 112 ? 77.331 81.969 8.193 1.00 13.40 132 TYR B CA 1
ATOM 2666 C C . TYR B 1 112 ? 77.322 83.147 9.152 1.00 13.08 132 TYR B C 1
ATOM 2667 O O . TYR B 1 112 ? 77.966 83.093 10.220 1.00 11.87 132 TYR B O 1
ATOM 2676 N N . ALA B 1 113 ? 76.583 84.191 8.757 1.00 13.07 133 ALA B N 1
ATOM 2677 C CA . ALA B 1 113 ? 76.254 85.310 9.629 1.00 13.47 133 ALA B CA 1
ATOM 2678 C C . ALA B 1 113 ? 74.740 85.309 9.918 1.00 12.84 133 ALA B C 1
ATOM 2679 O O . ALA B 1 113 ? 73.920 84.954 9.056 1.00 13.09 133 ALA B O 1
ATOM 2681 N N . VAL B 1 114 ? 74.376 85.667 11.145 1.00 12.10 134 VAL B N 1
ATOM 2682 C CA . VAL B 1 114 ? 72.965 85.729 11.538 1.00 10.69 134 VAL B CA 1
ATOM 2683 C C . VAL B 1 114 ? 72.671 87.118 12.064 1.00 11.44 134 VAL B C 1
ATOM 2684 O O . VAL B 1 114 ? 73.464 87.661 12.853 1.00 12.72 134 VAL B O 1
ATOM 2688 N N . LYS B 1 115 ? 71.544 87.665 11.616 1.00 9.34 135 LYS B N 1
ATOM 2689 C CA . LYS B 1 115 ? 70.923 88.868 12.153 1.00 9.79 135 LYS B CA 1
ATOM 2690 C C . LYS B 1 115 ? 69.511 88.511 12.557 1.00 14.30 135 LYS B C 1
ATOM 2691 O O . LYS B 1 115 ? 68.726 88.053 11.744 1.00 13.52 135 LYS B O 1
ATOM 2697 N N . LEU B 1 116 ? 69.192 88.684 13.836 1.00 10.68 136 LEU B N 1
ATOM 2698 C CA . LEU B 1 116 ? 67.844 88.377 14.308 1.00 9.69 136 LEU B CA 1
ATOM 2699 C C . LEU B 1 116 ? 67.409 89.351 15.367 1.00 10.05 136 LEU B C 1
ATOM 2700 O O . LEU B 1 116 ? 68.228 89.965 16.037 1.00 10.21 136 LEU B O 1
ATOM 2705 N N . ARG B 1 117 ? 66.099 89.454 15.494 1.00 9.81 137 ARG B N 1
ATOM 2706 C CA . ARG B 1 117 ? 65.419 90.105 16.601 1.00 10.95 137 ARG B CA 1
ATOM 2707 C C . ARG B 1 117 ? 64.256 89.216 17.024 1.00 12.21 137 ARG B C 1
ATOM 2708 O O . ARG B 1 117 ? 63.501 88.700 16.183 1.00 10.67 137 ARG B O 1
ATOM 2716 N N . LEU B 1 118 ? 64.174 89.008 18.332 1.00 12.09 138 LEU B N 1
ATOM 2717 C CA . LEU B 1 118 ? 63.094 88.264 18.963 1.00 9.75 138 LEU B CA 1
ATOM 2718 C C . LEU B 1 118 ? 62.464 89.188 19.989 1.00 9.77 138 LEU B C 1
ATOM 2719 O O . LEU B 1 118 ? 63.123 89.580 20.969 1.00 11.26 138 LEU B O 1
ATOM 2724 N N . LYS B 1 119 ? 61.218 89.574 19.728 1.00 9.70 139 LYS B N 1
ATOM 2725 C CA . LYS B 1 119 ? 60.516 90.550 20.536 1.00 8.73 139 LYS B CA 1
ATOM 2726 C C . LYS B 1 119 ? 59.144 90.024 20.797 1.00 9.85 139 LYS B C 1
ATOM 2727 O O . LYS B 1 119 ? 58.489 89.554 19.865 1.00 12.61 139 LYS B O 1
ATOM 2733 N N . GLY B 1 120 ? 58.707 90.078 22.049 1.00 9.83 140 GLY B N 1
ATOM 2734 C CA . GLY B 1 120 ? 57.395 89.515 22.379 1.00 12.45 140 GLY B CA 1
ATOM 2735 C C . GLY B 1 120 ? 57.187 89.364 23.858 1.00 11.69 140 GLY B C 1
ATOM 2736 O O . GLY B 1 120 ? 57.870 90.010 24.627 1.00 11.25 140 GLY B O 1
ATOM 2737 N N . GLU B 1 121 ? 56.251 88.495 24.243 1.00 11.00 141 GLU B N 1
ATOM 2738 C CA . GLU B 1 121 ? 55.929 88.301 25.646 1.00 12.23 141 GLU B CA 1
ATOM 2739 C C . GLU B 1 121 ? 55.440 86.877 25.889 1.00 11.34 141 GLU B C 1
ATOM 2740 O O . GLU B 1 121 ? 54.692 86.301 25.052 1.00 11.81 141 GLU B O 1
ATOM 2746 N N . LEU B 1 122 ? 55.887 86.309 27.000 1.00 11.52 142 LEU B N 1
ATOM 2747 C CA . LEU B 1 122 ? 55.368 85.019 27.467 1.00 10.97 142 LEU B CA 1
ATOM 2748 C C . LEU B 1 122 ? 54.472 85.347 28.667 1.00 11.61 142 LEU B C 1
ATOM 2749 O O . LEU B 1 122 ? 54.924 86.066 29.557 1.00 11.53 142 LEU B O 1
ATOM 2754 N N . LEU B 1 123 ? 53.228 84.858 28.659 1.00 12.75 143 LEU B N 1
ATOM 2755 C CA . LEU B 1 123 ? 52.254 85.103 29.753 1.00 12.40 143 LEU B CA 1
ATOM 2756 C C . LEU B 1 123 ? 51.637 83.793 30.267 1.00 13.64 143 LEU B C 1
ATOM 2757 O O . LEU B 1 123 ? 51.003 83.061 29.510 1.00 15.32 143 LEU B O 1
ATOM 2762 N N . VAL B 1 124 ? 51.813 83.475 31.541 1.00 11.88 144 VAL B N 1
ATOM 2763 C CA . VAL B 1 124 ? 51.027 82.360 32.136 1.00 13.52 144 VAL B CA 1
ATOM 2764 C C . VAL B 1 124 ? 49.588 82.897 32.308 1.00 15.98 144 VAL B C 1
ATOM 2765 O O . VAL B 1 124 ? 49.376 84.104 32.324 1.00 17.07 144 VAL B O 1
ATOM 2769 N N . SER B 1 125 ? 48.618 82.013 32.406 1.00 16.15 145 SER B N 1
ATOM 2770 C CA . SER B 1 125 ? 47.237 82.418 32.729 1.00 18.70 145 SER B CA 1
ATOM 2771 C C . SER B 1 125 ? 46.986 82.331 34.226 1.00 17.73 145 SER B C 1
ATOM 2772 O O . SER B 1 125 ? 47.257 81.307 34.839 1.00 15.77 145 SER B O 1
ATOM 2775 N N . GLY B 1 126 ? 46.420 83.381 34.818 1.00 17.04 146 GLY B N 1
ATOM 2776 C CA . GLY B 1 126 ? 46.038 83.306 36.216 1.00 19.08 146 GLY B CA 1
ATOM 2777 C C . GLY B 1 126 ? 47.177 83.496 37.210 1.00 20.18 146 GLY B C 1
ATOM 2778 O O . GLY B 1 126 ? 48.259 83.995 36.845 1.00 20.16 146 GLY B O 1
ATOM 2779 N N . ASP B 1 127 ? 46.926 83.056 38.441 1.00 20.61 147 ASP B N 1
ATOM 2780 C CA . ASP B 1 127 ? 47.695 83.404 39.642 1.00 22.16 147 ASP B CA 1
ATOM 2781 C C . ASP B 1 127 ? 48.370 82.206 40.262 1.00 20.11 147 ASP B C 1
ATOM 2782 O O . ASP B 1 127 ? 48.949 82.312 41.346 1.00 21.02 147 ASP B O 1
ATOM 2787 N N . GLU B 1 128 ? 48.288 81.060 39.616 1.00 19.24 148 GLU B N 1
ATOM 2788 C CA . GLU B 1 128 ? 48.681 79.822 40.264 1.00 18.26 148 GLU B CA 1
ATOM 2789 C C . GLU B 1 128 ? 49.950 79.213 39.703 1.00 18.64 148 GLU B C 1
ATOM 2790 O O . GLU B 1 128 ? 50.302 78.076 40.042 1.00 21.88 148 GLU B O 1
ATOM 2796 N N . TRP B 1 129 ? 50.646 79.986 38.866 1.00 14.73 149 TRP B N 1
ATOM 2797 C CA . TRP B 1 129 ? 51.861 79.541 38.208 1.00 14.47 149 TRP B CA 1
ATOM 2798 C C . TRP B 1 129 ? 52.848 80.693 38.125 1.00 14.37 149 TRP B C 1
ATOM 2799 O O . TRP B 1 129 ? 52.465 81.859 38.035 1.00 12.81 149 TRP B O 1
ATOM 2823 N N . ILE B 1 131 ? 56.921 81.646 36.300 1.00 13.81 151 ILE B N 1
ATOM 2824 C CA . ILE B 1 131 ? 57.948 81.182 35.357 1.00 12.52 151 ILE B CA 1
ATOM 2825 C C . ILE B 1 131 ? 59.212 80.871 36.158 1.00 13.46 151 ILE B C 1
ATOM 2826 O O . ILE B 1 131 ? 59.843 81.762 36.754 1.00 13.39 151 ILE B O 1
ATOM 2831 N N . ASP B 1 132 ? 59.560 79.592 36.208 1.00 11.53 152 ASP B N 1
ATOM 2832 C CA . ASP B 1 132 ? 60.783 79.130 36.869 1.00 10.96 152 ASP B CA 1
ATOM 2833 C C . ASP B 1 132 ? 61.999 79.602 36.051 1.00 13.17 152 ASP B C 1
ATOM 2834 O O . ASP B 1 132 ? 62.864 80.347 36.542 1.00 13.12 152 ASP B O 1
ATOM 2839 N N . TYR B 1 133 ? 62.074 79.171 34.797 1.00 12.15 153 TYR B N 1
ATOM 2840 C CA . TYR B 1 133 ? 63.119 79.650 33.883 1.00 12.65 153 TYR B CA 1
ATOM 2841 C C . TYR B 1 133 ? 62.544 79.837 32.501 1.00 12.36 153 TYR B C 1
ATOM 2842 O O . TYR B 1 133 ? 61.568 79.168 32.140 1.00 10.42 153 TYR B O 1
ATOM 2851 N N . VAL B 1 134 ? 63.177 80.740 31.741 1.00 10.17 154 VAL B N 1
ATOM 2852 C CA . VAL B 1 134 ? 62.885 80.925 30.323 1.00 13.03 154 VAL B CA 1
ATOM 2853 C C . VAL B 1 134 ? 64.148 81.455 29.626 1.00 12.50 154 VAL B C 1
ATOM 2854 O O . VAL B 1 134 ? 64.752 82.448 30.081 1.00 12.14 154 VAL B O 1
ATOM 2858 N N . TYR B 1 135 ? 64.526 80.806 28.534 1.00 10.85 155 TYR B N 1
ATOM 2859 C CA . TYR B 1 135 ? 65.589 81.334 27.703 1.00 10.87 155 TYR B CA 1
ATOM 2860 C C . TYR B 1 135 ? 65.437 81.066 26.226 1.00 12.49 155 TYR B C 1
ATOM 2861 O O . TYR B 1 135 ? 64.817 80.089 25.821 1.00 10.59 155 TYR B O 1
ATOM 2870 N N . ALA B 1 136 ? 66.013 81.965 25.420 1.00 9.38 156 ALA B N 1
ATOM 2871 C CA . ALA B 1 136 ? 66.051 81.801 23.972 1.00 12.43 156 ALA B CA 1
ATOM 2872 C C . ALA B 1 136 ? 67.463 81.367 23.572 1.00 12.34 156 ALA B C 1
ATOM 2873 O O . ALA B 1 136 ? 68.417 81.937 24.039 1.00 10.62 156 ALA B O 1
ATOM 2875 N N . GLN B 1 137 ? 67.577 80.363 22.686 1.00 10.56 157 GLN B N 1
ATOM 2876 C CA . GLN B 1 137 ? 68.865 79.830 22.295 1.00 10.44 157 GLN B CA 1
ATOM 2877 C C . GLN B 1 137 ? 68.915 79.546 20.770 1.00 10.39 157 GLN B C 1
ATOM 2878 O O . GLN B 1 137 ? 67.983 78.961 20.185 1.00 11.66 157 GLN B O 1
ATOM 2884 N N . LEU B 1 138 ? 70.024 79.976 20.162 1.00 9.68 158 LEU B N 1
ATOM 2885 C CA . LEU B 1 138 ? 70.370 79.685 18.803 1.00 10.25 158 LEU B CA 1
ATOM 2886 C C . LEU B 1 138 ? 71.627 78.856 18.883 1.00 10.67 158 LEU B C 1
ATOM 2887 O O . LEU B 1 138 ? 72.627 79.294 19.499 1.00 11.10 158 LEU B O 1
ATOM 2892 N N . ALA B 1 139 ? 71.614 77.669 18.289 1.00 9.88 159 ALA B N 1
ATOM 2893 C CA . ALA B 1 139 ? 72.719 76.731 18.473 1.00 8.84 159 ALA B CA 1
ATOM 2894 C C . ALA B 1 139 ? 72.740 75.653 17.370 1.00 10.93 159 ALA B C 1
ATOM 2895 O O . ALA B 1 139 ? 71.727 75.453 16.705 1.00 11.61 159 ALA B O 1
ATOM 2897 N N . SER B 1 140 ? 73.858 74.948 17.235 1.00 9.25 160 SER B N 1
ATOM 2898 C CA . SER B 1 140 ? 73.947 73.851 16.252 1.00 10.94 160 SER B CA 1
ATOM 2899 C C . SER B 1 140 ? 73.602 72.506 16.862 1.00 10.83 160 SER B C 1
ATOM 2900 O O . SER B 1 140 ? 73.748 71.480 16.190 1.00 11.60 160 SER B O 1
ATOM 2903 N N . LEU B 1 141 ? 73.198 72.495 18.136 1.00 9.78 161 LEU B N 1
ATOM 2904 C CA . LEU B 1 141 ? 72.659 71.307 18.791 1.00 10.11 161 LEU B CA 1
ATOM 2905 C C . LEU B 1 141 ? 71.343 71.676 19.483 1.00 12.27 161 LEU B C 1
ATOM 2906 O O . LEU B 1 141 ? 71.098 72.841 19.800 1.00 12.15 161 LEU B O 1
ATOM 2911 N N . PHE B 1 142 ? 70.528 70.649 19.770 1.00 10.98 162 PHE B N 1
ATOM 2912 C CA . PHE B 1 142 ? 69.239 70.865 20.452 1.00 10.85 162 PHE B CA 1
ATOM 2913 C C . PHE B 1 142 ? 69.388 70.650 21.971 1.00 8.08 162 PHE B C 1
ATOM 2914 O O . PHE B 1 142 ? 69.797 69.586 22.414 1.00 10.48 162 PHE B O 1
ATOM 2922 N N . GLN B 1 143 ? 69.067 71.664 22.753 1.00 11.75 163 GLN B N 1
ATOM 2923 C CA . GLN B 1 143 ? 69.160 71.645 24.204 1.00 10.55 163 GLN B CA 1
ATOM 2924 C C . GLN B 1 143 ? 70.454 71.086 24.841 1.00 8.98 163 GLN B C 1
ATOM 2925 O O . GLN B 1 143 ? 70.405 70.288 25.817 1.00 10.80 163 GLN B O 1
ATOM 2931 N N . PRO B 1 144 ? 71.628 71.520 24.342 1.00 10.60 164 PRO B N 1
ATOM 2932 C CA . PRO B 1 144 ? 72.876 71.129 25.000 1.00 12.06 164 PRO B CA 1
ATOM 2933 C C . PRO B 1 144 ? 72.954 71.763 26.389 1.00 13.19 164 PRO B C 1
ATOM 2934 O O . PRO B 1 144 ? 72.573 72.917 26.555 1.00 12.61 164 PRO B O 1
ATOM 2938 N N . TYR B 1 145 ? 73.435 71.017 27.370 1.00 9.80 165 TYR B N 1
ATOM 2939 C CA . TYR B 1 145 ? 73.397 71.519 28.731 1.00 10.22 165 TYR B CA 1
ATOM 2940 C C . TYR B 1 145 ? 74.621 71.080 29.523 1.00 11.68 165 TYR B C 1
ATOM 2941 O O . TYR B 1 145 ? 75.000 69.894 29.458 1.00 11.32 165 TYR B O 1
ATOM 2950 N N . PRO B 1 146 ? 75.248 72.008 30.272 1.00 9.93 166 PRO B N 1
ATOM 2951 C CA . PRO B 1 146 ? 74.908 73.427 30.403 1.00 10.58 166 PRO B CA 1
ATOM 2952 C C . PRO B 1 146 ? 75.411 74.216 29.198 1.00 11.57 166 PRO B C 1
ATOM 2953 O O . PRO B 1 146 ? 76.501 73.904 28.674 1.00 12.31 166 PRO B O 1
ATOM 2957 N N . PRO B 1 147 ? 74.631 75.210 28.725 1.00 12.71 167 PRO B N 1
ATOM 2958 C CA . PRO B 1 147 ? 75.022 75.828 27.479 1.00 13.74 167 PRO B CA 1
ATOM 2959 C C . PRO B 1 147 ? 76.417 76.447 27.481 1.00 13.35 167 PRO B C 1
ATOM 2960 O O . PRO B 1 147 ? 77.028 76.511 26.420 1.00 11.48 167 PRO B O 1
ATOM 2964 N N . ALA B 1 148 ? 76.896 76.944 28.627 1.00 11.45 168 ALA B N 1
ATOM 2965 C CA . ALA B 1 148 ? 78.224 77.550 28.679 1.00 11.73 168 ALA B CA 1
ATOM 2966 C C . ALA B 1 148 ? 79.367 76.612 28.284 1.00 10.33 168 ALA B C 1
ATOM 2967 O O . ALA B 1 148 ? 80.464 77.096 27.958 1.00 11.85 168 ALA B O 1
ATOM 2969 N N . ASN B 1 149 ? 79.148 75.288 28.327 1.00 8.59 169 ASN B N 1
ATOM 2970 C CA . ASN B 1 149 ? 80.195 74.346 28.005 1.00 10.61 169 ASN B CA 1
ATOM 2971 C C . ASN B 1 149 ? 80.363 74.165 26.489 1.00 11.22 169 ASN B C 1
ATOM 2972 O O . ASN B 1 149 ? 81.372 73.624 26.054 1.00 11.55 169 ASN B O 1
ATOM 2977 N N . PHE B 1 150 ? 79.395 74.632 25.689 1.00 10.29 170 PHE B N 1
ATOM 2978 C CA . PHE B 1 150 ? 79.275 74.198 24.273 1.00 7.61 170 PHE B CA 1
ATOM 2979 C C . PHE B 1 150 ? 79.641 75.235 23.248 1.00 9.35 170 PHE B C 1
ATOM 2980 O O . PHE B 1 150 ? 78.935 76.262 23.144 1.00 9.91 170 PHE B O 1
ATOM 2988 N N . PRO B 1 151 ? 80.698 74.969 22.442 1.00 11.02 171 PRO B N 1
ATOM 2989 C CA . PRO B 1 151 ? 80.966 75.877 21.298 1.00 10.38 171 PRO B CA 1
ATOM 2990 C C . PRO B 1 151 ? 79.808 75.977 20.303 1.00 9.85 171 PRO B C 1
ATOM 2991 O O . PRO B 1 151 ? 79.723 76.936 19.541 1.00 12.56 171 PRO B O 1
ATOM 2995 N N . GLU B 1 152 ? 78.930 74.974 20.330 1.00 10.17 172 GLU B N 1
ATOM 2996 C CA . GLU B 1 152 ? 77.752 74.881 19.496 1.00 9.73 172 GLU B CA 1
ATOM 2997 C C . GLU B 1 152 ? 76.640 75.869 19.861 1.00 12.58 172 GLU B C 1
ATOM 2998 O O . GLU B 1 152 ? 75.711 76.047 19.067 1.00 10.27 172 GLU B O 1
ATOM 3004 N N . VAL B 1 153 ? 76.738 76.527 21.026 1.00 11.53 173 VAL B N 1
ATOM 3005 C CA . VAL B 1 153 ? 75.767 77.551 21.436 1.00 10.34 173 VAL B CA 1
ATOM 3006 C C . VAL B 1 153 ? 76.214 78.928 20.927 1.00 11.21 173 VAL B C 1
ATOM 3007 O O . VAL B 1 153 ? 77.242 79.463 21.350 1.00 13.13 173 VAL B O 1
ATOM 3011 N N . PHE B 1 154 ? 75.446 79.465 19.993 1.00 10.79 174 PHE B N 1
ATOM 3012 C CA . PHE B 1 154 ? 75.771 80.748 19.365 1.00 9.38 174 PHE B CA 1
ATOM 3013 C C . PHE B 1 154 ? 75.193 81.943 20.155 1.00 10.05 174 PHE B C 1
ATOM 3014 O O . PHE B 1 154 ? 75.826 82.988 20.262 1.00 11.61 174 PHE B O 1
ATOM 3030 N N . CYS B 1 156 ? 72.528 82.481 23.771 1.00 10.66 176 CYS B N 1
ATOM 3031 C CA . CYS B 1 156 ? 71.691 81.961 24.838 1.00 11.73 176 CYS B CA 1
ATOM 3032 C C . CYS B 1 156 ? 71.410 83.124 25.762 1.00 11.85 176 CYS B C 1
ATOM 3033 O O . CYS B 1 156 ? 72.326 83.628 26.432 1.00 13.13 176 CYS B O 1
ATOM 3036 N N . LYS B 1 157 ? 70.147 83.553 25.791 1.00 8.98 177 LYS B N 1
ATOM 3037 C CA . LYS B 1 157 ? 69.765 84.719 26.603 1.00 10.33 177 LYS B CA 1
ATOM 3038 C C . LYS B 1 157 ? 68.608 84.284 27.481 1.00 13.20 177 LYS B C 1
ATOM 3039 O O . LYS B 1 157 ? 67.550 83.884 26.969 1.00 13.03 177 LYS B O 1
ATOM 3045 N N . GLY B 1 158 ? 68.845 84.296 28.794 1.00 11.32 178 GLY B N 1
ATOM 3046 C CA . GLY B 1 158 ? 67.872 83.772 29.747 1.00 12.16 178 GLY B CA 1
ATOM 3047 C C . GLY B 1 158 ? 67.528 84.713 30.878 1.00 12.62 178 GLY B C 1
ATOM 3048 O O . GLY B 1 158 ? 68.285 85.620 31.192 1.00 11.97 178 GLY B O 1
ATOM 3049 N N . GLY B 1 159 ? 66.407 84.465 31.536 1.00 10.64 179 GLY B N 1
ATOM 3050 C CA . GLY B 1 159 ? 66.040 85.276 32.726 1.00 10.79 179 GLY B CA 1
ATOM 3051 C C . GLY B 1 159 ? 66.002 86.727 32.443 1.00 12.70 179 GLY B C 1
ATOM 3052 O O . GLY B 1 159 ? 65.468 87.158 31.400 1.00 14.67 179 GLY B O 1
ATOM 3061 N N . LYS B 1 161 ? 68.289 88.506 31.478 1.00 11.25 181 LYS B N 1
ATOM 3062 C CA A LYS B 1 161 ? 69.025 88.823 30.249 0.50 11.92 181 LYS B CA 1
ATOM 3063 C CA B LYS B 1 161 ? 69.022 88.829 30.251 0.50 11.35 181 LYS B CA 1
ATOM 3064 C C . LYS B 1 161 ? 68.209 88.569 28.989 1.00 13.32 181 LYS B C 1
ATOM 3065 O O . LYS B 1 161 ? 68.616 88.965 27.880 1.00 13.67 181 LYS B O 1
ATOM 3076 N N . LEU B 1 162 ? 67.077 87.888 29.151 1.00 12.18 182 LEU B N 1
ATOM 3077 C CA . LEU B 1 162 ? 66.105 87.765 28.052 1.00 10.51 182 LEU B CA 1
ATOM 3078 C C . LEU B 1 162 ? 65.090 88.891 28.072 1.00 10.78 182 LEU B C 1
ATOM 3079 O O . LEU B 1 162 ? 64.794 89.480 27.038 1.00 11.57 182 LEU B O 1
ATOM 3084 N N . GLY B 1 163 ? 64.520 89.163 29.247 1.00 12.02 183 GLY B N 1
ATOM 3085 C CA . GLY B 1 163 ? 63.446 90.117 29.325 1.00 11.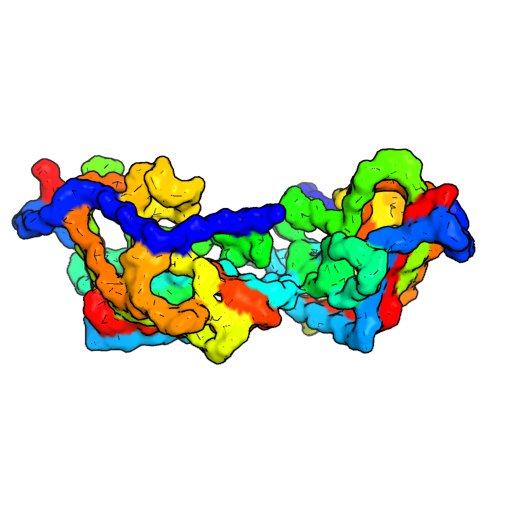60 183 GLY B CA 1
ATOM 3086 C C . GLY B 1 163 ? 63.171 90.614 30.732 1.00 13.76 183 GLY B C 1
ATOM 3087 O O . GLY B 1 163 ? 63.885 90.277 31.682 1.00 11.93 183 GLY B O 1
ATOM 3088 N N . THR B 1 164 ? 62.075 91.355 30.836 1.00 12.67 184 THR B N 1
ATOM 3089 C CA A THR B 1 164 ? 61.644 91.916 32.115 0.50 12.45 184 THR B CA 1
ATOM 3090 C CA B THR B 1 164 ? 61.613 91.953 32.093 0.50 13.69 184 THR B CA 1
ATOM 3091 C C . THR B 1 164 ? 60.440 91.149 32.614 1.00 12.64 184 THR B C 1
ATOM 3092 O O . THR B 1 164 ? 59.548 90.752 31.819 1.00 11.10 184 THR B O 1
ATOM 3099 N N . PHE B 1 165 ? 60.414 90.912 33.924 1.00 12.80 185 PHE B N 1
ATOM 3100 C CA . PHE B 1 165 ? 59.348 90.160 34.576 1.00 12.51 185 PHE B CA 1
ATOM 3101 C C . PHE B 1 165 ? 58.518 91.067 35.495 1.00 11.87 185 PHE B C 1
ATOM 3102 O O . PHE B 1 165 ? 59.064 91.977 36.160 1.00 14.04 185 PHE B O 1
ATOM 3110 N N . ASP B 1 166 ? 57.207 90.817 35.581 1.00 12.90 186 ASP B N 1
ATOM 3111 C CA . ASP B 1 166 ? 56.409 91.409 36.681 1.00 12.93 186 ASP B CA 1
ATOM 3112 C C . ASP B 1 166 ? 56.882 90.764 37.973 1.00 13.87 186 ASP B C 1
ATOM 3113 O O . ASP B 1 166 ? 57.592 89.734 37.947 1.00 15.96 186 ASP B O 1
ATOM 3118 N N . SER B 1 167 ? 56.499 91.342 39.108 1.00 17.47 187 SER B N 1
ATOM 3119 C CA A SER B 1 167 ? 57.051 90.817 40.370 0.50 17.43 187 SER B CA 1
ATOM 3120 C CA B SER B 1 167 ? 56.932 90.874 40.439 0.50 18.52 187 SER B CA 1
ATOM 3121 C C . SER B 1 167 ? 56.609 89.409 40.714 1.00 19.02 187 SER B C 1
ATOM 3122 O O . SER B 1 167 ? 57.329 88.690 41.455 1.00 22.45 187 SER B O 1
ATOM 3127 N N . PHE B 1 168 ? 55.482 88.971 40.185 1.00 14.17 188 PHE B N 1
ATOM 3128 C CA . PHE B 1 168 ? 55.045 87.629 40.449 1.00 12.49 188 PHE B CA 1
ATOM 3129 C C . PHE B 1 168 ? 55.483 86.617 39.367 1.00 13.30 188 PHE B C 1
ATOM 3130 O O . PHE B 1 168 ? 55.071 85.463 39.432 1.00 11.40 188 PHE B O 1
ATOM 3138 N N . ARG B 1 169 ? 56.325 87.026 38.409 1.00 13.49 189 ARG B N 1
ATOM 3139 C CA . ARG B 1 169 ? 56.864 86.099 37.377 1.00 14.71 189 ARG B CA 1
ATOM 3140 C C . ARG B 1 169 ? 55.794 85.371 36.583 1.00 14.22 189 ARG B C 1
ATOM 3141 O O . ARG B 1 169 ? 55.938 84.190 36.248 1.00 14.38 189 ARG B O 1
ATOM 3149 N N . ARG B 1 170 ? 54.691 86.054 36.333 1.00 13.18 190 ARG B N 1
ATOM 3150 C CA . ARG B 1 170 ? 53.644 85.528 35.500 1.00 12.41 190 ARG B CA 1
ATOM 3151 C C . ARG B 1 170 ? 53.922 85.859 34.033 1.00 14.27 190 ARG B C 1
ATOM 3152 O O . ARG B 1 170 ? 53.368 85.212 33.160 1.00 15.99 190 ARG B O 1
ATOM 3160 N N . THR B 1 171 ? 54.764 86.869 33.776 1.00 12.21 191 THR B N 1
ATOM 3161 C CA . THR B 1 171 ? 55.068 87.313 32.413 1.00 11.19 191 THR B CA 1
ATOM 3162 C C . THR B 1 171 ? 56.562 87.571 32.212 1.00 12.89 191 THR B C 1
ATOM 3163 O O . THR B 1 171 ? 57.267 87.999 33.153 1.00 11.48 191 THR B O 1
ATOM 3167 N N . CYS B 1 172 ? 57.042 87.307 30.997 1.00 11.81 192 CYS B N 1
ATOM 3168 C CA . CYS B 1 172 ? 58.367 87.768 30.578 1.00 10.81 192 CYS B CA 1
ATOM 3169 C C . CYS B 1 172 ? 58.230 88.545 29.258 1.00 11.49 192 CYS B C 1
ATOM 3170 O O . CYS B 1 172 ? 57.748 87.992 28.261 1.00 12.60 192 CYS B O 1
ATOM 3173 N N . THR B 1 173 ? 58.598 89.831 29.269 1.00 11.27 193 THR B N 1
ATOM 3174 C CA . THR B 1 173 ? 58.480 90.697 28.089 1.00 10.20 193 THR B CA 1
ATOM 3175 C C . THR B 1 173 ? 59.883 90.921 27.529 1.00 12.62 193 THR B C 1
ATOM 3176 O O . THR B 1 173 ? 60.772 91.469 28.204 1.00 11.63 193 THR B O 1
ATOM 3180 N N . PHE B 1 174 ? 60.111 90.503 26.294 1.00 10.96 194 PHE B N 1
ATOM 3181 C CA . PHE B 1 174 ? 61.476 90.405 25.799 1.00 11.74 194 PHE B CA 1
ATOM 3182 C C . PHE B 1 174 ? 61.655 91.159 24.471 1.00 13.12 194 PHE B C 1
ATOM 3183 O O . PHE B 1 174 ? 60.708 91.301 23.692 1.00 10.77 194 PHE B O 1
ATOM 3191 N N . ASP B 1 175 ? 62.861 91.699 24.268 1.00 13.05 195 ASP B N 1
ATOM 3192 C CA . ASP B 1 175 ? 63.276 92.285 22.989 1.00 12.05 195 ASP B CA 1
ATOM 3193 C C . ASP B 1 175 ? 64.792 92.123 22.873 1.00 11.62 195 ASP B C 1
ATOM 3194 O O . ASP B 1 175 ? 65.552 92.951 23.380 1.00 15.02 195 ASP B O 1
ATOM 3199 N N . ILE B 1 176 ? 65.238 91.034 22.244 1.00 9.55 196 ILE B N 1
ATOM 3200 C CA . ILE B 1 176 ? 66.658 90.786 22.081 1.00 10.02 196 ILE B CA 1
ATOM 3201 C C . ILE B 1 176 ? 67.069 90.816 20.615 1.00 11.31 196 ILE B C 1
ATOM 3202 O O . ILE B 1 176 ? 66.267 90.505 19.729 1.00 12.11 196 ILE B O 1
ATOM 3207 N N . THR B 1 177 ? 68.344 91.109 20.389 1.00 8.76 197 THR B N 1
ATOM 3208 C CA . THR B 1 177 ? 68.917 91.092 19.054 1.00 10.00 197 THR B CA 1
ATOM 3209 C C . THR B 1 177 ? 70.243 90.387 19.095 1.00 14.25 197 THR B C 1
ATOM 3210 O O . THR B 1 177 ? 70.924 90.373 20.137 1.00 14.69 197 THR B O 1
ATOM 3214 N N . TYR B 1 178 ? 70.608 89.783 17.956 1.00 12.03 198 TYR B N 1
ATOM 3215 C CA . TYR B 1 178 ? 71.877 89.085 17.800 1.00 11.92 198 TYR B CA 1
ATOM 3216 C C . TYR B 1 178 ? 72.364 89.296 16.389 1.00 14.20 198 TYR B C 1
ATOM 3217 O O . TYR B 1 178 ? 71.594 89.221 15.426 1.00 13.31 198 TYR B O 1
ATOM 3226 N N . ASP B 1 179 ? 73.641 89.620 16.261 1.00 10.77 199 ASP B N 1
ATOM 3227 C CA . ASP B 1 179 ? 74.203 90.065 14.997 1.00 10.97 199 ASP B CA 1
ATOM 3228 C C . ASP B 1 179 ? 75.682 89.649 14.981 1.00 12.23 199 ASP B C 1
ATOM 3229 O O . ASP B 1 179 ? 76.570 90.400 15.400 1.00 12.10 199 ASP B O 1
ATOM 3234 N N . ARG B 1 180 ? 75.936 88.417 14.549 1.00 12.24 200 ARG B N 1
ATOM 3235 C CA . ARG B 1 180 ? 77.289 87.833 14.612 1.00 12.10 200 ARG B CA 1
ATOM 3236 C C . ARG B 1 180 ? 77.587 87.025 13.347 1.00 14.11 200 ARG B C 1
ATOM 3237 O O . ARG B 1 180 ? 76.713 86.835 12.522 1.00 13.91 200 ARG B O 1
ATOM 3245 N N . SER B 1 181 ? 78.858 86.645 13.189 1.00 12.49 201 SER B N 1
ATOM 3246 C CA . SER B 1 181 ? 79.333 86.034 11.951 1.00 12.67 201 SER B CA 1
ATOM 3247 C C . SER B 1 181 ? 80.223 84.831 12.237 1.00 13.19 201 SER B C 1
ATOM 3248 O O . SER B 1 181 ? 80.427 84.419 13.397 1.00 14.12 201 SER B O 1
ATOM 3251 N N . ASP B 1 182 ? 80.696 84.214 11.155 1.00 12.68 202 ASP B N 1
ATOM 3252 C CA . ASP B 1 182 ? 81.668 83.124 11.243 1.00 12.97 202 ASP B CA 1
ATOM 3253 C C . ASP B 1 182 ? 81.164 81.882 11.955 1.00 13.49 202 ASP B C 1
ATOM 3254 O O . ASP B 1 182 ? 81.937 81.198 12.621 1.00 15.44 202 ASP B O 1
ATOM 3259 N N . LEU B 1 183 ? 79.881 81.575 11.831 1.00 13.57 203 LEU B N 1
ATOM 3260 C CA . LEU B 1 183 ? 79.307 80.411 12.512 1.00 14.13 203 LEU B CA 1
ATOM 3261 C C . LEU B 1 183 ? 79.356 79.213 11.568 1.00 14.10 203 LEU B C 1
ATOM 3262 O O . LEU B 1 183 ? 79.139 79.365 10.377 1.00 15.44 203 LEU B O 1
ATOM 3267 N N . SER B 1 184 ? 79.618 78.045 12.131 1.00 14.67 204 SER B N 1
ATOM 3268 C CA A SER B 1 184 ? 79.625 76.791 11.394 0.50 14.49 204 SER B CA 1
ATOM 3269 C CA B SER B 1 184 ? 79.626 76.810 11.379 0.50 14.84 204 SER B CA 1
ATOM 3270 C C . SER B 1 184 ? 78.629 75.834 12.009 1.00 14.59 204 SER B C 1
ATOM 3271 O O . SER B 1 184 ? 78.585 75.683 13.236 1.00 12.07 204 SER B O 1
ATOM 3276 N N . PHE B 1 185 ? 77.853 75.157 11.171 1.00 13.30 205 PHE B N 1
ATOM 3277 C CA . PHE B 1 185 ? 76.910 74.164 11.667 1.00 15.31 205 PHE B CA 1
ATOM 3278 C C . PHE B 1 185 ? 76.398 73.264 10.539 1.00 13.00 205 PHE B C 1
ATOM 3279 O O . PHE B 1 185 ? 76.504 73.606 9.375 1.00 13.54 205 PHE B O 1
ATOM 3287 N N . SER B 1 186 ? 75.834 72.123 10.895 1.00 15.48 206 SER B N 1
ATOM 3288 C CA A SER B 1 186 ? 75.100 71.317 9.927 0.50 15.83 206 SER B CA 1
ATOM 3289 C CA B SER B 1 186 ? 75.091 71.297 9.942 0.50 15.20 206 SER B CA 1
ATOM 3290 C C . SER B 1 186 ? 73.615 71.659 10.010 1.00 14.07 206 SER B C 1
ATOM 3291 O O . SER B 1 186 ? 72.961 71.822 8.996 1.00 16.30 206 SER B O 1
ATOM 3296 N N . GLN B 1 187 ? 73.108 71.748 11.235 1.00 15.51 207 GLN B N 1
ATOM 3297 C CA . GLN B 1 187 ? 71.723 72.099 11.571 1.00 14.08 207 GLN B CA 1
ATOM 3298 C C . GLN B 1 187 ? 71.757 73.281 12.536 1.00 16.46 207 GLN B C 1
ATOM 3299 O O . GLN B 1 187 ? 72.634 73.327 13.386 1.00 15.76 207 GLN B O 1
ATOM 3305 N N . LEU B 1 188 ? 70.804 74.207 12.389 1.00 12.33 208 LEU B N 1
ATOM 3306 C CA . LEU B 1 188 ? 70.682 75.415 13.218 1.00 10.37 208 LEU B CA 1
ATOM 3307 C C . LEU B 1 188 ? 69.317 75.385 13.897 1.00 10.98 208 LEU B C 1
ATOM 3308 O O . LEU B 1 188 ? 68.283 75.233 13.228 1.00 10.27 208 LEU B O 1
ATOM 3313 N N . TYR B 1 189 ? 69.334 75.537 15.215 1.00 12.50 209 TYR B N 1
ATOM 3314 C CA . TYR B 1 189 ? 68.138 75.454 16.043 1.00 11.78 209 TYR B CA 1
ATOM 3315 C C . TYR B 1 189 ? 67.887 76.790 16.695 1.00 12.28 209 TYR B C 1
ATOM 3316 O O . TYR B 1 189 ? 68.822 77.466 17.130 1.00 10.74 209 TYR B O 1
ATOM 3325 N N . PHE B 1 190 ? 66.623 77.200 16.727 1.00 11.68 210 PHE B N 1
ATOM 3326 C CA . PHE B 1 190 ? 66.247 78.438 17.406 1.00 11.37 210 PHE B CA 1
ATOM 3327 C C . PHE B 1 190 ? 64.966 78.157 18.171 1.00 9.85 210 PHE B C 1
ATOM 3328 O O . PHE B 1 190 ? 63.929 77.874 17.574 1.00 11.32 210 PHE B O 1
ATOM 3336 N N . ASN B 1 191 ? 65.069 78.189 19.500 1.00 10.74 211 ASN B N 1
ATOM 3337 C CA . ASN B 1 191 ? 63.971 77.789 20.391 1.00 11.21 211 ASN B CA 1
ATOM 3338 C C . ASN B 1 191 ? 63.895 78.615 21.675 1.00 11.57 211 ASN B C 1
ATOM 3339 O O . ASN B 1 191 ? 64.897 79.209 22.118 1.00 11.93 211 ASN B O 1
ATOM 3344 N N . LEU B 1 192 ? 62.709 78.603 22.292 1.00 10.39 212 LEU B N 1
ATOM 3345 C CA . LEU B 1 192 ? 62.553 79.020 23.695 1.00 10.95 212 LEU B CA 1
ATOM 3346 C C . LEU B 1 192 ? 62.423 77.756 24.568 1.00 13.88 212 LEU B C 1
ATOM 3347 O O . LEU B 1 192 ? 61.660 76.850 24.250 1.00 14.97 212 LEU B O 1
ATOM 3352 N N . PHE B 1 193 ? 63.146 77.710 25.674 1.00 12.78 213 PHE B N 1
ATOM 3353 C CA . PHE B 1 193 ? 63.040 76.614 26.635 1.00 12.00 213 PHE B CA 1
ATOM 3354 C C . PHE B 1 193 ? 62.498 77.230 27.924 1.00 11.35 213 PHE B C 1
ATOM 3355 O O . PHE B 1 193 ? 63.034 78.244 28.411 1.00 11.09 213 PHE B O 1
ATOM 3363 N N . ILE B 1 194 ? 61.417 76.644 28.433 1.00 11.35 214 ILE B N 1
ATOM 3364 C CA . ILE B 1 194 ? 60.679 77.189 29.569 1.00 10.55 214 ILE B CA 1
ATOM 3365 C C . ILE B 1 194 ? 60.366 76.100 30.605 1.00 10.78 214 ILE B C 1
ATOM 3366 O O . ILE B 1 194 ? 60.195 74.936 30.272 1.00 10.81 214 ILE B O 1
ATOM 3371 N N . ASN B 1 195 ? 60.333 76.493 31.882 1.00 11.10 215 ASN B N 1
ATOM 3372 C CA . ASN B 1 195 ? 59.702 75.694 32.903 1.00 10.38 215 ASN B CA 1
ATOM 3373 C C . ASN B 1 195 ? 58.858 76.588 33.798 1.00 11.36 215 ASN B C 1
ATOM 3374 O O . ASN B 1 195 ? 59.282 77.690 34.186 1.00 12.21 215 ASN B O 1
ATOM 3379 N N . LEU B 1 196 ? 57.651 76.104 34.092 1.00 10.93 216 LEU B N 1
ATOM 3380 C CA . LEU B 1 196 ? 56.703 76.743 35.027 1.00 11.13 216 LEU B CA 1
ATOM 3381 C C . LEU B 1 196 ? 56.572 75.855 36.255 1.00 10.92 216 LEU B C 1
ATOM 3382 O O . LEU B 1 196 ? 56.605 74.613 36.141 1.00 13.17 216 LEU B O 1
ATOM 3387 N N . ALA B 1 197 ? 56.467 76.503 37.423 1.00 13.46 217 ALA B N 1
ATOM 3388 C CA . ALA B 1 197 ? 56.250 75.852 38.708 1.00 14.59 217 ALA B CA 1
ATOM 3389 C C . ALA B 1 197 ? 54.966 76.471 39.283 1.00 16.18 217 ALA B C 1
ATOM 3390 O O . ALA B 1 197 ? 54.727 77.671 39.160 1.00 12.09 217 ALA B O 1
ATOM 3392 N N . GLY B 1 198 ? 54.116 75.641 39.866 1.00 15.31 218 GLY B N 1
ATOM 3393 C CA . GLY B 1 198 ? 52.809 76.109 40.320 1.00 17.84 218 GLY B CA 1
ATOM 3394 C C . GLY B 1 198 ? 52.128 75.073 41.165 1.00 17.71 218 GLY B C 1
ATOM 3395 O O . GLY B 1 198 ? 52.776 74.142 41.656 1.00 18.51 218 GLY B O 1
ATOM 3396 N N . GLN B 1 199 ? 50.817 75.211 41.295 1.00 19.89 219 GLN B N 1
ATOM 3397 C CA . GLN B 1 199 ? 50.022 74.351 42.181 1.00 20.30 219 GLN B CA 1
ATOM 3398 C C . GLN B 1 199 ? 48.975 73.466 41.451 1.00 19.34 219 GLN B C 1
ATOM 3399 O O . GLN B 1 199 ? 48.310 72.628 42.088 1.00 19.50 219 GLN B O 1
ATOM 3405 N N . LYS B 1 200 ? 48.847 73.637 40.139 1.00 17.96 220 LYS B N 1
ATOM 3406 C CA . LYS B 1 200 ? 47.878 72.897 39.323 1.00 16.94 220 LYS B CA 1
ATOM 3407 C C . LYS B 1 200 ? 48.625 71.915 38.404 1.00 17.02 220 LYS B C 1
ATOM 3408 O O . LYS B 1 200 ? 49.815 71.663 38.590 1.00 16.04 220 LYS B O 1
ATOM 3414 N N . ARG B 1 201 ? 47.909 71.319 37.454 1.00 16.00 221 ARG B N 1
ATOM 3415 C CA . ARG B 1 201 ? 48.559 70.405 36.505 1.00 17.63 221 ARG B CA 1
ATOM 3416 C C . ARG B 1 201 ? 48.435 70.855 35.044 1.00 14.06 221 ARG B C 1
ATOM 3417 O O . ARG B 1 201 ? 48.872 70.129 34.150 1.00 13.94 221 ARG B O 1
ATOM 3425 N N . GLU B 1 202 ? 47.813 72.015 34.818 1.00 13.29 222 GLU B N 1
ATOM 3426 C CA A GLU B 1 202 ? 47.818 72.616 33.493 0.50 13.38 222 GLU B CA 1
ATOM 3427 C CA B GLU B 1 202 ? 47.698 72.605 33.496 0.50 13.05 222 GLU B CA 1
ATOM 3428 C C . GLU B 1 202 ? 47.793 74.115 33.561 1.00 14.26 222 GLU B C 1
ATOM 3429 O O . GLU B 1 202 ? 47.506 74.710 34.598 1.00 13.89 222 GLU B O 1
ATOM 3440 N N . ASN B 1 203 ? 48.126 74.718 32.423 1.00 12.81 223 ASN B N 1
ATOM 3441 C CA . ASN B 1 203 ? 48.021 76.134 32.256 1.00 14.10 223 ASN B CA 1
ATOM 3442 C C . ASN B 1 203 ? 47.908 76.530 30.791 1.00 12.91 223 ASN B C 1
ATOM 3443 O O . ASN B 1 203 ? 48.576 75.952 29.906 1.00 14.67 223 ASN B O 1
ATOM 3448 N N . ARG B 1 204 ? 47.028 77.481 30.530 1.00 12.05 224 ARG B N 1
ATOM 3449 C CA . ARG B 1 204 ? 46.892 78.027 29.193 1.00 13.21 224 ARG B CA 1
ATOM 3450 C C . ARG B 1 204 ? 47.848 79.182 29.008 1.00 14.08 224 ARG B C 1
ATOM 3451 O O . ARG B 1 204 ? 47.562 80.296 29.393 1.00 16.51 224 ARG B O 1
ATOM 3459 N N . VAL B 1 205 ? 49.006 78.899 28.432 1.00 14.01 225 VAL B N 1
ATOM 3460 C CA . VAL B 1 205 ? 50.066 79.891 28.297 1.00 13.13 225 VAL B CA 1
ATOM 3461 C C . VAL B 1 205 ? 49.865 80.616 26.978 1.00 12.48 225 VAL B C 1
ATOM 3462 O O . VAL B 1 205 ? 49.603 79.989 25.950 1.00 15.67 225 VAL B O 1
ATOM 3466 N N . ARG B 1 206 ? 50.031 81.923 26.998 1.00 9.49 226 ARG B N 1
ATOM 3467 C CA . ARG B 1 206 ? 50.043 82.728 25.795 1.00 10.61 226 ARG B CA 1
ATOM 3468 C C . ARG B 1 206 ? 51.468 83.159 25.432 1.00 12.92 226 ARG B C 1
ATOM 3469 O O . ARG B 1 206 ? 52.247 83.552 26.286 1.00 10.59 226 ARG B O 1
ATOM 3477 N N . LEU B 1 207 ? 51.810 83.026 24.165 1.00 10.28 227 LEU B N 1
ATOM 3478 C CA . LEU B 1 207 ? 53.063 83.563 23.617 1.00 10.95 227 LEU B CA 1
ATOM 3479 C C . LEU B 1 207 ? 52.719 84.582 22.528 1.00 11.19 227 LEU B C 1
ATOM 3480 O O . LEU B 1 207 ? 51.961 84.287 21.599 1.00 11.49 227 LEU B O 1
ATOM 3485 N N . ARG B 1 208 ? 53.194 85.810 22.694 1.00 11.69 228 ARG B N 1
ATOM 3486 C CA A ARG B 1 208 ? 53.077 86.824 21.656 0.50 12.57 228 ARG B CA 1
ATOM 3487 C CA B ARG B 1 208 ? 53.083 86.802 21.638 0.50 12.61 228 ARG B CA 1
ATOM 3488 C C . ARG B 1 208 ? 54.451 87.035 21.026 1.00 13.79 228 ARG B C 1
ATOM 3489 O O . ARG B 1 208 ? 55.428 87.194 21.735 1.00 12.40 228 ARG B O 1
ATOM 3504 N N . ILE B 1 209 ? 54.504 87.030 19.696 1.00 12.27 229 ILE B N 1
ATOM 3505 C CA . ILE B 1 209 ? 55.711 87.331 18.948 1.00 10.76 229 ILE B CA 1
ATOM 3506 C C . ILE B 1 209 ? 55.376 88.610 18.186 1.00 11.41 229 ILE B C 1
ATOM 3507 O O . ILE B 1 209 ? 54.518 88.639 17.287 1.00 13.38 229 ILE B O 1
ATOM 3512 N N . ASP B 1 210 ? 56.017 89.688 18.604 1.00 10.00 230 ASP B N 1
ATOM 3513 C CA . ASP B 1 210 ? 55.799 91.005 18.028 1.00 10.37 230 ASP B CA 1
ATOM 3514 C C . ASP B 1 210 ? 56.320 91.086 16.626 1.00 13.26 230 ASP B C 1
ATOM 3515 O O . ASP B 1 210 ? 57.302 90.451 16.276 1.00 13.40 230 ASP B O 1
ATOM 3520 N N . LYS B 1 211 ? 55.641 91.897 15.813 1.00 13.19 231 LYS B N 1
ATOM 3521 C CA . LYS B 1 211 ? 55.917 91.899 14.386 1.00 13.72 231 LYS B CA 1
ATOM 3522 C C . LYS B 1 211 ? 57.337 92.384 14.027 1.00 14.06 231 LYS B C 1
ATOM 3523 O O . LYS B 1 211 ? 57.784 92.174 12.909 1.00 15.69 231 LYS B O 1
ATOM 3529 N N . GLU B 1 212 ? 58.037 93.036 14.954 1.00 14.36 232 GLU B N 1
ATOM 3530 C CA . GLU B 1 212 ? 59.415 93.442 14.709 1.00 14.64 232 GLU B CA 1
ATOM 3531 C C . GLU B 1 212 ? 60.365 92.244 14.631 1.00 14.79 232 GLU B C 1
ATOM 3532 O O . GLU B 1 212 ? 61.503 92.414 14.205 1.00 14.40 232 GLU B O 1
ATOM 3538 N N . SER B 1 213 ? 59.915 91.058 15.072 1.00 11.82 233 SER B N 1
ATOM 3539 C CA . SER B 1 213 ? 60.759 89.882 15.075 1.00 10.78 233 SER B CA 1
ATOM 3540 C C . SER B 1 213 ? 61.096 89.468 13.653 1.00 12.70 233 SER B C 1
ATOM 3541 O O . SER B 1 213 ? 60.252 89.547 12.767 1.00 10.55 233 SER B O 1
ATOM 3544 N N . TYR B 1 214 ? 62.343 89.057 13.451 1.00 12.48 234 TYR B N 1
ATOM 3545 C CA . TYR B 1 214 ? 62.797 88.596 12.143 1.00 11.42 234 TYR B CA 1
ATOM 3546 C C . TYR B 1 214 ? 64.066 87.752 12.330 1.00 12.00 234 TYR B C 1
ATOM 3547 O O . TYR B 1 214 ? 64.733 87.794 13.364 1.00 13.21 234 TYR B O 1
ATOM 3556 N N . PHE B 1 215 ? 64.402 86.993 11.288 1.00 12.83 235 PHE B N 1
ATOM 3557 C CA . PHE B 1 215 ? 65.582 86.175 11.283 1.00 13.07 235 PHE B CA 1
ATOM 3558 C C . PHE B 1 215 ? 66.195 86.232 9.873 1.00 14.88 235 PHE B C 1
ATOM 3559 O O . PHE B 1 215 ? 65.500 86.002 8.882 1.00 12.62 235 PHE B O 1
ATOM 3567 N N . GLU B 1 216 ? 67.497 86.493 9.806 1.00 12.86 236 GLU B N 1
ATOM 3568 C CA . GLU B 1 216 ? 68.251 86.506 8.553 1.00 13.82 236 GLU B CA 1
ATOM 3569 C C . GLU B 1 216 ? 69.515 85.653 8.699 1.00 12.90 236 GLU B C 1
ATOM 3570 O O . GLU B 1 216 ? 70.215 85.740 9.720 1.00 13.81 236 GLU B O 1
ATOM 3576 N N . LEU B 1 217 ? 69.802 84.859 7.668 1.00 14.75 237 LEU B N 1
ATOM 3577 C CA . LEU B 1 217 ? 70.988 83.993 7.599 1.00 12.05 237 LEU B CA 1
ATOM 3578 C C . LEU B 1 217 ? 71.691 84.249 6.275 1.00 12.86 237 LEU B C 1
ATOM 3579 O O . LEU B 1 217 ? 71.056 84.196 5.230 1.00 12.67 237 LEU B O 1
ATOM 3584 N N . TYR B 1 218 ? 72.994 84.547 6.346 1.00 12.99 238 TYR B N 1
ATOM 3585 C CA . TYR B 1 218 ? 73.829 84.848 5.196 1.00 13.41 238 TYR B CA 1
ATOM 3586 C C . TYR B 1 218 ? 74.961 83.859 5.124 1.00 14.28 238 TYR B C 1
ATOM 3587 O O . TYR B 1 218 ? 75.657 83.670 6.116 1.00 14.66 238 TYR B O 1
ATOM 3596 N N . GLU B 1 219 ? 75.172 83.269 3.947 1.00 15.24 239 GLU B N 1
ATOM 3597 C CA . GLU B 1 219 ? 76.399 82.537 3.682 1.00 15.60 239 GLU B CA 1
ATOM 3598 C C . GLU B 1 219 ? 77.501 83.515 3.261 1.00 15.45 239 GLU B C 1
ATOM 3599 O O . GLU B 1 219 ? 77.340 84.330 2.309 1.00 16.44 239 GLU B O 1
ATOM 3605 N N . GLN B 1 220 ? 78.608 83.499 3.997 1.00 16.29 240 GLN B N 1
ATOM 3606 C CA . GLN B 1 220 ? 79.638 84.515 3.819 1.00 16.72 240 GLN B CA 1
ATOM 3607 C C . GLN B 1 220 ? 80.523 84.185 2.621 1.00 18.38 240 GLN B C 1
ATOM 3608 O O . GLN B 1 220 ? 80.843 83.048 2.438 1.00 20.17 240 GLN B O 1
ATOM 3614 N N . SER B 1 221 ? 80.917 85.200 1.864 1.00 20.71 241 SER B N 1
ATOM 3615 C CA . SER B 1 221 ? 81.838 85.064 0.722 1.00 26.76 241 SER B CA 1
ATOM 3616 C C . SER B 1 221 ? 83.149 84.414 1.126 1.00 29.25 241 SER B C 1
ATOM 3617 O O . SER B 1 221 ? 83.754 84.851 2.109 1.00 32.29 241 SER B O 1
#

CATH classification: 2.60.120.750

Radius of gyration: 26.36 Å; Cα contacts (8 Å, |Δi|>4): 1155; chains: 2; bounding box: 66×70×48 Å

InterPro domains:
  IPR024328 Protein of unknown function DUF3845 [PF12956] (3-242)

Solvent-accessible surface area: 19676 Å² total

B-factor: mean 17.22, std 7.8, range [2.31, 55.23]

Sequence (427 aa):
DAIYYPVGDVDIIERGGPALEVGEEDVLVARSSFNEEDYVLDTIIAQYPNDPTLGKLTFIDLKNQQKDQNVADFNGVGKSKLTSLGYKDGNYPSESSQVPIYTSQDVTAKKYAVKLRLKKGELLVSGDEWIDYVYAQLASLFQPYPPANFPEVFCKGGKLGTTFDSSFRRTCTFDITYDRSDLSFSQLYFNLFINLAGQKREENRVRLRIDKESYFELYEQSEDAIYYPVGDVDIERGGPALEVGEEDVLVARSFNEEEDYVLDTIAQYPNDPTLGKKLTFIDLKNQQQKDQNVADFNGVGKKSKLTSLGYKDGNYPSEESQVPIYTSQDVTAKYAVKLRLKGELLVSGDEWIDYVYAQLASLFQPYPPANFPEVFCKGGKKLGTTFDSSFRRTCTFDITYDRSDLSSFSSQLYFNLFINLAGQKREENRVRLRRIDKESYFELYEQS

Nearest PDB structures (foldseek):
  3gf6-assembly2_B  TM=1.001E+00  e=2.739E-38  Bacteroides thetaiotaomicron VPI-5482
  1uww-assembly1_B  TM=3.164E-01  e=6.109E-02  Halalkalibacter akibai
  5m2i-assembly2_E  TM=2.346E-01  e=6.432E-02  Homo sapiens
  8kb6-assembly1_A  TM=2.238E-01  e=7.131E-02  Canis lupus familiaris
  1tnf-assembly1_C  TM=2.097E-01  e=1.324E-01  Homo sapiens

Secondary structure (DSSP, 8-state):
--B-----S-B---SBSPP---TT-EEEEEEE-SS-EEEEEEE--TT---SSEEE--B--BSEE-TTS---TTBS--B----BTTB----GGG---SEE---TT--EEEEEEEEEEEE--SS----EEEEEEESSSS-SSGGG-TTB--EE---EEE-TTSSEEEEEEEEEEEEE--SEEEEEEEEEEE-SSS-EEEEEEE-TT-EEEEEEPP-/--B-----S-B---SBPPP---TTSEEEEEEE-SS-EEEE--EE-TT----SEEE--B--BSEE-TTS---TTBS--B----BTTB----GGG---SEE-S-TT--EEEEEEEEEEEE--SS----EEEEEEESSSS-SSGGG-TTB--EE---EEE-TTSSEEEEEEEEEEEEE--SEEEEEEEEEEE-SSSEE--EEEE-TT-EEEEEE--